Protein AF-0000000080784764 (afdb_homodimer)

Secondary structure (DSSP, 8-state):
---------EEEEEEEEEEEEE-TTT--EEEEEEEEEEEEEES-HHHHHS--GGG---HHHHHHHHHHHHHHS---SHHHHHHHHHHHHHHH-TTEEEEEEEEEEEP-EEEEETTEEEEEEEE---S-EEEEEEEEETTTEEEEEEEEEEEEEEESSSB-B-SPPP-TT--PPPBSS--EEEEEEEEEEEPPBSSHHHHHTTHHHHHHHHHHHHHHHHHHHHH--BS-HHHHHHHHHHHHHHH-TTEEEEEEEEEEEEEEE---TTTTT---SGGG--EEEEE-SS--EEEEEEESSS-----------/---------EEEEEEEEEEEEE-TTT--EEEEEEEEEEEEEES-HHHHHS--GGG---HHHHHHHHHHHHHHS---SHHHHHHHHHHHHHHH-TTEEEEEEEEEEEP-EEEEETTEEEEEEEE---S-EEEEEEEEETTTEEEEEEEEEEEEEEESSSB-B-SPPP-TT--PPPBSS--EEEEEEEEEEEPPBSSHHHHHTTHHHHHHHHHHHHHHHHHHHHH--BS-HHHHHHHHHHHHHHH-TTEEEEEEEEEEEEEEE---TTTTT---SGGG--EEEEE-SS--EEEEEEESSS-----------

Nearest PDB structures (foldseek):
  4cw0-assembly1_A  TM=9.740E-01  e=1.187E-44  Aspergillus flavus
  6rgt-assembly1_A  TM=9.737E-01  e=1.395E-43  Aspergillus flavus
  1ws2-assembly1_D  TM=9.957E-01  e=3.775E-41  Aspergillus flavus
  4mb8-assembly1_C  TM=9.425E-01  e=8.512E-28  unclassified Mammalia
  4mb8-assembly1_A  TM=9.402E-01  e=4.568E-27  unclassified Mammalia

Foldseek 3Di:
DDDDDDFDKDAAWQLWDKDKDADPVPRAIDIKIKTKIKIWDFDPRCCVVVVDCPQPDDNVNLSVLLVVLVVVDPCPPVQLSQQVSFVCVVVVHVRTFKMKMKMKIADWAFDDDPNRGDRDDTDRDFDKIKMKIWMQGHPAAIKIKIKIWFAKDKDAWLEWEDDDDDDPVDPDDGGQIGMWIWTKIKMFIFDGAHGSVSCVVCSVLVVVLVVLLVVLLVVLVHPHSHNDVQVSQVSSFVVSCVVRVRTFKMKIKIWIKDWAWDDDCVPVHDDADDPNNDHTDIDRPPTDIDMDMDGPDPDPDDDPDPPPD/DDDDDDFDKDEAWQLWDKDKDADPVPRAIDIKIKTKIKIWDFDPRCCVPVVDCPQPDDNVNLSVLLVVLVVVDPCPPVQLSQQVSFVCVVVVHVRTFKMKMKMKIADWAFDDDPNHGDRDDTDRDFDKIKMKIWIQGHPAAIKIKIKIWFAKDKDAWLEWEDDDDDDPVDPDDGGQIGMWIWTKIKMWIFDGAHGSVSCVVCSVLVVVLVVLLVVLLVVLVHPHSHNDPQVSQVSSFVVSCVVRVRTFKMKIKIWIKDWAWDDDCVPVHDDADDPNNDHTDIDRPPTDIDMDMDGPDPPPDDDDDPPPD

Radius of gyration: 28.29 Å; Cα contacts (8 Å, |Δi|>4): 1279; chains: 2; bounding box: 73×79×73 Å

pLDDT: mean 92.19, std 11.13, range [27.52, 98.91]

InterPro domains:
  IPR002042 Uricase [PF01014] (9-132)
  IPR002042 Uricase [PF01014] (145-291)
  IPR002042 Uricase [PIRSF000241] (3-297)
  IPR002042 Uricase [PR00093] (11-22)
  IPR002042 Uricase [PR00093] (52-66)
  IPR002042 Uricase [PR00093] (88-101)
  IPR002042 Uricase [PR00093] (151-167)
  IPR002042 Uricase [PR00093] (167-179)
  IPR002042 Uricase [PTHR42874] (2-297)
  IPR002042 Uricase [TIGR03383] (5-296)
  IPR019842 Uricase, conserved site [PS00366] (151-178)

Structure (mmCIF, N/CA/C/O backbone):
data_AF-0000000080784764-model_v1
#
loop_
_entity.id
_entity.type
_entity.pdbx_description
1 polymer Uricase
#
loop_
_atom_site.group_PDB
_atom_site.id
_atom_site.type_symbol
_atom_site.label_atom_id
_atom_site.label_alt_id
_atom_site.label_comp_id
_atom_site.label_asym_id
_atom_site.label_entity_id
_atom_site.label_seq_id
_atom_site.pdbx_PDB_ins_code
_atom_site.Cartn_x
_atom_site.Cartn_y
_atom_site.Cartn_z
_atom_site.occupancy
_atom_site.B_iso_or_equiv
_atom_site.auth_seq_id
_atom_site.auth_comp_id
_atom_site.auth_asym_id
_atom_site.auth_atom_id
_atom_site.pdbx_PDB_model_num
ATOM 1 N N . MET A 1 1 ? -11.551 -44.046 24.58 1 51.84 1 MET A N 1
ATOM 2 C CA . MET A 1 1 ? -12.247 -43.509 23.414 1 51.84 1 MET A CA 1
ATOM 3 C C . MET A 1 1 ? -11.312 -43.428 22.212 1 51.84 1 MET A C 1
ATOM 5 O O . MET A 1 1 ? -10.191 -42.93 22.325 1 51.84 1 MET A O 1
ATOM 9 N N . GLU A 1 2 ? -11.493 -44.216 21.158 1 73.88 2 GLU A N 1
ATOM 10 C CA . GLU A 1 2 ? -10.62 -44.283 19.99 1 73.88 2 GLU A CA 1
ATOM 11 C C . GLU A 1 2 ? -10.732 -43.017 19.145 1 73.88 2 GLU A C 1
ATOM 13 O O . GLU A 1 2 ? -11.836 -42.542 18.872 1 73.88 2 GLU A O 1
ATOM 18 N N . THR A 1 3 ? -9.86 -42.172 19.17 1 78.82 3 THR A N 1
ATOM 19 C CA . THR A 1 3 ? -9.847 -40.954 18.368 1 78.82 3 THR A CA 1
ATOM 20 C C . THR A 1 3 ? -9.535 -41.272 16.908 1 78.82 3 THR A C 1
ATOM 22 O O . THR A 1 3 ? -8.858 -42.259 16.613 1 78.82 3 THR A O 1
ATOM 25 N N . THR A 1 4 ? -10.312 -40.661 15.938 1 84.9 4 THR A N 1
ATOM 26 C CA . THR A 1 4 ? -10.068 -40.817 14.508 1 84.9 4 THR A CA 1
ATOM 27 C C . THR A 1 4 ? -9.695 -39.481 13.874 1 84.9 4 THR A C 1
ATOM 29 O O . THR A 1 4 ? -10.15 -38.426 14.321 1 84.9 4 THR A O 1
ATOM 32 N N . LEU A 1 5 ? -8.765 -39.584 12.997 1 78.43 5 LEU A N 1
ATOM 33 C CA . LEU A 1 5 ? -8.424 -38.422 12.185 1 78.43 5 LEU A CA 1
ATOM 34 C C . LEU A 1 5 ? -9.555 -38.081 11.22 1 78.43 5 LEU A C 1
ATOM 36 O O . LEU A 1 5 ? -9.855 -38.858 10.31 1 78.43 5 LEU A O 1
ATOM 40 N N . ALA A 1 6 ? -10.192 -36.889 11.385 1 79.19 6 ALA A N 1
ATOM 41 C CA . ALA A 1 6 ? -11.372 -36.52 10.607 1 79.19 6 ALA A CA 1
ATOM 42 C C . ALA A 1 6 ? -10.975 -35.893 9.273 1 79.19 6 ALA A C 1
ATOM 44 O O . ALA A 1 6 ? -11.623 -36.131 8.251 1 79.19 6 ALA A O 1
ATOM 45 N N . ALA A 1 7 ? -10.07 -35.097 9.253 1 82.02 7 ALA A N 1
ATOM 46 C CA . ALA A 1 7 ? -9.575 -34.403 8.067 1 82.02 7 ALA A CA 1
ATOM 47 C C . ALA A 1 7 ? -8.123 -33.972 8.25 1 82.02 7 ALA A C 1
ATOM 49 O O . ALA A 1 7 ? -7.711 -33.61 9.354 1 82.02 7 ALA A O 1
ATOM 50 N N . ALA A 1 8 ? -7.353 -34.229 7.186 1 82.69 8 ALA A N 1
ATOM 51 C CA . ALA A 1 8 ? -5.954 -33.814 7.253 1 82.69 8 ALA A CA 1
ATOM 52 C C . ALA A 1 8 ? -5.498 -33.205 5.93 1 82.69 8 ALA A C 1
ATOM 54 O O . ALA A 1 8 ? -5.842 -33.708 4.857 1 82.69 8 ALA A O 1
ATOM 55 N N . ARG A 1 9 ? -4.938 -32.068 5.996 1 89.48 9 ARG A N 1
ATOM 56 C CA . ARG A 1 9 ? -4.216 -31.455 4.886 1 89.48 9 ARG A CA 1
ATOM 57 C C . ARG A 1 9 ? -2.933 -30.787 5.37 1 89.48 9 ARG A C 1
ATOM 59 O O . ARG A 1 9 ? -2.856 -30.333 6.513 1 89.48 9 ARG A O 1
ATOM 66 N N . TYR A 1 10 ? -1.953 -30.834 4.632 1 91.16 10 TYR A N 1
ATOM 67 C CA . TYR A 1 10 ? -0.688 -30.188 4.966 1 91.16 10 TYR A CA 1
ATOM 68 C C . TYR A 1 10 ? 0.001 -29.658 3.714 1 91.16 10 TYR A C 1
ATOM 70 O O . TYR A 1 10 ? -0.358 -30.033 2.595 1 91.16 10 TYR A O 1
ATOM 78 N N . GLY A 1 11 ? 0.882 -28.746 3.831 1 94.55 11 GLY A N 1
ATOM 79 C CA . GLY A 1 11 ? 1.604 -28.245 2.672 1 94.55 11 GLY A CA 1
ATOM 80 C C . GLY A 1 11 ? 2.569 -27.124 3.009 1 94.55 11 GLY A C 1
ATOM 81 O O . GLY A 1 11 ? 3.124 -27.085 4.108 1 94.55 11 GLY A O 1
ATOM 82 N N . LYS A 1 12 ? 3.027 -26.465 1.992 1 92.63 12 LYS A N 1
ATOM 83 C CA . LYS A 1 12 ? 3.982 -25.362 2.054 1 92.63 12 LYS A CA 1
ATOM 84 C C . LYS A 1 12 ? 3.309 -24.033 1.726 1 92.63 12 LYS A C 1
ATOM 86 O O . LYS A 1 12 ? 2.563 -23.933 0.749 1 92.63 12 LYS A O 1
ATOM 91 N N . GLU A 1 13 ? 3.528 -23.059 2.666 1 93.76 13 GLU A N 1
ATOM 92 C CA . GLU A 1 13 ? 2.961 -21.728 2.469 1 93.76 13 GLU A CA 1
ATOM 93 C C . GLU A 1 13 ? 4.058 -20.673 2.353 1 93.76 13 GLU A C 1
ATOM 95 O O . GLU A 1 13 ? 5.22 -20.942 2.664 1 93.76 13 GLU A O 1
ATOM 100 N N . ASN A 1 14 ? 3.732 -19.528 1.82 1 95.15 14 ASN A N 1
ATOM 101 C CA . ASN A 1 14 ? 4.572 -18.336 1.78 1 95.15 14 ASN A CA 1
ATOM 102 C C . ASN A 1 14 ? 5.802 -18.547 0.902 1 95.15 14 ASN A C 1
ATOM 104 O O . ASN A 1 14 ? 6.899 -18.102 1.245 1 95.15 14 ASN A O 1
ATOM 108 N N . VAL A 1 15 ? 5.583 -19.332 -0.184 1 97.23 15 VAL A N 1
ATOM 109 C CA . VAL A 1 15 ? 6.664 -19.452 -1.156 1 97.23 15 VAL A CA 1
ATOM 110 C C . VAL A 1 15 ? 6.698 -18.213 -2.048 1 97.23 15 VAL A C 1
ATOM 112 O O . VAL A 1 15 ? 5.826 -18.029 -2.899 1 97.23 15 VAL A O 1
ATOM 115 N N . LYS A 1 16 ? 7.758 -17.402 -1.889 1 97.64 16 LYS A N 1
ATOM 116 C CA . LYS A 1 16 ? 7.906 -16.181 -2.675 1 97.64 16 LYS A CA 1
ATOM 117 C C . LYS A 1 16 ? 8.582 -16.467 -4.013 1 97.64 16 LYS A C 1
ATOM 119 O O . LYS A 1 16 ? 9.642 -17.096 -4.057 1 97.64 16 LYS A O 1
ATOM 124 N N . VAL A 1 17 ? 7.943 -16.004 -5.096 1 97.56 17 VAL A N 1
ATOM 125 C CA . VAL A 1 17 ? 8.42 -16.254 -6.452 1 97.56 17 VAL A CA 1
ATOM 126 C C . VAL A 1 17 ? 8.399 -14.955 -7.255 1 97.56 17 VAL A C 1
ATOM 128 O O . VAL A 1 17 ? 7.391 -14.244 -7.271 1 97.56 17 VAL A O 1
ATOM 131 N N . CYS A 1 18 ? 9.498 -14.642 -7.87 1 98 18 CYS A N 1
ATOM 132 C CA . CYS A 1 18 ? 9.528 -13.6 -8.89 1 98 18 CYS A CA 1
ATOM 133 C C . CYS A 1 18 ? 9.996 -14.16 -10.228 1 98 18 CYS A C 1
ATOM 135 O O . CYS A 1 18 ? 11.089 -14.722 -10.322 1 98 18 CYS A O 1
ATOM 137 N N . LYS A 1 19 ? 9.213 -14.026 -11.23 1 97.96 19 LYS A N 1
ATOM 138 C CA . LYS A 1 19 ? 9.582 -14.463 -12.573 1 97.96 19 LYS A CA 1
ATOM 139 C C . LYS A 1 19 ? 9.801 -13.27 -13.499 1 97.96 19 LYS A C 1
ATOM 141 O O . LYS A 1 19 ? 8.985 -12.346 -13.534 1 97.96 19 LYS A O 1
ATOM 146 N N . VAL A 1 20 ? 10.903 -13.236 -14.175 1 97 20 VAL A N 1
ATOM 147 C CA . VAL A 1 20 ? 11.213 -12.216 -15.172 1 97 20 VAL A CA 1
ATOM 148 C C . VAL A 1 20 ? 11.248 -12.846 -16.563 1 97 20 VAL A C 1
ATOM 150 O O . VAL A 1 20 ? 11.984 -13.807 -16.797 1 97 20 VAL A O 1
ATOM 153 N N . HIS A 1 21 ? 10.432 -12.396 -17.409 1 95.06 21 HIS A N 1
ATOM 154 C CA . HIS A 1 21 ? 10.479 -12.766 -18.819 1 95.06 21 HIS A CA 1
ATOM 155 C C . HIS A 1 21 ? 11.161 -11.684 -19.65 1 95.06 21 HIS A C 1
ATOM 157 O O . HIS A 1 21 ? 10.752 -10.521 -19.618 1 95.06 21 HIS A O 1
ATOM 163 N N . ARG A 1 22 ? 12.164 -12.075 -20.367 1 95.15 22 ARG A N 1
ATOM 164 C CA . ARG A 1 22 ? 12.942 -11.14 -21.174 1 95.15 22 ARG A CA 1
ATOM 165 C C . ARG A 1 22 ? 12.751 -11.412 -22.662 1 95.15 22 ARG A C 1
ATOM 167 O O . ARG A 1 22 ? 13.145 -12.468 -23.161 1 95.15 22 ARG A O 1
ATOM 174 N N . ASP A 1 23 ? 12.112 -10.492 -23.307 1 93.87 23 ASP A N 1
ATOM 175 C CA . ASP A 1 23 ? 12.055 -10.558 -24.764 1 93.87 23 ASP A CA 1
ATOM 176 C C . ASP A 1 23 ? 13.358 -10.063 -25.388 1 93.87 23 ASP A C 1
ATOM 178 O O . ASP A 1 23 ? 13.579 -8.855 -25.498 1 93.87 23 ASP A O 1
ATOM 182 N N . THR A 1 24 ? 14.173 -10.826 -25.835 1 90.18 24 THR A N 1
ATOM 183 C CA . THR A 1 24 ? 15.518 -10.493 -26.291 1 90.18 24 THR A CA 1
ATOM 184 C C . THR A 1 24 ? 15.468 -9.738 -27.617 1 90.18 24 THR A C 1
ATOM 186 O O . THR A 1 24 ? 16.436 -9.078 -27.998 1 90.18 24 THR A O 1
ATOM 189 N N . THR A 1 25 ? 14.426 -9.77 -28.223 1 93.39 25 THR A N 1
ATOM 190 C CA . THR A 1 25 ? 14.292 -9.102 -29.513 1 93.39 25 THR A CA 1
ATOM 191 C C . THR A 1 25 ? 13.959 -7.625 -29.324 1 93.39 25 THR A C 1
ATOM 193 O O . THR A 1 25 ? 14.518 -6.764 -30.008 1 93.39 25 THR A O 1
ATOM 196 N N . THR A 1 26 ? 13.189 -7.302 -28.349 1 93.09 26 THR A N 1
ATOM 197 C CA . THR A 1 26 ? 12.684 -5.942 -28.196 1 93.09 26 THR A CA 1
ATOM 198 C C . THR A 1 26 ? 13.322 -5.26 -26.989 1 93.09 26 THR A C 1
ATOM 200 O O . THR A 1 26 ? 13.242 -4.038 -26.845 1 93.09 26 THR A O 1
ATOM 203 N N . GLY A 1 27 ? 13.878 -6.094 -26.161 1 92.96 27 GLY A N 1
ATOM 204 C CA . GLY A 1 27 ? 14.365 -5.545 -24.905 1 92.96 27 GLY A CA 1
ATOM 205 C C . GLY A 1 27 ? 13.272 -5.357 -23.871 1 92.96 27 GLY A C 1
ATOM 206 O O . GLY A 1 27 ? 13.542 -4.944 -22.742 1 92.96 27 GLY A O 1
ATOM 207 N N . TRP A 1 28 ? 12.097 -5.722 -24.232 1 95.88 28 TRP A N 1
ATOM 208 C CA . TRP A 1 28 ? 10.939 -5.611 -23.352 1 95.88 28 TRP A CA 1
ATOM 209 C C . TRP A 1 28 ? 10.937 -6.726 -22.311 1 95.88 28 TRP A C 1
ATOM 211 O O . TRP A 1 28 ? 11.162 -7.893 -22.642 1 95.88 28 TRP A O 1
ATOM 221 N N . GLN A 1 29 ? 10.77 -6.282 -21.007 1 96.61 29 GLN A N 1
ATOM 222 C CA . GLN A 1 29 ? 10.748 -7.279 -19.942 1 96.61 29 GLN A CA 1
ATOM 223 C C . GLN A 1 29 ? 9.467 -7.177 -19.12 1 96.61 29 GLN A C 1
ATOM 225 O O . GLN A 1 29 ? 8.903 -6.091 -18.971 1 96.61 29 GLN A O 1
ATOM 230 N N . THR A 1 30 ? 9.004 -8.348 -18.662 1 96.47 30 THR A N 1
ATOM 231 C CA . THR A 1 30 ? 7.847 -8.406 -17.775 1 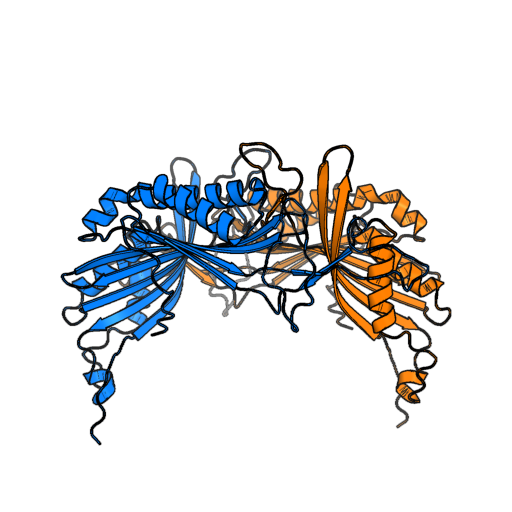96.47 30 THR A CA 1
ATOM 232 C C . THR A 1 30 ? 8.211 -9.081 -16.456 1 96.47 30 THR A C 1
ATOM 234 O O . THR A 1 30 ? 8.985 -10.041 -16.436 1 96.47 30 THR A O 1
ATOM 237 N N . VAL A 1 31 ? 7.674 -8.532 -15.383 1 97.1 31 VAL A N 1
ATOM 238 C CA . VAL A 1 31 ? 7.939 -9.044 -14.043 1 97.1 31 VAL A CA 1
ATOM 239 C C . VAL A 1 31 ? 6.633 -9.503 -13.398 1 97.1 31 VAL A C 1
ATOM 241 O O . VAL A 1 31 ? 5.621 -8.802 -13.464 1 97.1 31 VAL A O 1
ATOM 244 N N . THR A 1 32 ? 6.636 -10.723 -12.868 1 97.54 32 THR A N 1
ATOM 245 C CA . THR A 1 32 ? 5.543 -11.25 -12.059 1 97.54 32 THR A CA 1
ATOM 246 C C . THR A 1 32 ? 6.05 -11.699 -10.691 1 97.54 32 THR A C 1
ATOM 248 O O . THR A 1 32 ? 6.967 -12.518 -10.601 1 97.54 32 THR A O 1
ATOM 251 N N . GLU A 1 33 ? 5.525 -11.145 -9.674 1 97.22 33 GLU A N 1
ATOM 252 C CA . GLU A 1 33 ? 5.861 -11.55 -8.312 1 97.22 33 GLU A CA 1
ATOM 253 C C . GLU A 1 33 ? 4.658 -12.171 -7.608 1 97.22 33 GLU A C 1
ATOM 255 O O . GLU A 1 33 ? 3.551 -11.631 -7.666 1 97.22 33 GLU A O 1
ATOM 260 N N . MET A 1 34 ? 4.913 -13.322 -6.948 1 98.28 34 MET A N 1
ATOM 261 C CA . MET A 1 34 ? 3.817 -14.071 -6.341 1 98.28 34 MET A CA 1
ATOM 262 C C . MET A 1 34 ? 4.237 -14.66 -4.999 1 98.28 34 MET A C 1
ATOM 264 O O . MET A 1 34 ? 5.428 -14.845 -4.744 1 98.28 34 MET A O 1
ATOM 268 N N . THR A 1 35 ? 3.273 -14.876 -4.141 1 98.46 35 THR A N 1
ATOM 269 C CA . THR A 1 35 ? 3.36 -15.747 -2.974 1 98.46 35 THR A CA 1
ATOM 270 C C . THR A 1 35 ? 2.446 -16.958 -3.134 1 98.46 35 THR A C 1
ATOM 272 O O . THR A 1 35 ? 1.244 -16.81 -3.36 1 98.46 35 THR A O 1
ATOM 275 N N . VAL A 1 36 ? 3.029 -18.11 -3.029 1 98.57 36 VAL A N 1
ATOM 276 C CA . VAL A 1 36 ? 2.307 -19.325 -3.391 1 98.57 36 VAL A CA 1
ATOM 277 C C . VAL A 1 36 ? 2.197 -20.243 -2.176 1 98.57 36 VAL A C 1
ATOM 279 O O . VAL A 1 36 ? 3.153 -20.387 -1.41 1 98.57 36 VAL A O 1
ATOM 282 N N . SER A 1 37 ? 1.019 -20.835 -2.017 1 98.43 37 SER A N 1
ATOM 283 C CA . SER A 1 37 ? 0.767 -21.878 -1.028 1 98.43 37 SER A CA 1
ATOM 284 C C . SER A 1 37 ? 0.157 -23.117 -1.674 1 98.43 37 SER A C 1
ATOM 286 O O . SER A 1 37 ? -0.677 -23.007 -2.575 1 98.43 37 SER A O 1
ATOM 288 N N . VAL A 1 38 ? 0.505 -24.281 -1.206 1 97.82 38 VAL A N 1
ATOM 289 C CA . VAL A 1 38 ? -0.057 -25.553 -1.648 1 97.82 38 VAL A CA 1
ATOM 290 C C . VAL A 1 38 ? -0.369 -26.429 -0.436 1 97.82 38 VAL A C 1
ATOM 292 O O . VAL A 1 38 ? 0.459 -26.567 0.467 1 97.82 38 VAL A O 1
ATOM 295 N N . LEU A 1 39 ? -1.542 -26.95 -0.374 1 96.93 39 LEU A N 1
ATOM 296 C CA . LEU A 1 39 ? -1.966 -27.935 0.616 1 96.93 39 LEU A CA 1
ATOM 297 C C . LEU A 1 39 ? -2.457 -29.21 -0.062 1 96.93 39 LEU A C 1
ATOM 299 O O . LEU A 1 39 ? -3.189 -29.149 -1.053 1 96.93 39 LEU A O 1
ATOM 303 N N . LEU A 1 40 ? -2.068 -30.374 0.441 1 96.34 40 LEU A N 1
ATOM 304 C CA . LEU A 1 40 ? -2.396 -31.665 -0.156 1 96.34 40 LEU A CA 1
ATOM 305 C C . LEU A 1 40 ? -3.296 -32.478 0.768 1 96.34 40 LEU A C 1
ATOM 307 O O . LEU A 1 40 ? -3.166 -32.404 1.992 1 96.34 40 LEU A O 1
ATOM 311 N N . GLU A 1 41 ? -4.168 -33.182 0.124 1 96.12 41 GLU A N 1
ATOM 312 C CA . GLU A 1 41 ? -5.012 -34.18 0.774 1 96.12 41 GLU A CA 1
ATOM 313 C C . GLU A 1 41 ? -4.9 -35.534 0.08 1 96.12 41 GLU A C 1
ATOM 315 O O . GLU A 1 41 ? -4.764 -35.601 -1.144 1 96.12 41 GLU A O 1
ATOM 320 N N . GLY A 1 42 ? -4.999 -36.613 0.902 1 95.56 42 GLY A N 1
ATOM 321 C CA . GLY A 1 42 ? -4.967 -37.97 0.381 1 95.56 42 GLY A CA 1
ATOM 322 C C . GLY A 1 42 ? -4.822 -39.022 1.465 1 95.56 42 GLY A C 1
ATOM 323 O O . GLY A 1 42 ? -5.35 -38.862 2.567 1 95.56 42 GLY A O 1
ATOM 324 N N . ASP A 1 43 ? -4.207 -40.115 1.063 1 95.29 43 ASP A N 1
ATOM 325 C CA . ASP A 1 43 ? -3.97 -41.217 1.991 1 95.29 43 ASP A CA 1
ATOM 326 C C . ASP A 1 43 ? -2.742 -40.949 2.859 1 95.29 43 ASP A C 1
ATOM 328 O O . ASP A 1 43 ? -1.719 -41.621 2.721 1 95.29 43 ASP A O 1
ATOM 332 N N . ILE A 1 44 ? -2.967 -39.976 3.808 1 91.81 44 ILE A N 1
ATOM 333 C CA . ILE A 1 44 ? -1.788 -39.539 4.546 1 91.81 44 ILE A CA 1
ATOM 334 C C . ILE A 1 44 ? -1.999 -39.771 6.041 1 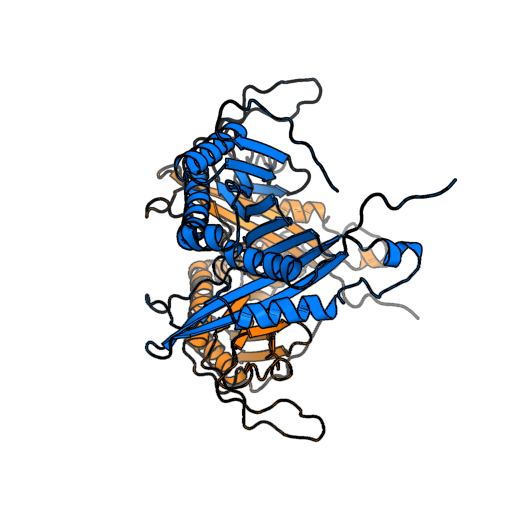91.81 44 ILE A C 1
ATOM 336 O O . ILE A 1 44 ? -1.219 -39.291 6.866 1 91.81 44 ILE A O 1
ATOM 340 N N . GLU A 1 45 ? -2.943 -40.5 6.464 1 90.89 45 GLU A N 1
ATOM 341 C CA . GLU A 1 45 ? -3.34 -40.695 7.855 1 90.89 45 GLU A CA 1
ATOM 342 C C . GLU A 1 45 ? -2.211 -41.318 8.67 1 90.89 45 GLU A C 1
ATOM 344 O O . GLU A 1 45 ? -2.036 -40.995 9.847 1 90.89 45 GLU A O 1
ATOM 349 N N . SER A 1 46 ? -1.481 -42.218 8.066 1 91.2 46 SER A N 1
ATOM 350 C CA . SER A 1 46 ? -0.456 -42.954 8.799 1 91.2 46 SER A CA 1
ATOM 351 C C . SER A 1 46 ? 0.626 -42.018 9.325 1 91.2 46 SER A C 1
ATOM 353 O O . SER A 1 46 ? 1.261 -42.304 10.342 1 91.2 46 SER A O 1
ATOM 355 N N . SER A 1 47 ? 0.802 -40.904 8.631 1 88.3 47 SER A N 1
ATOM 356 C CA . SER A 1 47 ? 1.788 -39.95 9.13 1 88.3 47 SER A CA 1
ATOM 357 C C . SER A 1 47 ? 1.33 -39.314 10.438 1 88.3 47 SER A C 1
ATOM 359 O O . SER A 1 47 ? 2.147 -39.028 11.315 1 88.3 47 SER A O 1
ATOM 361 N N . TYR A 1 48 ? 0.047 -39.155 10.653 1 86.12 48 TYR A N 1
ATOM 362 C CA . TYR A 1 48 ? -0.526 -38.529 11.839 1 86.12 48 TYR A CA 1
ATOM 363 C C . TYR A 1 48 ? -0.684 -39.541 12.968 1 86.12 48 TYR A C 1
ATOM 365 O O . TYR A 1 48 ? -0.482 -39.21 14.139 1 86.12 48 TYR A O 1
ATOM 373 N N . THR A 1 49 ? -0.968 -40.827 12.562 1 90.22 49 THR A N 1
ATOM 374 C CA . THR A 1 49 ? -1.403 -41.763 13.593 1 90.22 49 THR A CA 1
ATOM 375 C C . THR A 1 49 ? -0.274 -42.719 13.966 1 90.22 49 THR A C 1
ATOM 377 O O . THR A 1 49 ? -0.253 -43.261 15.073 1 90.22 49 THR A O 1
ATOM 380 N N . LYS A 1 50 ? 0.701 -42.855 13.036 1 92.05 50 LYS A N 1
ATOM 381 C CA . LYS A 1 50 ? 1.731 -43.868 13.252 1 92.05 50 LYS A CA 1
ATOM 382 C C . LYS A 1 50 ? 3.126 -43.289 13.034 1 92.05 50 LYS A C 1
ATOM 384 O O . LYS A 1 50 ? 4.116 -44.023 13.043 1 92.05 50 LYS A O 1
ATOM 389 N N . ALA A 1 51 ? 3.212 -41.959 12.707 1 90.51 51 ALA A N 1
ATOM 390 C CA . ALA A 1 51 ? 4.486 -41.296 12.443 1 90.51 51 ALA A CA 1
ATOM 391 C C . ALA A 1 51 ? 5.214 -41.953 11.273 1 90.51 51 ALA A C 1
ATOM 393 O O . ALA A 1 51 ? 6.445 -42.019 11.258 1 90.51 51 ALA A O 1
ATOM 394 N N . ASP A 1 52 ? 4.405 -42.57 10.387 1 89.19 52 ASP A N 1
ATOM 395 C CA . ASP A 1 52 ? 4.946 -43.128 9.152 1 89.19 52 ASP A CA 1
ATOM 396 C C . ASP A 1 52 ? 5.026 -42.065 8.058 1 89.19 52 ASP A C 1
ATOM 398 O O . ASP A 1 52 ? 4.005 -41.678 7.485 1 89.19 52 ASP A O 1
ATOM 402 N N . ASN A 1 53 ? 6.184 -41.637 7.722 1 91.02 53 ASN A N 1
ATOM 403 C CA . ASN A 1 53 ? 6.384 -40.538 6.783 1 91.02 53 ASN A CA 1
ATOM 404 C C . ASN A 1 53 ? 6.502 -41.042 5.348 1 91.02 53 ASN A C 1
ATOM 406 O O . ASN A 1 53 ? 6.74 -40.257 4.428 1 91.02 53 ASN A O 1
ATOM 410 N N . SER A 1 54 ? 6.311 -42.282 5.058 1 92.61 54 SER A N 1
ATOM 411 C CA . SER A 1 54 ? 6.456 -42.842 3.718 1 92.61 54 SER A CA 1
ATOM 412 C C . SER A 1 54 ? 5.404 -42.28 2.768 1 92.61 54 SER A C 1
ATOM 414 O O . SER A 1 54 ? 5.544 -42.385 1.547 1 92.61 54 SER A O 1
ATOM 416 N N . VAL A 1 55 ? 4.401 -41.628 3.33 1 92.84 55 VAL A N 1
ATOM 417 C CA . VAL A 1 55 ? 3.305 -41.126 2.507 1 92.84 55 VAL A CA 1
ATOM 418 C C . VAL A 1 55 ? 3.391 -39.605 2.405 1 92.84 55 VAL A C 1
ATOM 420 O O . VAL A 1 55 ? 2.526 -38.968 1.799 1 92.84 55 VAL A O 1
ATOM 423 N N . VAL A 1 56 ? 4.351 -39.004 3.052 1 91.45 56 VAL A N 1
ATOM 424 C CA . VAL A 1 56 ? 4.459 -37.551 3.143 1 91.45 56 VAL A CA 1
ATOM 425 C C . VAL A 1 56 ? 5.301 -37.021 1.985 1 91.45 56 VAL A C 1
ATOM 427 O O . VAL A 1 56 ? 6.441 -37.45 1.791 1 91.45 56 VAL A O 1
ATOM 430 N N . VAL A 1 57 ? 4.758 -36.154 1.172 1 93.61 57 VAL A N 1
ATOM 431 C CA . VAL A 1 57 ? 5.544 -35.322 0.267 1 93.61 57 VAL A CA 1
ATOM 432 C C . VAL A 1 57 ? 6.216 -34.197 1.051 1 93.61 57 VAL A C 1
ATOM 434 O O . VAL A 1 57 ? 5.539 -33.341 1.625 1 93.61 57 VAL A O 1
ATOM 437 N N . ALA A 1 58 ? 7.492 -34.155 1.145 1 92.94 58 ALA A N 1
ATOM 438 C CA . ALA A 1 58 ? 8.199 -33.165 1.953 1 92.94 58 ALA A CA 1
ATOM 439 C C . ALA A 1 58 ? 7.836 -31.746 1.523 1 92.94 58 ALA A C 1
ATOM 441 O O . ALA A 1 58 ? 7.742 -31.458 0.328 1 92.94 58 ALA A O 1
ATOM 442 N N . THR A 1 59 ? 7.621 -30.935 2.522 1 92.84 59 THR A N 1
ATOM 443 C CA . THR A 1 59 ? 7.27 -29.552 2.222 1 92.84 59 THR A CA 1
ATOM 444 C C . THR A 1 59 ? 8.382 -28.872 1.427 1 92.84 59 THR A C 1
ATOM 446 O O . THR A 1 59 ? 8.117 -27.981 0.617 1 92.84 59 THR A O 1
ATOM 449 N N . ASP A 1 60 ? 9.615 -29.35 1.582 1 93.02 60 ASP A N 1
ATOM 450 C CA . ASP A 1 60 ? 10.724 -28.858 0.77 1 93.02 60 ASP A CA 1
ATOM 451 C C . ASP A 1 60 ? 10.536 -29.231 -0.699 1 93.02 60 ASP A C 1
ATOM 453 O O . ASP A 1 60 ? 10.834 -28.434 -1.591 1 93.02 60 ASP A O 1
ATOM 457 N N . SER A 1 61 ? 10.073 -30.434 -0.983 1 94.74 61 SER A N 1
ATOM 458 C CA . SER A 1 61 ? 9.779 -30.865 -2.345 1 94.74 61 SER A CA 1
ATOM 459 C C . SER A 1 61 ? 8.658 -30.033 -2.958 1 94.74 61 SER A C 1
ATOM 461 O O . SER A 1 61 ? 8.679 -29.739 -4.155 1 94.74 61 SER A O 1
ATOM 463 N N . MET A 1 62 ? 7.705 -29.64 -2.161 1 95.3 62 MET A N 1
ATOM 464 C CA . MET A 1 62 ? 6.61 -28.799 -2.636 1 95.3 62 MET A CA 1
ATOM 465 C C . MET A 1 62 ? 7.121 -27.427 -3.061 1 95.3 62 MET A C 1
ATOM 467 O O . MET A 1 62 ? 6.758 -26.927 -4.127 1 95.3 62 MET A O 1
ATOM 471 N N . LYS A 1 63 ? 7.939 -26.839 -2.173 1 96.9 63 LYS A N 1
ATOM 472 C CA . LYS A 1 63 ? 8.582 -25.569 -2.498 1 96.9 63 LYS A CA 1
ATOM 473 C C . LYS A 1 63 ? 9.351 -25.664 -3.813 1 96.9 63 LYS A C 1
ATOM 475 O O . LYS A 1 63 ? 9.187 -24.82 -4.697 1 96.9 63 LYS A O 1
ATOM 480 N N . ASN A 1 64 ? 10.161 -26.724 -3.996 1 97.19 64 ASN A N 1
ATOM 481 C CA . ASN A 1 64 ? 10.954 -26.91 -5.207 1 97.19 64 ASN A CA 1
ATOM 482 C C . ASN A 1 64 ? 10.067 -27.119 -6.431 1 97.19 64 ASN A C 1
ATOM 484 O O . ASN A 1 64 ? 10.385 -26.644 -7.523 1 97.19 64 ASN A O 1
ATOM 488 N N . THR A 1 65 ? 9 -27.814 -6.247 1 97.93 65 THR A N 1
ATOM 489 C CA . THR A 1 65 ? 8.05 -28.02 -7.335 1 97.93 65 THR A CA 1
ATOM 490 C C . THR A 1 65 ? 7.531 -26.684 -7.859 1 97.93 65 THR A C 1
ATOM 492 O O . THR A 1 65 ? 7.49 -26.461 -9.071 1 97.93 65 THR A O 1
ATOM 495 N N . ILE A 1 66 ? 7.19 -25.801 -6.956 1 98.42 66 ILE A N 1
ATOM 496 C CA . ILE A 1 66 ? 6.682 -24.487 -7.336 1 98.42 66 ILE A CA 1
ATOM 497 C C . ILE A 1 66 ? 7.723 -23.756 -8.181 1 98.42 66 ILE A C 1
ATOM 499 O O . ILE A 1 66 ? 7.408 -23.237 -9.254 1 98.42 66 ILE A O 1
ATOM 503 N N . TYR A 1 67 ? 8.961 -23.746 -7.768 1 98.43 67 TYR A N 1
ATOM 504 C CA . TYR A 1 67 ? 10.027 -23.046 -8.476 1 98.43 67 TYR A CA 1
ATOM 505 C C . TYR A 1 67 ? 10.283 -23.677 -9.839 1 98.43 67 TYR A C 1
ATOM 507 O O . TYR A 1 67 ? 10.433 -22.971 -10.839 1 98.43 67 TYR A O 1
ATOM 515 N N . ILE A 1 68 ? 10.392 -24.995 -9.909 1 98.42 68 ILE A N 1
ATOM 516 C CA . ILE A 1 68 ? 10.676 -25.709 -11.149 1 98.42 68 ILE A CA 1
ATOM 517 C C . ILE A 1 68 ? 9.556 -25.46 -12.156 1 98.42 68 ILE A C 1
ATOM 519 O O . ILE A 1 68 ? 9.817 -25.148 -13.32 1 98.42 68 ILE A O 1
ATOM 523 N N . LEU A 1 69 ? 8.331 -25.53 -11.722 1 98.54 69 LEU A N 1
ATOM 524 C CA . LEU A 1 69 ? 7.203 -25.317 -12.624 1 98.54 69 LEU A CA 1
ATOM 525 C C . LEU A 1 69 ? 7.136 -23.862 -13.075 1 98.54 69 LEU A C 1
ATOM 527 O O . LEU A 1 69 ? 6.739 -23.576 -14.207 1 98.54 69 LEU A O 1
ATOM 531 N N . ALA A 1 70 ? 7.479 -22.931 -12.157 1 98.5 70 ALA A N 1
ATOM 532 C CA . ALA A 1 70 ? 7.526 -21.526 -12.553 1 98.5 70 ALA A CA 1
ATOM 533 C C . ALA A 1 70 ? 8.529 -21.307 -13.682 1 98.5 70 ALA A C 1
ATOM 535 O O . ALA A 1 70 ? 8.312 -20.469 -14.559 1 98.5 70 ALA A O 1
ATOM 536 N N . LYS A 1 71 ? 9.667 -21.99 -13.646 1 98.25 71 LYS A N 1
ATOM 537 C CA . LYS A 1 71 ? 10.682 -21.886 -14.69 1 98.25 71 LYS A CA 1
ATOM 538 C C . LYS A 1 71 ? 10.19 -22.499 -15.998 1 98.25 71 LYS A C 1
ATOM 540 O O . LYS A 1 71 ? 10.436 -21.955 -17.076 1 98.25 71 LYS A O 1
ATOM 545 N N . GLN A 1 72 ? 9.368 -23.546 -15.914 1 97.9 72 GLN A N 1
ATOM 546 C CA . GLN A 1 72 ? 9.048 -24.372 -17.074 1 97.9 72 GLN A CA 1
ATOM 547 C C . GLN A 1 72 ? 7.735 -23.934 -17.717 1 97.9 72 GLN A C 1
ATOM 549 O O . GLN A 1 72 ? 7.431 -24.324 -18.846 1 97.9 72 GLN A O 1
ATOM 554 N N . HIS A 1 73 ? 6.96 -23.143 -17.024 1 97.49 73 HIS A N 1
ATOM 555 C CA . HIS A 1 73 ? 5.623 -22.811 -17.502 1 97.49 73 HIS A CA 1
ATOM 556 C C . HIS A 1 73 ? 5.338 -21.32 -17.35 1 97.49 73 HIS A C 1
ATOM 558 O O . HIS A 1 73 ? 6.03 -20.625 -16.603 1 97.49 73 HIS A O 1
ATOM 564 N N . PRO A 1 74 ? 4.316 -20.813 -18.109 1 96.5 74 PRO A N 1
ATOM 565 C CA . PRO A 1 74 ? 3.844 -19.457 -17.817 1 96.5 74 PRO A CA 1
ATOM 566 C C . PRO A 1 74 ? 3.244 -19.33 -16.418 1 96.5 74 PRO A C 1
ATOM 568 O O . PRO A 1 74 ? 2.583 -20.255 -15.939 1 96.5 74 PRO A O 1
ATOM 571 N N . VAL A 1 75 ? 3.55 -18.239 -15.807 1 97.3 75 VAL A N 1
ATOM 572 C CA . VAL A 1 75 ? 2.991 -18.023 -14.477 1 97.3 75 VAL A CA 1
ATOM 573 C C . VAL A 1 75 ? 1.821 -17.046 -14.56 1 97.3 75 VAL A C 1
ATOM 575 O O . VAL A 1 75 ? 1.159 -16.773 -13.556 1 97.3 75 VAL A O 1
ATOM 578 N N . THR A 1 76 ? 1.638 -16.464 -15.754 1 94.8 76 THR A N 1
ATOM 579 C CA . THR A 1 76 ? 0.476 -15.63 -16.039 1 94.8 76 THR A CA 1
ATOM 580 C C . THR A 1 76 ? -0.47 -16.334 -17.009 1 94.8 76 THR A C 1
ATOM 582 O O . THR A 1 76 ? -0.035 -16.865 -18.032 1 94.8 76 THR A O 1
ATOM 585 N N . SER A 1 77 ? -1.757 -16.449 -16.56 1 97.5 77 SER A N 1
ATOM 586 C CA . SER A 1 77 ? -2.457 -15.892 -15.406 1 97.5 77 SER A CA 1
ATOM 587 C C . SER A 1 77 ? -2.234 -16.744 -14.161 1 97.5 77 SER A C 1
ATOM 589 O O . SER A 1 77 ? -1.91 -17.929 -14.263 1 97.5 77 SER A O 1
ATOM 591 N N . PRO A 1 78 ? -2.376 -16.152 -12.979 1 98.59 78 PRO A N 1
ATOM 592 C CA . PRO A 1 78 ? -2.191 -16.953 -11.767 1 98.59 78 PRO A CA 1
ATOM 593 C C . PRO A 1 78 ? -3.148 -18.141 -11.693 1 98.59 78 PRO A C 1
ATOM 595 O O . PRO A 1 78 ? -2.81 -19.175 -11.112 1 98.59 78 PRO A O 1
ATOM 598 N N . GLU A 1 79 ? -4.285 -18.079 -12.317 1 98.81 79 GLU A N 1
ATOM 599 C CA . GLU A 1 79 ? -5.23 -19.19 -12.373 1 98.81 79 GLU A CA 1
ATOM 600 C C . GLU A 1 79 ? -4.625 -20.394 -13.089 1 98.81 79 GLU A C 1
ATOM 602 O O . GLU A 1 79 ? -4.735 -21.526 -12.613 1 98.81 79 GLU A O 1
ATOM 607 N N . LEU A 1 80 ? -4.011 -20.1 -14.237 1 98.68 80 LEU A N 1
ATOM 608 C CA . LEU A 1 80 ? -3.349 -21.166 -14.981 1 98.68 80 LEU A CA 1
ATOM 609 C C . LEU A 1 80 ? -2.224 -21.785 -14.158 1 98.68 80 LEU A C 1
ATOM 611 O O . LEU A 1 80 ? -2.138 -23.01 -14.039 1 98.68 80 LEU A O 1
ATOM 615 N N . PHE A 1 81 ? -1.396 -20.988 -13.587 1 98.85 81 PHE A N 1
ATOM 616 C CA . PHE A 1 81 ? -0.242 -21.5 -12.857 1 98.85 81 PHE A CA 1
ATOM 617 C C . PHE A 1 81 ? -0.684 -22.315 -11.648 1 98.85 81 PHE A C 1
ATOM 619 O O . PHE A 1 81 ? -0.123 -23.376 -11.369 1 98.85 81 PHE A O 1
ATOM 626 N N . ALA A 1 82 ? -1.699 -21.81 -10.922 1 98.91 82 ALA A N 1
ATOM 627 C CA . ALA A 1 82 ? -2.246 -22.57 -9.802 1 98.91 82 ALA A CA 1
ATOM 628 C C . ALA A 1 82 ? -2.725 -23.946 -10.255 1 98.91 82 ALA A C 1
ATOM 630 O O . ALA A 1 82 ? -2.495 -24.947 -9.573 1 98.91 82 ALA A O 1
ATOM 631 N N . SER A 1 83 ? -3.336 -23.972 -11.375 1 98.89 83 SER A N 1
ATOM 632 C CA . SER A 1 83 ? -3.857 -25.223 -11.918 1 98.89 83 SER A CA 1
ATOM 633 C C . SER A 1 83 ? -2.727 -26.169 -12.308 1 98.89 83 SER A C 1
ATOM 635 O O . SER A 1 83 ? -2.832 -27.383 -12.116 1 98.89 83 SER A O 1
ATOM 637 N N . ILE A 1 84 ? -1.689 -25.597 -12.86 1 98.88 84 ILE A N 1
ATOM 638 C CA . ILE A 1 84 ? -0.528 -26.397 -13.235 1 98.88 84 ILE A CA 1
ATOM 639 C C . ILE A 1 84 ? 0.083 -27.036 -11.99 1 98.88 84 ILE A C 1
ATOM 641 O O . ILE A 1 84 ? 0.351 -28.239 -11.97 1 98.88 84 ILE A O 1
ATOM 645 N N . ILE A 1 85 ? 0.263 -26.26 -10.947 1 98.83 85 ILE A N 1
ATOM 646 C CA . ILE A 1 85 ? 0.85 -26.753 -9.706 1 98.83 85 ILE A CA 1
ATOM 647 C C . ILE A 1 85 ? -0.026 -27.86 -9.124 1 98.83 85 ILE A C 1
ATOM 649 O O . ILE A 1 85 ? 0.465 -28.946 -8.804 1 98.83 85 ILE A O 1
ATOM 653 N N . GLY A 1 86 ? -1.329 -27.599 -9.007 1 98.76 86 GLY A N 1
ATOM 654 C CA . GLY A 1 86 ? -2.231 -28.586 -8.434 1 98.76 86 GLY A CA 1
ATOM 655 C C . GLY A 1 86 ? -2.271 -29.884 -9.219 1 98.76 86 GLY A C 1
ATOM 656 O O . GLY A 1 86 ? -2.227 -30.969 -8.637 1 98.76 86 GLY A O 1
ATOM 657 N N . SER A 1 87 ? -2.337 -29.766 -10.513 1 98.68 87 SER A N 1
ATOM 658 C CA . SER A 1 87 ? -2.383 -30.948 -11.367 1 98.68 87 SER A CA 1
ATOM 659 C C . SER A 1 87 ? -1.114 -31.782 -11.226 1 98.68 87 SER A C 1
ATOM 661 O O . SER A 1 87 ? -1.169 -33.013 -11.237 1 98.68 87 SER A O 1
ATOM 663 N N . HIS A 1 88 ? 0.019 -31.164 -11.097 1 98.58 88 HIS A N 1
ATOM 664 C CA . HIS A 1 88 ? 1.282 -31.874 -10.93 1 98.58 88 HIS A CA 1
ATOM 665 C C . HIS A 1 88 ? 1.222 -32.832 -9.744 1 98.58 88 HIS A C 1
ATOM 667 O O . HIS A 1 88 ? 1.592 -34.002 -9.867 1 98.58 88 HIS A O 1
ATOM 673 N N . PHE A 1 89 ? 0.73 -32.372 -8.621 1 97.76 89 PHE A N 1
ATOM 674 C CA . PHE A 1 89 ? 0.79 -33.167 -7.4 1 97.76 89 PHE A CA 1
ATOM 675 C C . PHE A 1 89 ? -0.159 -34.356 -7.482 1 97.76 89 PHE A C 1
ATOM 677 O O . PHE A 1 89 ? 0.163 -35.448 -7.008 1 97.76 89 PHE A O 1
ATOM 684 N N . ILE A 1 90 ? -1.288 -34.146 -8.145 1 97.35 90 ILE A N 1
ATOM 685 C CA . ILE A 1 90 ? -2.273 -35.212 -8.285 1 97.35 90 ILE A CA 1
ATOM 686 C C . ILE A 1 90 ? -1.743 -36.283 -9.237 1 97.35 90 ILE A C 1
ATOM 688 O O . ILE A 1 90 ? -1.975 -37.476 -9.03 1 97.35 90 ILE A O 1
ATOM 692 N N . GLU A 1 91 ? -0.999 -35.851 -10.18 1 97.33 91 GLU A N 1
ATOM 693 C CA . GLU A 1 91 ? -0.493 -36.77 -11.195 1 97.33 91 GLU A CA 1
ATOM 694 C C . GLU A 1 91 ? 0.781 -37.465 -10.725 1 97.33 91 GLU A C 1
ATOM 696 O O . GLU A 1 91 ? 0.994 -38.645 -11.015 1 97.33 91 GLU A O 1
ATOM 701 N N . ALA A 1 92 ? 1.566 -36.795 -9.98 1 97.19 92 ALA A N 1
ATOM 702 C CA . ALA A 1 92 ? 2.887 -37.29 -9.6 1 97.19 92 ALA A CA 1
ATOM 703 C C . ALA A 1 92 ? 2.79 -38.278 -8.441 1 97.19 92 ALA A C 1
ATOM 705 O O . ALA A 1 92 ? 3.615 -39.187 -8.322 1 97.19 92 ALA A O 1
ATOM 706 N N . TYR A 1 93 ? 1.784 -38.092 -7.568 1 96.79 93 TYR A N 1
ATOM 707 C CA . TYR A 1 93 ? 1.66 -38.906 -6.365 1 96.79 93 TYR A CA 1
ATOM 708 C C . TYR A 1 93 ? 0.302 -39.597 -6.311 1 96.79 93 TYR A C 1
ATOM 710 O O . TYR A 1 93 ? -0.72 -38.952 -6.068 1 96.79 93 TYR A O 1
ATOM 718 N N . LYS A 1 94 ? 0.286 -40.868 -6.386 1 96.63 94 LYS A N 1
ATOM 719 C CA . LYS A 1 94 ? -0.943 -41.64 -6.548 1 96.63 94 LYS A CA 1
ATOM 720 C C . LYS A 1 94 ? -1.816 -41.552 -5.3 1 96.63 94 LYS A C 1
ATOM 722 O O . LYS A 1 94 ? -3.042 -41.645 -5.386 1 96.63 94 LYS A O 1
ATOM 727 N N . HIS A 1 95 ? -1.173 -41.373 -4.154 1 96.41 95 HIS A N 1
ATOM 728 C CA . HIS A 1 95 ? -1.924 -41.383 -2.905 1 96.41 95 HIS A CA 1
ATOM 729 C C . HIS A 1 95 ? -2.452 -39.992 -2.568 1 96.41 95 HIS A C 1
ATOM 731 O O . HIS A 1 95 ? -3.144 -39.812 -1.564 1 96.41 95 HIS A O 1
ATOM 737 N N . ILE A 1 96 ? -2.139 -38.949 -3.385 1 96.54 96 ILE A N 1
ATOM 738 C CA . ILE A 1 96 ? -2.674 -37.6 -3.234 1 96.54 96 ILE A CA 1
ATOM 739 C C . ILE A 1 96 ? -3.915 -37.436 -4.109 1 96.54 96 ILE A C 1
ATOM 741 O O . ILE A 1 96 ? -3.854 -37.63 -5.326 1 96.54 96 ILE A O 1
ATOM 745 N N . HIS A 1 97 ? -5.018 -37.041 -3.478 1 97.88 97 HIS A N 1
ATOM 746 C CA . HIS A 1 97 ? -6.287 -37.025 -4.196 1 97.88 97 HIS A CA 1
ATOM 747 C C . HIS A 1 97 ? -6.789 -35.6 -4.398 1 97.88 97 HIS A C 1
ATOM 749 O O . HIS A 1 97 ? -7.694 -35.364 -5.202 1 97.88 97 HIS A O 1
ATOM 755 N N . ALA A 1 98 ? -6.219 -34.645 -3.673 1 97.94 98 ALA A N 1
ATOM 756 C CA . ALA A 1 98 ? -6.589 -33.242 -3.84 1 97.94 98 ALA A CA 1
ATOM 757 C C . ALA A 1 98 ? -5.4 -32.325 -3.566 1 97.94 98 ALA A C 1
ATOM 759 O O . ALA A 1 98 ? -4.6 -32.588 -2.665 1 97.94 98 ALA A O 1
ATOM 760 N N . ALA A 1 99 ? -5.275 -31.304 -4.334 1 98.48 99 ALA A N 1
ATOM 761 C CA . ALA A 1 99 ? -4.305 -30.23 -4.139 1 98.48 99 ALA A CA 1
ATOM 762 C C . ALA A 1 99 ? -4.989 -28.866 -4.141 1 98.48 99 ALA A C 1
ATOM 764 O O . ALA A 1 99 ? -5.776 -28.56 -5.04 1 98.48 99 ALA A O 1
ATOM 765 N N . HIS A 1 100 ? -4.735 -28.08 -3.114 1 98.48 100 HIS A N 1
ATOM 766 C CA . HIS A 1 100 ? -5.245 -26.721 -2.972 1 98.48 100 HIS A CA 1
ATOM 767 C C . HIS A 1 100 ? -4.129 -25.694 -3.136 1 98.48 100 HIS A C 1
ATOM 769 O O . HIS A 1 100 ? -3.185 -25.666 -2.343 1 98.48 100 HIS A O 1
ATOM 775 N N . VAL A 1 101 ? -4.239 -24.908 -4.166 1 98.8 101 VAL A N 1
ATOM 776 C CA . VAL A 1 101 ? -3.186 -23.947 -4.473 1 98.8 101 VAL A CA 1
ATOM 777 C C . VAL A 1 101 ? -3.723 -22.525 -4.322 1 98.8 101 VAL A C 1
ATOM 779 O O . VAL A 1 101 ? -4.802 -22.206 -4.825 1 98.8 101 VAL A O 1
ATOM 782 N N . HIS A 1 102 ? -3.009 -21.71 -3.552 1 98.78 102 HIS A N 1
ATOM 783 C CA . HIS A 1 102 ? -3.309 -20.303 -3.314 1 98.78 102 HIS A CA 1
ATOM 784 C C . HIS A 1 102 ? -2.179 -19.407 -3.812 1 98.78 102 HIS A C 1
ATOM 786 O O . HIS A 1 102 ? -1.029 -19.563 -3.397 1 98.78 102 HIS A O 1
ATOM 792 N N . ILE A 1 103 ? -2.52 -18.5 -4.735 1 98.83 103 ILE A N 1
ATOM 793 C CA . ILE A 1 103 ? -1.507 -17.603 -5.281 1 98.83 103 ILE A CA 1
ATOM 794 C C . ILE A 1 103 ? -1.925 -16.152 -5.052 1 98.83 103 ILE A C 1
ATOM 796 O O . ILE A 1 103 ? -3.042 -15.76 -5.395 1 98.83 103 ILE A O 1
ATOM 800 N N . VAL A 1 104 ? -1.098 -15.378 -4.407 1 98.59 104 VAL A N 1
ATOM 801 C CA . VAL A 1 104 ? -1.219 -13.926 -4.334 1 98.59 104 VAL A CA 1
ATOM 802 C C . VAL A 1 104 ? -0.237 -13.276 -5.306 1 98.59 104 VAL A C 1
ATOM 804 O O . VAL A 1 104 ? 0.979 -13.377 -5.13 1 98.59 104 VAL A O 1
ATOM 807 N N . ALA A 1 105 ? -0.752 -12.665 -6.354 1 97.89 105 ALA A N 1
ATOM 808 C CA . ALA A 1 105 ? 0.078 -11.916 -7.293 1 97.89 105 ALA A CA 1
ATOM 809 C C . ALA A 1 105 ? 0.189 -10.451 -6.88 1 97.89 105 ALA A C 1
ATOM 811 O O . ALA A 1 105 ? -0.822 -9.755 -6.761 1 97.89 105 ALA A O 1
ATOM 812 N N . HIS A 1 106 ? 1.403 -10.062 -6.72 1 94.87 106 HIS A N 1
ATOM 813 C CA . HIS A 1 106 ? 1.667 -8.691 -6.299 1 94.87 106 HIS A CA 1
ATOM 814 C C . HIS A 1 106 ? 1.767 -7.755 -7.498 1 94.87 106 HIS A C 1
ATOM 816 O O . HIS A 1 106 ? 2.35 -8.114 -8.524 1 94.87 106 HIS A O 1
ATOM 822 N N . ARG A 1 107 ? 1.329 -6.576 -7.338 1 91.48 107 ARG A N 1
ATOM 823 C CA . ARG A 1 107 ? 1.195 -5.645 -8.454 1 91.48 107 ARG A CA 1
ATOM 824 C C . ARG A 1 107 ? 2.495 -4.884 -8.692 1 91.48 107 ARG A C 1
ATOM 826 O O . ARG A 1 107 ? 3.044 -4.279 -7.769 1 91.48 107 ARG A O 1
ATOM 833 N N . TRP A 1 108 ? 3.061 -4.954 -9.887 1 94.08 108 TRP A N 1
ATOM 834 C CA . TRP A 1 108 ? 4.08 -4.07 -10.444 1 94.08 108 TRP A CA 1
ATOM 835 C C . TRP A 1 108 ? 3.54 -3.306 -11.648 1 94.08 108 TRP A C 1
ATOM 837 O O . TRP A 1 108 ? 2.999 -3.906 -12.58 1 94.08 108 TRP A O 1
ATOM 847 N N . THR A 1 109 ? 3.605 -2.027 -11.537 1 93.73 109 THR A N 1
ATOM 848 C CA . THR A 1 109 ? 3.188 -1.185 -12.653 1 93.73 109 THR A CA 1
ATOM 849 C C . THR A 1 109 ? 4.399 -0.692 -13.441 1 93.73 109 THR A C 1
ATOM 851 O O . THR A 1 109 ? 5.352 -0.169 -12.861 1 93.73 109 THR A O 1
ATOM 854 N N . ARG A 1 110 ? 4.372 -0.916 -14.717 1 96.21 110 ARG A N 1
ATOM 855 C CA . ARG A 1 110 ? 5.439 -0.404 -15.57 1 96.21 110 ARG A CA 1
ATOM 856 C C . ARG A 1 110 ? 5.497 1.119 -15.521 1 96.21 110 ARG A C 1
ATOM 858 O O . ARG A 1 110 ? 4.471 1.789 -15.656 1 96.21 110 ARG A O 1
ATOM 865 N N . MET A 1 111 ? 6.678 1.645 -15.33 1 95.26 111 MET A N 1
ATOM 866 C CA . MET A 1 111 ? 6.844 3.093 -15.247 1 95.26 111 MET A CA 1
ATOM 867 C C . MET A 1 111 ? 6.724 3.734 -16.626 1 95.26 111 MET A C 1
ATOM 869 O O . MET A 1 111 ? 7.148 3.15 -17.625 1 95.26 111 MET A O 1
ATOM 873 N N . ALA A 1 112 ? 6.098 4.877 -16.641 1 94.37 112 ALA A N 1
ATOM 874 C CA . ALA A 1 112 ? 6.158 5.766 -17.798 1 94.37 112 ALA A CA 1
ATOM 875 C C . ALA A 1 112 ? 7.115 6.928 -17.549 1 94.37 112 ALA A C 1
ATOM 877 O O . ALA A 1 112 ? 6.924 7.708 -16.613 1 94.37 112 ALA A O 1
ATOM 878 N N . ILE A 1 113 ? 8.165 6.942 -18.306 1 93.87 113 ILE A N 1
ATOM 879 C CA . ILE A 1 113 ? 9.157 8.008 -18.208 1 93.87 113 ILE A CA 1
ATOM 880 C C . ILE A 1 113 ? 9.083 8.897 -19.447 1 93.87 113 ILE A C 1
ATOM 882 O O . ILE A 1 113 ? 9.244 8.42 -20.573 1 93.87 113 ILE A O 1
ATOM 886 N N . ASP A 1 114 ? 8.797 10.224 -19.199 1 91.15 114 ASP A N 1
ATOM 887 C CA . ASP A 1 114 ? 8.654 11.194 -20.281 1 91.15 114 ASP A CA 1
ATOM 888 C C . ASP A 1 114 ? 7.617 10.729 -21.301 1 91.15 114 ASP A C 1
ATOM 890 O O . ASP A 1 114 ? 7.867 10.764 -22.508 1 91.15 114 ASP A O 1
ATOM 894 N N . GLY A 1 115 ? 6.585 10.09 -20.81 1 90.31 115 GLY A N 1
ATOM 895 C CA . GLY A 1 115 ? 5.434 9.729 -21.621 1 90.31 115 GLY A CA 1
ATOM 896 C C . GLY A 1 115 ? 5.588 8.386 -22.311 1 90.31 115 GLY A C 1
ATOM 897 O O . GLY A 1 115 ? 4.72 7.976 -23.084 1 90.31 115 GLY A O 1
ATOM 898 N N . LYS A 1 116 ? 6.712 7.71 -22.031 1 94.73 116 LYS A N 1
ATOM 899 C CA . LYS A 1 116 ? 6.953 6.424 -22.679 1 94.73 116 LYS A CA 1
ATOM 900 C C . LYS A 1 116 ? 7.108 5.309 -21.648 1 94.73 116 LYS A C 1
ATOM 902 O O . LYS A 1 116 ? 7.802 5.478 -20.644 1 94.73 116 LYS A O 1
ATOM 907 N N . LEU A 1 117 ? 6.437 4.261 -22.005 1 95.44 117 LEU A N 1
ATOM 908 C CA . LEU A 1 117 ? 6.57 3.094 -21.14 1 95.44 117 LEU A CA 1
ATOM 909 C C . LEU A 1 117 ? 8.005 2.579 -21.138 1 95.44 117 LEU A C 1
ATOM 911 O O . LEU A 1 117 ? 8.6 2.383 -22.2 1 95.44 117 LEU A O 1
ATOM 915 N N . HIS A 1 118 ? 8.518 2.387 -20.019 1 95.94 118 HIS A N 1
ATOM 916 C CA . HIS A 1 118 ? 9.897 1.926 -19.901 1 95.94 118 HIS A CA 1
ATOM 917 C C . HIS A 1 118 ? 9.99 0.414 -20.084 1 95.94 118 HIS A C 1
ATOM 919 O O . HIS A 1 118 ? 9.158 -0.331 -19.561 1 95.94 118 HIS A O 1
ATOM 925 N N . PRO A 1 119 ? 10.909 -0.05 -20.709 1 96 119 PRO A N 1
ATOM 926 C CA . PRO A 1 119 ? 10.925 -1.461 -21.102 1 96 119 PRO A CA 1
ATOM 927 C C . PRO A 1 119 ? 11.183 -2.398 -19.925 1 96 119 PRO A C 1
ATOM 929 O O . PRO A 1 119 ? 10.862 -3.587 -19.996 1 96 119 PRO A O 1
ATOM 932 N N . HIS A 1 120 ? 11.768 -1.895 -18.764 1 96.7 120 HIS A N 1
ATOM 933 C CA . HIS A 1 120 ? 12.183 -2.862 -17.754 1 96.7 120 HIS A CA 1
ATOM 934 C C . HIS A 1 120 ? 12.173 -2.242 -16.36 1 96.7 120 HIS A C 1
ATOM 936 O O . HIS A 1 120 ? 12.941 -2.655 -15.487 1 96.7 120 HIS A O 1
ATOM 942 N N . SER A 1 121 ? 11.422 -1.136 -16.154 1 97.2 121 SER A N 1
ATOM 943 C CA . SER A 1 121 ? 11.323 -0.499 -14.845 1 97.2 121 SER A CA 1
ATOM 944 C C . SER A 1 121 ? 9.874 -0.424 -14.375 1 97.2 121 SER A C 1
ATOM 946 O O . SER A 1 121 ? 8.969 -0.179 -15.175 1 97.2 121 SER A O 1
ATOM 948 N N . PHE A 1 122 ? 9.735 -0.678 -13.083 1 96.86 122 PHE A N 1
ATOM 949 C CA . PHE A 1 122 ? 8.405 -0.844 -12.507 1 96.86 122 PHE A CA 1
ATOM 950 C C . PHE A 1 122 ? 8.316 -0.164 -11.147 1 96.86 122 PHE A C 1
ATOM 952 O O . PHE A 1 122 ? 9.337 0.084 -10.502 1 96.86 122 PHE A O 1
ATOM 959 N N . MET A 1 123 ? 7.14 0.093 -10.76 1 94.87 123 MET A N 1
ATOM 960 C CA . MET A 1 123 ? 6.865 0.599 -9.418 1 94.87 123 MET A CA 1
ATOM 961 C C . MET A 1 123 ? 5.639 -0.082 -8.82 1 94.87 123 MET A C 1
ATOM 963 O O . MET A 1 123 ? 4.774 -0.567 -9.552 1 94.87 123 MET A O 1
ATOM 967 N N . ARG A 1 124 ? 5.583 -0.188 -7.483 1 90.73 124 ARG A N 1
ATOM 968 C CA . ARG A 1 124 ? 4.383 -0.646 -6.79 1 90.73 124 ARG A CA 1
ATOM 969 C C . ARG A 1 124 ? 3.385 0.493 -6.611 1 90.73 124 ARG A C 1
ATOM 971 O O . ARG A 1 124 ? 3.627 1.421 -5.836 1 90.73 124 ARG A O 1
ATOM 978 N N . ASP A 1 125 ? 2.344 0.476 -7.398 1 86.54 125 ASP A N 1
ATOM 979 C CA . ASP A 1 125 ? 1.423 1.608 -7.414 1 86.54 125 ASP A CA 1
ATOM 980 C C . ASP A 1 125 ? 0.063 1.218 -6.841 1 86.54 125 ASP A C 1
ATOM 982 O O . ASP A 1 125 ? -0.975 1.509 -7.439 1 86.54 125 ASP A O 1
ATOM 986 N N . GLY A 1 126 ? 0.025 0.495 -5.732 1 85.21 126 GLY A N 1
ATOM 987 C CA . GLY A 1 126 ? -1.186 0.132 -5.013 1 85.21 126 GLY A CA 1
ATOM 988 C C . GLY A 1 126 ? -0.973 -0.987 -4.012 1 85.21 126 GLY A C 1
ATOM 989 O O . GLY A 1 126 ? 0.061 -1.657 -4.033 1 85.21 126 GLY A O 1
ATOM 990 N N . THR A 1 127 ? -1.942 -1.137 -3.229 1 84.55 127 THR A N 1
ATOM 991 C CA . THR A 1 127 ? -1.856 -2.174 -2.206 1 84.55 127 THR A CA 1
ATOM 992 C C . THR A 1 127 ? -2.714 -3.378 -2.583 1 84.55 127 THR A C 1
ATOM 994 O O . THR A 1 127 ? -2.624 -4.433 -1.951 1 84.55 127 THR A O 1
ATOM 997 N N . ASP A 1 128 ? -3.517 -3.155 -3.599 1 92.73 128 ASP A N 1
ATOM 998 C CA . ASP A 1 128 ? -4.381 -4.269 -3.979 1 92.73 128 ASP A CA 1
ATOM 999 C C . ASP A 1 128 ? -3.575 -5.391 -4.629 1 92.73 128 ASP A C 1
ATOM 1001 O O . ASP A 1 128 ? -2.536 -5.141 -5.244 1 92.73 128 ASP A O 1
ATOM 1005 N N . VAL A 1 129 ? -4.126 -6.604 -4.469 1 96.51 129 VAL A N 1
ATOM 1006 C CA . VAL A 1 129 ? -3.482 -7.794 -5.017 1 96.51 129 VAL A CA 1
ATOM 1007 C C . VAL A 1 129 ? -4.495 -8.605 -5.822 1 96.51 129 VAL A C 1
ATOM 1009 O O . VAL A 1 129 ? -5.705 -8.463 -5.631 1 96.51 129 VAL A O 1
ATOM 1012 N N . ARG A 1 130 ? -3.943 -9.353 -6.789 1 97.95 130 ARG A N 1
ATOM 1013 C CA . ARG A 1 130 ? -4.705 -10.361 -7.52 1 97.95 130 ARG A CA 1
ATOM 1014 C C . ARG A 1 130 ? -4.506 -11.745 -6.911 1 97.95 130 ARG A C 1
ATOM 1016 O O . ARG A 1 130 ? -3.371 -12.172 -6.685 1 97.95 130 ARG A O 1
ATOM 1023 N N . ILE A 1 131 ? -5.631 -12.472 -6.588 1 98.65 131 ILE A N 1
ATOM 1024 C CA . ILE A 1 131 ? -5.542 -13.766 -5.92 1 98.65 131 ILE A CA 1
ATOM 1025 C C . ILE A 1 131 ? -6.197 -14.84 -6.786 1 98.65 131 ILE A C 1
ATOM 1027 O O . ILE A 1 131 ? -7.239 -14.601 -7.4 1 98.65 131 ILE A O 1
ATOM 1031 N N . ALA A 1 132 ? -5.642 -15.998 -6.82 1 98.81 132 ALA A N 1
ATOM 1032 C CA . ALA A 1 132 ? -6.226 -17.178 -7.452 1 98.81 132 ALA A CA 1
ATOM 1033 C C . ALA A 1 132 ? -6.157 -18.388 -6.525 1 98.81 132 ALA A C 1
ATOM 1035 O O . ALA A 1 132 ? -5.098 -18.694 -5.971 1 98.81 132 ALA A O 1
ATOM 1036 N N . ASP A 1 133 ? -7.285 -19.058 -6.355 1 98.75 133 ASP A N 1
ATOM 1037 C CA . ASP A 1 133 ? -7.386 -20.341 -5.667 1 98.75 133 ASP A CA 1
ATOM 1038 C C . ASP A 1 133 ? -7.791 -21.452 -6.632 1 98.75 133 ASP A C 1
ATOM 1040 O O . ASP A 1 133 ? -8.78 -21.323 -7.357 1 98.75 133 ASP A O 1
ATOM 1044 N N . ALA A 1 134 ? -7.05 -22.473 -6.664 1 98.82 134 ALA A N 1
ATOM 1045 C CA . ALA A 1 134 ? -7.408 -23.649 -7.454 1 98.82 134 ALA A CA 1
ATOM 1046 C C . ALA A 1 134 ? -7.489 -24.895 -6.576 1 98.82 134 ALA A C 1
ATOM 1048 O O . ALA A 1 134 ? -6.539 -25.22 -5.859 1 98.82 134 ALA A O 1
ATOM 1049 N N . ASP A 1 135 ? -8.616 -25.531 -6.606 1 98.64 135 ASP A N 1
ATOM 1050 C CA . ASP A 1 135 ? -8.792 -26.864 -6.037 1 98.64 135 ASP A CA 1
ATOM 1051 C C . ASP A 1 135 ? -8.801 -27.931 -7.129 1 98.64 135 ASP A C 1
ATOM 1053 O O . ASP A 1 135 ? -9.749 -28.018 -7.912 1 98.64 135 ASP A O 1
ATOM 1057 N N . VAL A 1 136 ? -7.735 -28.684 -7.176 1 98.58 136 VAL A N 1
ATOM 1058 C CA . VAL A 1 136 ? -7.619 -29.785 -8.127 1 98.58 136 VAL A CA 1
ATOM 1059 C C . VAL A 1 136 ? -7.916 -31.108 -7.424 1 98.58 136 VAL A C 1
ATOM 1061 O O . VAL A 1 136 ? -7.162 -31.534 -6.546 1 98.58 136 VAL A O 1
ATOM 1064 N N . ILE A 1 137 ? -8.998 -31.745 -7.835 1 97.8 137 ILE A N 1
ATOM 1065 C CA . ILE A 1 137 ? -9.453 -32.956 -7.16 1 97.8 137 ILE A CA 1
ATOM 1066 C C . ILE A 1 137 ? -9.489 -34.117 -8.152 1 97.8 137 ILE A C 1
ATOM 1068 O O . ILE A 1 137 ? -10.093 -34.009 -9.222 1 97.8 137 ILE A O 1
ATOM 1072 N N . GLU A 1 138 ? -8.831 -35.17 -7.782 1 96.96 138 GLU A N 1
ATOM 1073 C CA . GLU A 1 138 ? -8.773 -36.361 -8.624 1 96.96 138 GLU A CA 1
ATOM 1074 C C . GLU A 1 138 ? -10.171 -36.814 -9.036 1 96.96 138 GLU A C 1
ATOM 1076 O O . GLU A 1 138 ? -11.05 -36.981 -8.188 1 96.96 138 GLU A O 1
ATOM 1081 N N . GLY A 1 139 ? -10.368 -36.931 -10.32 1 95.52 139 GLY A N 1
ATOM 1082 C CA . GLY A 1 139 ? -11.62 -37.435 -10.861 1 95.52 139 GLY A CA 1
ATOM 1083 C C . GLY A 1 139 ? -12.721 -36.392 -10.889 1 95.52 139 GLY A C 1
ATOM 1084 O O . GLY A 1 139 ? -13.801 -36.635 -11.432 1 95.52 139 GLY A O 1
ATOM 1085 N N . LYS A 1 140 ? -12.595 -35.244 -10.326 1 96.34 140 LYS A N 1
ATOM 1086 C CA . LYS A 1 140 ? -13.661 -34.25 -10.241 1 96.34 140 LYS A CA 1
ATOM 1087 C C . LYS A 1 140 ? -13.318 -33.006 -11.056 1 96.34 140 LYS A C 1
ATOM 1089 O O . LYS A 1 140 ? -14.193 -32.187 -11.346 1 96.34 140 LYS A O 1
ATOM 1094 N N . GLY A 1 141 ? -11.991 -32.833 -11.319 1 97.93 141 GLY A N 1
ATOM 1095 C CA . GLY A 1 141 ? -11.606 -31.686 -12.125 1 97.93 141 GLY A CA 1
ATOM 1096 C C . GLY A 1 141 ? -10.971 -30.572 -11.313 1 97.93 141 GLY A C 1
ATOM 1097 O O . GLY A 1 141 ? -10.249 -30.834 -10.349 1 97.93 141 GLY A O 1
ATOM 1098 N N . ILE A 1 142 ? -11.132 -29.253 -11.881 1 98.67 142 ILE A N 1
ATOM 1099 C CA . ILE A 1 142 ? -10.454 -28.102 -11.295 1 98.67 142 ILE A CA 1
ATOM 1100 C C . ILE A 1 142 ? -11.469 -26.999 -11.001 1 98.67 142 ILE A C 1
ATOM 1102 O O . ILE A 1 142 ? -12.188 -26.554 -11.899 1 98.67 142 ILE A O 1
ATOM 1106 N N . GLU A 1 143 ? -11.588 -26.588 -9.714 1 98.49 143 GLU A N 1
ATOM 1107 C CA . GLU A 1 143 ? -12.377 -25.432 -9.299 1 98.49 143 GLU A CA 1
ATOM 1108 C C . GLU A 1 143 ? -11.49 -24.211 -9.071 1 98.49 143 GLU A C 1
ATOM 1110 O O . GLU A 1 143 ? -10.496 -24.286 -8.345 1 98.49 143 GLU A O 1
ATOM 1115 N N . ILE A 1 144 ? -11.855 -23.102 -9.704 1 98.79 144 ILE A N 1
ATOM 1116 C CA . ILE A 1 144 ? -11.029 -21.903 -9.613 1 98.79 144 ILE A CA 1
ATOM 1117 C C . ILE A 1 144 ? -11.854 -20.749 -9.048 1 98.79 144 ILE A C 1
ATOM 1119 O O . ILE A 1 144 ? -13.012 -20.561 -9.429 1 98.79 144 ILE A O 1
ATOM 1123 N N . LYS A 1 145 ? -11.31 -20.014 -8.102 1 98.63 145 LYS A N 1
ATOM 1124 C CA . LYS A 1 145 ? -11.791 -18.729 -7.603 1 98.63 145 LYS A CA 1
ATOM 1125 C C . LYS A 1 145 ? -10.736 -17.641 -7.782 1 98.63 145 LYS A C 1
ATOM 1127 O O . LYS A 1 145 ? -9.552 -17.868 -7.525 1 98.63 145 LYS A O 1
ATOM 1132 N N . SER A 1 146 ? -11.124 -16.527 -8.296 1 98.69 146 SER A N 1
ATOM 1133 C CA . SER A 1 146 ? -10.253 -15.366 -8.452 1 98.69 146 SER A CA 1
ATOM 1134 C C . SER A 1 146 ? -10.747 -14.189 -7.619 1 98.69 146 SER A C 1
ATOM 1136 O O . SER A 1 146 ? -11.922 -14.131 -7.251 1 98.69 146 SER A O 1
ATOM 1138 N N . SER A 1 147 ? -9.81 -13.286 -7.274 1 97.98 147 SER A N 1
ATOM 1139 C CA . SER A 1 147 ? -10.218 -12.167 -6.431 1 97.98 147 SER A CA 1
ATOM 1140 C C . SER A 1 147 ? -9.316 -10.956 -6.646 1 97.98 147 SER A C 1
ATOM 1142 O O . SER A 1 147 ? -8.186 -11.094 -7.118 1 97.98 147 SER A O 1
ATOM 1144 N N . ILE A 1 148 ? -9.829 -9.81 -6.366 1 97.08 148 ILE A N 1
ATOM 1145 C CA . ILE A 1 148 ? -9.079 -8.597 -6.059 1 97.08 148 ILE A CA 1
ATOM 1146 C C . ILE A 1 148 ? -9.256 -8.241 -4.585 1 97.08 148 ILE A C 1
ATOM 1148 O O . ILE A 1 148 ? -10.378 -8.221 -4.074 1 97.08 148 ILE A O 1
ATOM 1152 N N . SER A 1 149 ? -8.144 -8.026 -3.927 1 96.17 149 SER A N 1
ATOM 1153 C CA . SER A 1 149 ? -8.202 -7.665 -2.514 1 96.17 149 SER A CA 1
ATOM 1154 C C . SER A 1 149 ? -7.361 -6.426 -2.225 1 96.17 149 SER A C 1
ATOM 1156 O O . SER A 1 149 ? -6.307 -6.229 -2.833 1 96.17 149 SER A O 1
ATOM 1158 N N . GLY A 1 150 ? -7.87 -5.579 -1.31 1 94.01 150 GLY A N 1
ATOM 1159 C CA . GLY A 1 150 ? -7.072 -4.465 -0.824 1 94.01 150 GLY A CA 1
ATOM 1160 C C . GLY A 1 150 ? -7.253 -3.2 -1.643 1 94.01 150 GLY A C 1
ATOM 1161 O O . GLY A 1 150 ? -6.437 -2.279 -1.56 1 94.01 150 GLY A O 1
ATOM 1162 N N . LEU A 1 151 ? -8.244 -3.134 -2.472 1 94.42 151 LEU A N 1
ATOM 1163 C CA . LEU A 1 151 ? -8.536 -1.94 -3.258 1 94.42 151 LEU A CA 1
ATOM 1164 C C . LEU A 1 151 ? -9.295 -0.913 -2.425 1 94.42 151 LEU A C 1
ATOM 1166 O O . LEU A 1 151 ? -10.502 -1.049 -2.213 1 94.42 151 LEU A O 1
ATOM 1170 N N . LEU A 1 152 ? -8.57 0.103 -1.925 1 94.35 152 LEU A N 1
ATOM 1171 C CA . LEU A 1 152 ? -9.139 1.12 -1.047 1 94.35 152 LEU A CA 1
ATOM 1172 C C . LEU A 1 152 ? -9.712 2.278 -1.857 1 94.35 152 LEU A C 1
ATOM 1174 O O . LEU A 1 152 ? -8.994 2.913 -2.633 1 94.35 152 LEU A O 1
ATOM 1178 N N . LEU A 1 153 ? -10.965 2.574 -1.665 1 95.36 153 LEU A N 1
ATOM 1179 C CA . LEU A 1 153 ? -11.688 3.59 -2.422 1 95.36 153 LEU A CA 1
ATOM 1180 C C . LEU A 1 153 ? -12.362 4.588 -1.486 1 95.36 153 LEU A C 1
ATOM 1182 O O . LEU A 1 153 ? -12.704 4.248 -0.351 1 95.36 153 LEU A O 1
ATOM 1186 N N . LEU A 1 154 ? -12.508 5.793 -2.007 1 96.78 154 LEU A N 1
ATOM 1187 C CA . LEU A 1 154 ? -13.199 6.848 -1.273 1 96.78 154 LEU A CA 1
ATOM 1188 C C . LEU A 1 154 ? -13.967 7.759 -2.225 1 96.78 154 LEU A C 1
ATOM 1190 O O . LEU A 1 154 ? -13.455 8.131 -3.283 1 96.78 154 LEU A O 1
ATOM 1194 N N . LYS A 1 155 ? -15.133 8.028 -1.983 1 95.91 155 LYS A N 1
ATOM 1195 C CA . LYS A 1 155 ? -15.816 9.162 -2.598 1 95.91 155 LYS A CA 1
ATOM 1196 C C . LYS A 1 155 ? -16.29 10.156 -1.542 1 95.91 155 LYS A C 1
ATOM 1198 O O . LYS A 1 155 ? -16.848 9.762 -0.516 1 95.91 155 LYS A O 1
ATOM 1203 N N . SER A 1 156 ? -16.065 11.365 -1.765 1 96.25 156 SER A N 1
ATOM 1204 C CA . SER A 1 156 ? -16.281 12.404 -0.763 1 96.25 156 SER A CA 1
ATOM 1205 C C . SER A 1 156 ? -17.733 12.87 -0.754 1 96.25 156 SER A C 1
ATOM 1207 O O . SER A 1 156 ? -18.136 13.647 0.114 1 96.25 156 SER A O 1
ATOM 1209 N N . THR A 1 157 ? -18.526 12.458 -1.717 1 93.93 157 THR A N 1
ATOM 1210 C CA . THR A 1 157 ? -19.958 12.72 -1.815 1 93.93 157 THR A CA 1
ATOM 1211 C C . THR A 1 157 ? -20.642 11.667 -2.682 1 93.93 157 THR A C 1
ATOM 1213 O O . THR A 1 157 ? -19.983 10.778 -3.224 1 93.93 157 THR A O 1
ATOM 1216 N N . GLY A 1 158 ? -22.008 11.735 -2.81 1 91.83 158 GLY A N 1
ATOM 1217 C CA . GLY A 1 158 ? -22.737 10.815 -3.669 1 91.83 158 GLY A CA 1
ATOM 1218 C C . GLY A 1 158 ? -23.063 9.497 -2.993 1 91.83 158 GLY A C 1
ATOM 1219 O O . GLY A 1 158 ? -23.137 8.457 -3.651 1 91.83 158 GLY A O 1
ATOM 1220 N N . SER A 1 159 ? -23.144 9.528 -1.736 1 92.76 159 SER A N 1
ATOM 1221 C CA . SER A 1 159 ? -23.542 8.376 -0.934 1 92.76 159 SER A CA 1
ATOM 1222 C C . SER A 1 159 ? -24.542 8.773 0.146 1 92.76 159 SER A C 1
ATOM 1224 O O . SER A 1 159 ? -24.423 9.843 0.747 1 92.76 159 SER A O 1
ATOM 1226 N N . GLN A 1 160 ? -25.518 7.971 0.319 1 92.32 160 GLN A N 1
ATOM 1227 C CA . GLN A 1 160 ? -26.621 8.235 1.238 1 92.32 160 GLN A CA 1
ATOM 1228 C C . GLN A 1 160 ? -26.859 7.049 2.168 1 92.32 160 GLN A C 1
ATOM 1230 O O . GLN A 1 160 ? -26.343 5.955 1.931 1 92.32 160 GLN A O 1
ATOM 1235 N N . PHE A 1 161 ? -27.579 7.225 3.212 1 90.02 161 PHE A N 1
ATOM 1236 C CA . PHE A 1 161 ? -28.062 6.17 4.095 1 90.02 161 PHE A CA 1
ATOM 1237 C C . PHE A 1 161 ? -29.252 6.654 4.916 1 90.02 161 PHE A C 1
ATOM 1239 O O . PHE A 1 161 ? -29.08 7.379 5.899 1 90.02 161 PHE A O 1
ATOM 1246 N N . HIS A 1 162 ? -30.328 6.346 4.433 1 92.25 162 HIS A N 1
ATOM 1247 C CA . HIS A 1 162 ? -31.575 6.748 5.074 1 92.25 162 HIS A CA 1
ATOM 1248 C C . HIS A 1 162 ? -32.647 5.676 4.914 1 92.25 162 HIS A C 1
ATOM 1250 O O . HIS A 1 162 ? -32.457 4.707 4.176 1 92.25 162 HIS A O 1
ATOM 1256 N N . GLY A 1 163 ? -33.706 5.841 5.691 1 91.27 163 GLY A N 1
ATOM 1257 C CA . GLY A 1 163 ? -34.805 4.898 5.566 1 91.27 163 GLY A CA 1
ATOM 1258 C C . GLY A 1 163 ? -34.536 3.572 6.253 1 91.27 163 GLY A C 1
ATOM 1259 O O . GLY A 1 163 ? -35.076 2.539 5.852 1 91.27 163 GLY A O 1
ATOM 1260 N N . PHE A 1 164 ? -33.607 3.528 7.235 1 90.08 164 PHE A N 1
ATOM 1261 C CA . PHE A 1 164 ? -33.277 2.301 7.951 1 90.08 164 PHE A CA 1
ATOM 1262 C C . PHE A 1 164 ? -34.076 2.197 9.244 1 90.08 164 PHE A C 1
ATOM 1264 O O . PHE A 1 164 ? -34.738 3.155 9.65 1 90.08 164 PHE A O 1
ATOM 1271 N N . ILE A 1 165 ? -34.049 1.113 9.871 1 87.7 165 ILE A N 1
ATOM 1272 C CA . ILE A 1 165 ? -34.771 0.871 11.115 1 87.7 165 ILE A CA 1
ATOM 1273 C C . ILE A 1 165 ? -34.201 1.754 12.223 1 87.7 165 ILE A C 1
ATOM 1275 O O . ILE A 1 165 ? -32.99 1.763 12.456 1 87.7 165 ILE A O 1
ATOM 1279 N N . GLN A 1 166 ? -35.057 2.558 12.847 1 90.71 166 GLN A N 1
ATOM 1280 C CA . GLN A 1 166 ? -34.703 3.342 14.025 1 90.71 166 GLN A CA 1
ATOM 1281 C C . GLN A 1 166 ? -35.209 2.677 15.302 1 90.71 166 GLN A C 1
ATOM 1283 O O . GLN A 1 166 ? -36.386 2.325 15.399 1 90.71 166 GLN A O 1
ATOM 1288 N N . ASP A 1 167 ? -34.293 2.344 16.179 1 90.6 167 ASP A N 1
ATOM 1289 C CA . ASP A 1 167 ? -34.68 1.78 17.468 1 90.6 167 ASP A CA 1
ATOM 1290 C C . ASP A 1 167 ? -33.986 2.508 18.617 1 90.6 167 ASP A C 1
ATOM 1292 O O . ASP A 1 167 ? -33.388 3.568 18.417 1 90.6 167 ASP A O 1
ATOM 1296 N N . GLU A 1 168 ? -34.105 2.018 19.856 1 91.48 168 GLU A N 1
ATOM 1297 C CA . GLU A 1 168 ? -33.613 2.714 21.041 1 91.48 168 GLU A CA 1
ATOM 1298 C C . GLU A 1 168 ? -32.087 2.743 21.07 1 91.48 168 GLU A C 1
ATOM 1300 O O . GLU A 1 168 ? -31.49 3.471 21.867 1 91.48 168 GLU A O 1
ATOM 1305 N N . PHE A 1 169 ? -31.56 1.992 20.114 1 90.81 169 PHE A N 1
ATOM 1306 C CA . PHE A 1 169 ? -30.104 1.903 20.11 1 90.81 169 PHE A CA 1
ATOM 1307 C C . PHE A 1 169 ? -29.515 2.717 18.965 1 90.81 169 PHE A C 1
ATOM 1309 O O . PHE A 1 169 ? -28.294 2.853 18.857 1 90.81 169 PHE A O 1
ATOM 1316 N N . THR A 1 170 ? -30.325 3.278 18.062 1 87.07 170 THR A N 1
ATOM 1317 C CA . THR A 1 170 ? -29.866 4.007 16.884 1 87.07 170 THR A CA 1
ATOM 1318 C C . THR A 1 170 ? -29.483 5.438 17.249 1 87.07 170 THR A C 1
ATOM 1320 O O . THR A 1 170 ? -30.315 6.203 17.739 1 87.07 170 THR A O 1
ATOM 1323 N N . THR A 1 171 ? -28.202 5.792 17.051 1 88.05 171 THR A N 1
ATOM 1324 C CA . THR A 1 171 ? -27.752 7.169 17.215 1 88.05 171 THR A CA 1
ATOM 1325 C C . THR A 1 171 ? -27.314 7.758 15.877 1 88.05 171 THR A C 1
ATOM 1327 O O . THR A 1 171 ? -27.086 8.965 15.769 1 88.05 171 THR A O 1
ATOM 1330 N N . LEU A 1 172 ? -27.253 6.905 14.916 1 84.8 172 LEU A N 1
ATOM 1331 C CA . LEU A 1 172 ? -26.808 7.304 13.585 1 84.8 172 LEU A CA 1
ATOM 1332 C C . LEU A 1 172 ? -27.884 8.118 12.874 1 84.8 172 LEU A C 1
ATOM 1334 O O . LEU A 1 172 ? -29.006 7.642 12.686 1 84.8 172 LEU A O 1
ATOM 1338 N N . PRO A 1 173 ? -27.507 9.375 12.601 1 88.52 173 PRO A N 1
ATOM 1339 C CA . PRO A 1 173 ? -28.493 10.153 11.848 1 88.52 173 PRO A CA 1
ATOM 1340 C C . PRO A 1 173 ? -28.622 9.696 10.397 1 88.52 173 PRO A C 1
ATOM 1342 O O . PRO A 1 173 ? -27.687 9.11 9.845 1 88.52 173 PRO A O 1
ATOM 1345 N N . GLU A 1 174 ? -29.776 9.977 9.792 1 90.74 174 GLU A N 1
ATOM 1346 C CA . GLU A 1 174 ? -29.925 9.793 8.352 1 90.74 174 GLU A CA 1
ATOM 1347 C C . GLU A 1 174 ? -29.101 10.817 7.576 1 90.74 174 GLU A C 1
ATOM 1349 O O . GLU A 1 174 ? -28.894 11.938 8.045 1 90.74 174 GLU A O 1
ATOM 1354 N N . THR A 1 175 ? -28.635 10.403 6.504 1 91.35 175 THR A N 1
ATOM 1355 C CA . THR A 1 175 ? -27.853 11.311 5.673 1 91.35 175 THR A CA 1
ATOM 1356 C C . THR A 1 175 ? -28.179 11.108 4.196 1 91.35 175 THR A C 1
ATOM 1358 O O . THR A 1 175 ? -28.436 9.983 3.76 1 91.35 175 THR A O 1
ATOM 1361 N N . TRP A 1 176 ? -28.162 12.185 3.518 1 91.47 176 TRP A N 1
ATOM 1362 C CA . TRP A 1 176 ? -28.412 12.182 2.08 1 91.47 176 TRP A CA 1
ATOM 1363 C C . TRP A 1 176 ? -27.133 12.476 1.304 1 91.47 176 TRP A C 1
ATOM 1365 O O . TRP A 1 176 ? -27.138 12.494 0.071 1 91.47 176 TRP A O 1
ATOM 1375 N N . ASP A 1 177 ? -26.081 12.737 2.018 1 91.46 177 ASP A N 1
ATOM 1376 C CA . ASP A 1 177 ? -24.768 12.953 1.417 1 91.46 177 ASP A CA 1
ATOM 1377 C C . ASP A 1 177 ? -23.655 12.748 2.442 1 91.46 177 ASP A C 1
ATOM 1379 O O . ASP A 1 177 ? -23.639 13.399 3.489 1 91.46 177 ASP A O 1
ATOM 1383 N N . ARG A 1 178 ? -22.839 11.825 2.137 1 91.61 178 ARG A N 1
ATOM 1384 C CA . ARG A 1 178 ? -21.76 11.497 3.062 1 91.61 178 ARG A CA 1
ATOM 1385 C C . ARG A 1 178 ? -20.527 11.003 2.313 1 91.61 178 ARG A C 1
ATOM 1387 O O . ARG A 1 178 ? -20.591 10.73 1.113 1 91.61 178 ARG A O 1
ATOM 1394 N N . ILE A 1 179 ? -19.414 10.961 3.079 1 93.36 179 ILE A N 1
ATOM 1395 C CA . ILE A 1 179 ? -18.213 10.29 2.593 1 93.36 179 ILE A CA 1
ATOM 1396 C C . ILE A 1 179 ? -18.41 8.777 2.648 1 93.36 179 ILE A C 1
ATOM 1398 O O . ILE A 1 179 ? -18.932 8.248 3.632 1 93.36 179 ILE A O 1
ATOM 1402 N N . LEU A 1 180 ? -18.154 8.106 1.598 1 93.02 180 LEU A N 1
ATOM 1403 C CA . LEU A 1 180 ? -18.124 6.648 1.561 1 93.02 180 LEU A CA 1
ATOM 1404 C C . LEU A 1 180 ? -16.725 6.142 1.226 1 93.02 180 LEU A C 1
ATOM 1406 O O . LEU A 1 180 ? -16.134 6.554 0.225 1 93.02 180 LEU A O 1
ATOM 1410 N N . SER A 1 181 ? -16.197 5.349 2.106 1 94.43 181 SER A N 1
ATOM 1411 C CA . SER A 1 181 ? -14.896 4.728 1.877 1 94.43 181 SER A CA 1
ATOM 1412 C C . SER A 1 181 ? -14.923 3.244 2.226 1 94.43 181 SER A C 1
ATOM 1414 O O . SER A 1 181 ? -15.537 2.845 3.217 1 94.43 181 SER A O 1
ATOM 1416 N N . THR A 1 182 ? -14.314 2.46 1.36 1 93.43 182 THR A N 1
ATOM 1417 C CA . THR A 1 182 ? -14.303 1.016 1.567 1 93.43 182 THR A CA 1
ATOM 1418 C C . THR A 1 182 ? -13.046 0.393 0.966 1 93.43 182 THR A C 1
ATOM 1420 O O . THR A 1 182 ? -12.4 0.994 0.105 1 93.43 182 THR A O 1
ATOM 1423 N N . GLU A 1 183 ? -12.717 -0.728 1.492 1 93.57 183 GLU A N 1
ATOM 1424 C CA . GLU A 1 183 ? -11.7 -1.591 0.899 1 93.57 183 GLU A CA 1
ATOM 1425 C C . GLU A 1 183 ? -12.334 -2.784 0.189 1 93.57 183 GLU A C 1
ATOM 1427 O O . GLU A 1 183 ? -12.839 -3.703 0.838 1 93.57 183 GLU A O 1
ATOM 1432 N N . ILE A 1 184 ? -12.215 -2.778 -1.103 1 93.47 184 ILE A N 1
ATOM 1433 C CA . ILE A 1 184 ? -12.925 -3.767 -1.906 1 93.47 184 ILE A CA 1
ATOM 1434 C C . ILE A 1 184 ? -12.227 -5.121 -1.792 1 93.47 184 ILE A C 1
ATOM 1436 O O . ILE A 1 184 ? -11.008 -5.214 -1.956 1 93.47 184 ILE A O 1
ATOM 1440 N N . ASP A 1 185 ? -12.999 -6.132 -1.505 1 94.42 185 ASP A N 1
ATOM 1441 C CA . ASP A 1 185 ? -12.69 -7.545 -1.707 1 94.42 185 ASP A CA 1
ATOM 1442 C C . ASP A 1 185 ? -13.702 -8.2 -2.644 1 94.42 185 ASP A C 1
ATOM 1444 O O . ASP A 1 185 ? -14.823 -8.511 -2.236 1 94.42 185 ASP A O 1
ATOM 1448 N N . ALA A 1 186 ? -13.336 -8.298 -3.85 1 97.13 186 ALA A N 1
ATOM 1449 C CA . ALA A 1 186 ? -14.193 -8.897 -4.87 1 97.13 186 ALA A CA 1
ATOM 1450 C C . ALA A 1 186 ? -13.696 -10.286 -5.258 1 97.13 186 ALA A C 1
ATOM 1452 O O . ALA A 1 186 ? -12.521 -10.462 -5.589 1 97.13 186 ALA A O 1
ATOM 1453 N N . ASN A 1 187 ? -14.588 -11.232 -5.223 1 97.33 187 ASN A N 1
ATOM 1454 C CA . ASN A 1 187 ? -14.283 -12.615 -5.572 1 97.33 187 ASN A CA 1
ATOM 1455 C C . ASN A 1 187 ? -15.23 -13.145 -6.645 1 97.33 187 ASN A C 1
ATOM 1457 O O . ASN A 1 187 ? -16.417 -12.813 -6.65 1 97.33 187 ASN A O 1
ATOM 1461 N N . TRP A 1 188 ? -14.668 -13.942 -7.52 1 98.06 188 TRP A N 1
ATOM 1462 C CA . TRP A 1 188 ? -15.568 -14.614 -8.452 1 98.06 188 TRP A CA 1
ATOM 1463 C C . TRP A 1 188 ? -15.169 -16.074 -8.637 1 98.06 188 TRP A C 1
ATOM 1465 O O . TRP A 1 188 ? -13.981 -16.406 -8.622 1 98.06 188 TRP A O 1
ATOM 1475 N N . THR A 1 189 ? -16.206 -16.873 -8.759 1 97.6 189 THR A N 1
ATOM 1476 C CA . THR A 1 189 ? -16.054 -18.306 -8.984 1 97.6 189 THR A CA 1
ATOM 1477 C C . THR A 1 189 ? -16.283 -18.651 -10.453 1 97.6 189 THR A C 1
ATOM 1479 O O . THR A 1 189 ? -17.25 -18.187 -11.061 1 97.6 189 THR A O 1
ATOM 1482 N N . TRP A 1 190 ? -15.41 -19.433 -10.969 1 98.1 190 TRP A N 1
ATOM 1483 C CA . TRP A 1 190 ? -15.527 -19.874 -12.355 1 98.1 190 TRP A CA 1
ATOM 1484 C C . TRP A 1 190 ? -16.388 -21.129 -12.456 1 98.1 190 TRP A C 1
ATOM 1486 O O . TRP A 1 190 ? -16.503 -21.89 -11.493 1 98.1 190 TRP A O 1
ATOM 1496 N N . MET A 1 191 ? -17.003 -21.331 -13.662 1 96.36 191 MET A N 1
ATOM 1497 C CA . MET A 1 191 ? -17.539 -22.658 -13.95 1 96.36 191 MET A CA 1
ATOM 1498 C C . MET A 1 191 ? -16.453 -23.722 -13.829 1 96.36 191 MET A C 1
ATOM 1500 O O . MET A 1 191 ? -15.291 -23.469 -14.152 1 96.36 191 MET A O 1
ATOM 1504 N N . PRO A 1 192 ? -16.84 -24.848 -13.358 1 96.06 192 PRO A N 1
ATOM 1505 C CA . PRO A 1 192 ? -15.824 -25.883 -13.157 1 96.06 192 PRO A CA 1
ATOM 1506 C C . PRO A 1 192 ? -15.109 -26.267 -14.45 1 96.06 192 PRO A C 1
ATOM 1508 O O . PRO A 1 192 ? -15.728 -26.296 -15.517 1 96.06 192 PRO A O 1
ATOM 1511 N N . PHE A 1 193 ? -13.87 -26.561 -14.316 1 98.44 193 PHE A N 1
ATOM 1512 C CA . PHE A 1 193 ? -13.063 -27.042 -15.431 1 98.44 193 PHE A CA 1
ATOM 1513 C C . PHE A 1 193 ? -12.829 -28.544 -15.321 1 98.44 193 PHE A C 1
ATOM 1515 O O . PHE A 1 193 ? -12.59 -29.062 -14.228 1 98.44 193 PHE A O 1
ATOM 1522 N N . GLU A 1 194 ? -12.847 -29.198 -16.406 1 97.98 194 GLU A N 1
ATOM 1523 C CA . GLU A 1 194 ? -12.719 -30.652 -16.413 1 97.98 194 GLU A CA 1
ATOM 1524 C C . GLU A 1 194 ? -11.29 -31.081 -16.095 1 97.98 194 GLU A C 1
ATOM 1526 O O . GLU A 1 194 ? -11.073 -32.116 -15.46 1 97.98 194 GLU A O 1
ATOM 1531 N N . ASN A 1 195 ? -10.361 -30.385 -16.634 1 97.8 195 ASN A N 1
ATOM 1532 C CA . ASN A 1 195 ? -8.942 -30.695 -16.501 1 97.8 195 ASN A CA 1
ATOM 1533 C C . ASN A 1 195 ? -8.068 -29.507 -16.892 1 97.8 195 ASN A C 1
ATOM 1535 O O . ASN A 1 195 ? -8.581 -28.43 -17.204 1 97.8 195 ASN A O 1
ATOM 1539 N N . LEU A 1 196 ? -6.788 -29.697 -16.859 1 98.25 196 LEU A N 1
ATOM 1540 C CA . LEU A 1 196 ? -5.822 -28.637 -17.124 1 98.25 196 LEU A CA 1
ATOM 1541 C C . LEU A 1 196 ? -5.948 -28.132 -18.557 1 98.25 196 LEU A C 1
ATOM 1543 O O . LEU A 1 196 ? -5.792 -26.936 -18.815 1 98.25 196 LEU A O 1
ATOM 1547 N N . ASP A 1 197 ? -6.224 -29.001 -19.467 1 97.97 197 ASP A N 1
ATOM 1548 C CA . ASP A 1 197 ? -6.384 -28.599 -20.861 1 97.97 197 ASP A CA 1
ATOM 1549 C C . ASP A 1 197 ? -7.564 -27.646 -21.026 1 97.97 197 ASP A C 1
ATOM 1551 O O . ASP A 1 197 ? -7.506 -26.71 -21.827 1 97.97 197 ASP A O 1
ATOM 1555 N N . HIS A 1 198 ? -8.623 -27.956 -20.321 1 98.1 198 HIS A N 1
ATOM 1556 C CA . HIS A 1 198 ? -9.769 -27.055 -20.319 1 98.1 198 HIS A CA 1
ATOM 1557 C C . HIS A 1 198 ? -9.387 -25.679 -19.783 1 98.1 198 HIS A C 1
ATOM 1559 O O . HIS A 1 198 ? -9.765 -24.657 -20.359 1 98.1 198 HIS A O 1
ATOM 1565 N N . VAL A 1 199 ? -8.63 -25.584 -18.767 1 98.53 199 VAL A N 1
ATOM 1566 C CA . VAL A 1 199 ? -8.153 -24.322 -18.213 1 98.53 199 VAL A CA 1
ATOM 1567 C C . VAL A 1 199 ? -7.327 -23.577 -19.26 1 98.53 199 VAL A C 1
ATOM 1569 O O . VAL A 1 199 ? -7.547 -22.388 -19.502 1 98.53 199 VAL A O 1
ATOM 1572 N N . LYS A 1 200 ? -6.396 -24.287 -19.88 1 98.16 200 LYS A N 1
ATOM 1573 C CA . LYS A 1 200 ? -5.526 -23.707 -20.899 1 98.16 200 LYS A CA 1
ATOM 1574 C C . LYS A 1 200 ? -6.342 -23.107 -22.041 1 98.16 200 LYS A C 1
ATOM 1576 O O . LYS A 1 200 ? -5.96 -22.084 -22.613 1 98.16 200 LYS A O 1
ATOM 1581 N N . SER A 1 201 ? -7.475 -23.675 -22.276 1 97.71 201 SER A N 1
ATOM 1582 C CA . SER A 1 201 ? -8.279 -23.281 -23.429 1 97.71 201 SER A CA 1
ATOM 1583 C C . SER A 1 201 ? -8.948 -21.93 -23.201 1 97.71 201 SER A C 1
ATOM 1585 O O . SER A 1 201 ? -9.414 -21.294 -24.149 1 97.71 201 SER A O 1
ATOM 1587 N N . VAL A 1 202 ? -8.955 -21.385 -21.93 1 97.47 202 VAL A N 1
ATOM 1588 C CA . VAL A 1 202 ? -9.701 -20.158 -21.671 1 97.47 202 VAL A CA 1
ATOM 1589 C C . VAL A 1 202 ? -8.779 -19.114 -21.046 1 97.47 202 VAL A C 1
ATOM 1591 O O . VAL A 1 202 ? -9.246 -18.113 -20.498 1 97.47 202 VAL A O 1
ATOM 1594 N N . VAL A 1 203 ? -7.499 -19.204 -21.141 1 96.14 203 VAL A N 1
ATOM 1595 C CA . VAL A 1 203 ? -6.489 -18.433 -20.423 1 96.14 203 VAL A CA 1
ATOM 1596 C C . VAL A 1 203 ? -6.738 -16.94 -20.626 1 96.14 203 VAL A C 1
ATOM 1598 O O . VAL A 1 203 ? -6.723 -16.166 -19.666 1 96.14 203 VAL A O 1
ATOM 1601 N N . PRO A 1 204 ? -7.068 -16.497 -21.841 1 95.87 204 PRO A N 1
ATOM 1602 C CA . PRO A 1 204 ? -7.266 -15.056 -22.02 1 95.87 204 PRO A CA 1
ATOM 1603 C C . PRO A 1 204 ? -8.445 -14.518 -21.211 1 95.87 204 PRO A C 1
ATOM 1605 O O . PRO A 1 204 ? -8.5 -13.322 -20.915 1 95.87 204 PRO A O 1
ATOM 1608 N N . LYS A 1 205 ? -9.367 -15.437 -20.832 1 97.44 205 LYS A N 1
ATOM 1609 C CA . LYS A 1 205 ? -10.581 -15.014 -20.142 1 97.44 205 LYS A CA 1
ATOM 1610 C C . LYS A 1 205 ? -10.287 -14.637 -18.692 1 97.44 205 LYS A C 1
ATOM 1612 O O . LYS A 1 205 ? -11.003 -13.829 -18.098 1 97.44 205 LYS A O 1
ATOM 1617 N N . PHE A 1 206 ? -9.248 -15.166 -18.138 1 98.5 206 PHE A N 1
ATOM 1618 C CA . PHE A 1 206 ? -8.896 -14.854 -16.758 1 98.5 206 PHE A CA 1
ATOM 1619 C C . PHE A 1 206 ? -8.486 -13.393 -16.62 1 98.5 206 PHE A C 1
ATOM 1621 O O . PHE A 1 206 ? -8.982 -12.683 -15.742 1 98.5 206 PHE A O 1
ATOM 1628 N N . ASP A 1 207 ? -7.594 -12.934 -17.506 1 97.25 207 ASP A N 1
ATOM 1629 C CA . ASP A 1 207 ? -7.141 -11.546 -17.473 1 97.25 207 ASP A CA 1
ATOM 1630 C C . ASP A 1 207 ? -8.285 -10.587 -17.792 1 97.25 207 ASP A C 1
ATOM 1632 O O . ASP A 1 207 ? -8.387 -9.514 -17.194 1 97.25 207 ASP A O 1
ATOM 1636 N N . ARG A 1 208 ? -9.097 -10.976 -18.683 1 97.63 208 ARG A N 1
ATOM 1637 C CA . ARG A 1 208 ? -10.243 -10.147 -19.041 1 97.63 208 ARG A CA 1
ATOM 1638 C C . ARG A 1 208 ? -11.185 -9.973 -17.855 1 97.63 208 ARG A C 1
ATOM 1640 O O . ARG A 1 208 ? -11.636 -8.861 -17.572 1 97.63 208 ARG A O 1
ATOM 1647 N N . ALA A 1 209 ? -11.476 -11.074 -17.214 1 98.21 209 ALA A N 1
ATOM 1648 C CA . ALA A 1 209 ? -12.376 -11.013 -16.066 1 98.21 209 ALA A CA 1
ATOM 1649 C C . ALA A 1 209 ? -11.796 -10.134 -14.961 1 98.21 209 ALA A C 1
ATOM 1651 O O . ALA A 1 209 ? -12.524 -9.377 -14.315 1 98.21 209 ALA A O 1
ATOM 1652 N N . PHE A 1 210 ? -10.522 -10.299 -14.765 1 97.91 210 PHE A N 1
ATOM 1653 C CA . PHE A 1 210 ? -9.853 -9.465 -13.774 1 97.91 210 PHE A CA 1
ATOM 1654 C C . PHE A 1 210 ? -10.014 -7.988 -14.112 1 97.91 210 PHE A C 1
ATOM 1656 O O . PHE A 1 210 ? -10.422 -7.192 -13.263 1 97.91 210 PHE A O 1
ATOM 1663 N N . SER A 1 211 ? -9.694 -7.609 -15.308 1 97.19 211 SER A N 1
ATOM 1664 C CA . SER A 1 211 ? -9.806 -6.225 -15.757 1 97.19 211 SER A CA 1
ATOM 1665 C C . SER A 1 211 ? -11.248 -5.735 -15.68 1 97.19 211 SER A C 1
ATOM 1667 O O . SER A 1 211 ? -11.506 -4.616 -15.232 1 97.19 211 SER A O 1
ATOM 1669 N N . SER A 1 212 ? -12.169 -6.582 -16.077 1 97.29 212 SER A N 1
ATOM 1670 C CA . SER A 1 212 ? -13.583 -6.224 -16.034 1 97.29 212 SER A CA 1
ATOM 1671 C C . SER A 1 212 ? -14.046 -5.969 -14.604 1 97.29 212 SER A C 1
ATOM 1673 O O . SER A 1 212 ? -14.721 -4.973 -14.333 1 97.29 212 SER A O 1
ATOM 1675 N N . ALA A 1 213 ? -13.693 -6.881 -13.77 1 97.81 213 ALA A N 1
ATOM 1676 C CA . ALA A 1 213 ? -14.1 -6.755 -12.373 1 97.81 213 ALA A CA 1
ATOM 1677 C C . ALA A 1 213 ? -13.565 -5.463 -11.761 1 97.81 213 ALA A C 1
ATOM 1679 O O . ALA A 1 213 ? -14.298 -4.742 -11.079 1 97.81 213 ALA A O 1
ATOM 1680 N N . ARG A 1 214 ? -12.331 -5.191 -11.979 1 96.63 214 ARG A N 1
ATOM 1681 C CA . ARG A 1 214 ? -11.725 -3.976 -11.444 1 96.63 214 ARG A CA 1
ATOM 1682 C C . ARG A 1 214 ? -12.387 -2.731 -12.025 1 96.63 214 ARG A C 1
ATOM 1684 O O . ARG A 1 214 ? -12.791 -1.833 -11.284 1 96.63 214 ARG A O 1
ATOM 1691 N N . ASP A 1 215 ? -12.507 -2.7 -13.335 1 96.91 215 ASP A N 1
ATOM 1692 C CA . ASP A 1 215 ? -13.052 -1.533 -14.021 1 96.91 215 ASP A CA 1
ATOM 1693 C C . ASP A 1 215 ? -14.498 -1.276 -13.603 1 96.91 215 ASP A C 1
ATOM 1695 O O . ASP A 1 215 ? -14.881 -0.134 -13.343 1 96.91 215 ASP A O 1
ATOM 1699 N N . ILE A 1 216 ? -15.286 -2.298 -13.582 1 97.56 216 ILE A N 1
ATOM 1700 C CA . ILE A 1 216 ? -16.69 -2.178 -13.205 1 97.56 216 ILE A CA 1
ATOM 1701 C C . ILE A 1 216 ? -16.797 -1.69 -11.762 1 97.56 216 ILE A C 1
ATOM 1703 O O . ILE A 1 216 ? -17.603 -0.809 -11.456 1 97.56 216 ILE A O 1
ATOM 1707 N N . SER A 1 217 ? -15.999 -2.256 -10.883 1 96.96 217 SER A N 1
ATOM 1708 C CA . SER A 1 217 ? -16.008 -1.846 -9.483 1 96.96 217 SER A CA 1
ATOM 1709 C C . SER A 1 217 ? -15.683 -0.363 -9.339 1 96.96 217 SER A C 1
ATOM 1711 O O . SER A 1 217 ? -16.395 0.37 -8.65 1 96.96 217 SER A O 1
ATOM 1713 N N . LEU A 1 218 ? -14.616 0.075 -10.036 1 96.64 218 LEU A N 1
ATOM 1714 C CA . LEU A 1 218 ? -14.207 1.474 -9.966 1 96.64 218 LEU A CA 1
ATOM 1715 C C . LEU A 1 218 ? -15.291 2.385 -10.531 1 96.64 218 LEU A C 1
ATOM 1717 O O . LEU A 1 218 ? -15.656 3.384 -9.906 1 96.64 218 LEU A O 1
ATOM 1721 N N . ARG A 1 219 ? -15.803 2.03 -11.648 1 96.95 219 ARG A N 1
ATOM 1722 C CA . ARG A 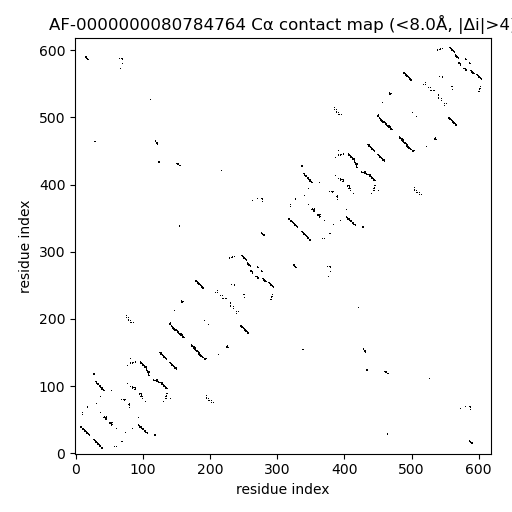1 219 ? -16.779 2.851 -12.356 1 96.95 219 ARG A CA 1
ATOM 1723 C C . ARG A 1 219 ? -18.068 2.986 -11.551 1 96.95 219 ARG A C 1
ATOM 1725 O O . ARG A 1 219 ? -18.551 4.097 -11.324 1 96.95 219 ARG A O 1
ATOM 1732 N N . LEU A 1 220 ? -18.583 1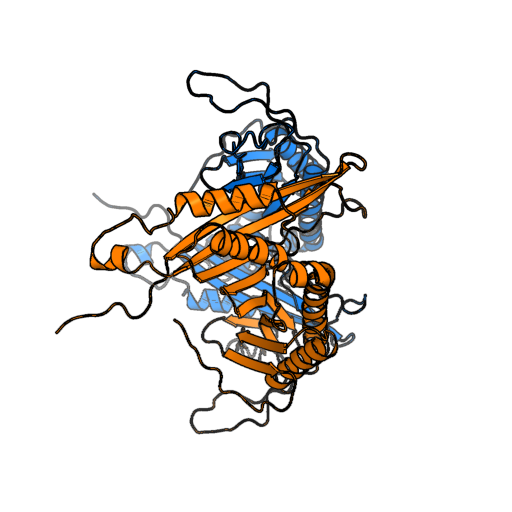.878 -11.084 1 96.28 220 LEU A N 1
ATOM 1733 C CA . LEU A 1 220 ? -19.873 1.922 -10.405 1 96.28 220 LEU A CA 1
ATOM 1734 C C . LEU A 1 220 ? -19.733 2.529 -9.013 1 96.28 220 LEU A C 1
ATOM 1736 O O . LEU A 1 220 ? -20.638 3.221 -8.539 1 96.28 220 LEU A O 1
ATOM 1740 N N . PHE A 1 221 ? -18.614 2.298 -8.362 1 96.37 221 PHE A N 1
ATOM 1741 C CA . PHE A 1 221 ? -18.373 2.973 -7.091 1 96.37 221 PHE A CA 1
ATOM 1742 C C . PHE A 1 221 ? -18.408 4.486 -7.267 1 96.37 221 PHE A C 1
ATOM 1744 O O . PHE A 1 221 ? -19.025 5.195 -6.469 1 96.37 221 PHE A O 1
ATOM 1751 N N . ALA A 1 222 ? -17.774 4.951 -8.286 1 95.42 222 ALA A N 1
ATOM 1752 C CA . ALA A 1 222 ? -17.614 6.385 -8.512 1 95.42 222 ALA A CA 1
ATOM 1753 C C . ALA A 1 222 ? -18.923 7.017 -8.978 1 95.42 222 ALA A C 1
ATOM 1755 O O . ALA A 1 222 ? -19.275 8.119 -8.551 1 95.42 222 ALA A O 1
ATOM 1756 N N . GLN A 1 223 ? -19.668 6.309 -9.792 1 94.63 223 GLN A N 1
ATOM 1757 C CA . GLN A 1 223 ? -20.752 6.953 -10.525 1 94.63 223 GLN A CA 1
ATOM 1758 C C . GLN A 1 223 ? -22.097 6.708 -9.846 1 94.63 223 GLN A C 1
ATOM 1760 O O . GLN A 1 223 ? -23.046 7.47 -10.043 1 94.63 223 GLN A O 1
ATOM 1765 N N . ASP A 1 224 ? -22.135 5.66 -9.148 1 92.37 224 ASP A N 1
ATOM 1766 C CA . ASP A 1 224 ? -23.402 5.348 -8.494 1 92.37 224 ASP A CA 1
ATOM 1767 C C . ASP A 1 224 ? -23.69 6.326 -7.358 1 92.37 224 ASP A C 1
ATOM 1769 O O . ASP A 1 224 ? -22.849 6.531 -6.48 1 92.37 224 ASP A O 1
ATOM 1773 N N . ASP A 1 225 ? -24.774 7.07 -7.523 1 90.65 225 ASP A N 1
ATOM 1774 C CA . ASP A 1 225 ? -25.265 7.79 -6.352 1 90.65 225 ASP A CA 1
ATOM 1775 C C . ASP A 1 225 ? -25.889 6.832 -5.34 1 90.65 225 ASP A C 1
ATOM 1777 O O . ASP A 1 225 ? -27.092 6.569 -5.385 1 90.65 225 ASP A O 1
ATOM 1781 N N . SER A 1 226 ? -25.171 6.389 -4.444 1 85.35 226 SER A N 1
ATOM 1782 C CA . SER A 1 226 ? -25.447 5.193 -3.654 1 85.35 226 SER A CA 1
ATOM 1783 C C . SER A 1 226 ? -26.426 5.491 -2.523 1 85.35 226 SER A C 1
ATOM 1785 O O . SER A 1 226 ? -26.049 6.082 -1.509 1 85.35 226 SER A O 1
ATOM 1787 N N . ALA A 1 227 ? -27.667 5.117 -2.73 1 86.62 227 ALA A N 1
ATOM 1788 C CA . ALA A 1 227 ? -28.643 5.186 -1.645 1 86.62 227 ALA A CA 1
ATOM 1789 C C . ALA A 1 227 ? -28.411 4.072 -0.628 1 86.62 227 ALA A C 1
ATOM 1791 O O . ALA A 1 227 ? -28.845 4.173 0.522 1 86.62 227 ALA A O 1
ATOM 1792 N N . SER A 1 228 ? -27.744 3.078 -1.137 1 86.8 228 SER A N 1
ATOM 1793 C CA . SER A 1 228 ? -27.391 1.894 -0.361 1 86.8 228 SER A CA 1
ATOM 1794 C C . SER A 1 228 ? -26.137 1.225 -0.914 1 86.8 228 SER A C 1
ATOM 1796 O O . SER A 1 228 ? -26.089 0.86 -2.09 1 86.8 228 SER A O 1
ATOM 1798 N N . VAL A 1 229 ? -25.167 1.073 -0.016 1 87.85 229 VAL A N 1
ATOM 1799 C CA . VAL A 1 229 ? -23.946 0.406 -0.456 1 87.85 229 VAL A CA 1
ATOM 1800 C C . VAL A 1 229 ? -24.26 -1.033 -0.86 1 87.85 229 VAL A C 1
ATOM 1802 O O . VAL A 1 229 ? -23.634 -1.58 -1.771 1 87.85 229 VAL A O 1
ATOM 1805 N N . GLN A 1 230 ? -25.267 -1.64 -0.293 1 89.67 230 GLN A N 1
ATOM 1806 C CA . GLN A 1 230 ? -25.714 -2.983 -0.647 1 89.67 230 GLN A CA 1
ATOM 1807 C C . GLN A 1 230 ? -26.149 -3.052 -2.108 1 89.67 230 GLN A C 1
ATOM 1809 O O . GLN A 1 230 ? -25.784 -3.985 -2.827 1 89.67 230 GLN A O 1
ATOM 1814 N N . ASN A 1 231 ? -26.853 -2.012 -2.455 1 92.66 231 ASN A N 1
ATOM 1815 C CA . ASN A 1 231 ? -27.323 -1.981 -3.835 1 92.66 231 ASN A CA 1
ATOM 1816 C C . ASN A 1 231 ? -26.174 -1.759 -4.815 1 92.66 231 ASN A C 1
ATOM 1818 O O . ASN A 1 231 ? -26.152 -2.348 -5.896 1 92.66 231 ASN A O 1
ATOM 1822 N N . THR A 1 232 ? -25.292 -0.893 -4.463 1 92.91 232 THR A N 1
ATOM 1823 C CA . THR A 1 232 ? -24.125 -0.66 -5.306 1 92.91 232 THR A CA 1
ATOM 1824 C C . THR A 1 232 ? -23.34 -1.953 -5.511 1 92.91 232 THR A C 1
ATOM 1826 O O . THR A 1 232 ? -22.931 -2.266 -6.631 1 92.91 232 THR A O 1
ATOM 1829 N N . MET A 1 233 ? -23.225 -2.769 -4.453 1 93.14 233 MET A N 1
ATOM 1830 C CA . MET A 1 233 ? -22.525 -4.048 -4.528 1 93.14 233 MET A CA 1
ATOM 1831 C C . MET A 1 233 ? -23.248 -5.01 -5.465 1 93.14 233 MET A C 1
ATOM 1833 O O . MET A 1 233 ? -22.611 -5.722 -6.243 1 93.14 233 MET A O 1
ATOM 1837 N N . TYR A 1 234 ? -24.508 -5.01 -5.332 1 93.7 234 TYR A N 1
ATOM 1838 C CA . TYR A 1 234 ? -25.305 -5.878 -6.191 1 93.7 234 TYR A CA 1
ATOM 1839 C C . TYR A 1 234 ? -25.131 -5.504 -7.658 1 93.7 234 TYR A C 1
ATOM 1841 O O . TYR A 1 234 ? -24.971 -6.377 -8.514 1 93.7 234 TYR A O 1
ATOM 1849 N N . LYS A 1 235 ? -25.153 -4.216 -7.912 1 95.81 235 LYS A N 1
ATOM 1850 C CA . LYS A 1 235 ? -24.982 -3.741 -9.282 1 95.81 235 LYS A CA 1
ATOM 1851 C C . LYS A 1 235 ? -23.617 -4.139 -9.835 1 95.81 235 LYS A C 1
ATOM 1853 O O . LYS A 1 235 ? -23.513 -4.599 -10.974 1 95.81 235 LYS A O 1
ATOM 1858 N N . MET A 1 236 ? -22.573 -3.988 -9.022 1 96.8 236 MET A N 1
ATOM 1859 C CA . MET A 1 236 ? -21.224 -4.347 -9.452 1 96.8 236 MET A CA 1
ATOM 1860 C C . MET A 1 236 ? -21.128 -5.838 -9.757 1 96.8 236 MET A C 1
ATOM 1862 O O . MET A 1 236 ? -20.689 -6.227 -10.84 1 96.8 236 MET A O 1
ATOM 1866 N N . ALA A 1 237 ? -21.629 -6.643 -8.838 1 96.38 237 ALA A N 1
ATOM 1867 C CA . ALA A 1 237 ? -21.567 -8.092 -9.005 1 96.38 237 ALA A CA 1
ATOM 1868 C C . ALA A 1 237 ? -22.361 -8.538 -10.229 1 96.38 237 ALA A C 1
ATOM 1870 O O . ALA A 1 237 ? -21.889 -9.36 -11.018 1 96.38 237 ALA A O 1
ATOM 1871 N N . SER A 1 238 ? -23.503 -7.93 -10.384 1 96.43 238 SER A N 1
ATOM 1872 C CA . SER A 1 238 ? -24.381 -8.299 -11.489 1 96.43 238 SER A CA 1
ATOM 1873 C C . SER A 1 238 ? -23.756 -7.945 -12.835 1 96.43 238 SER A C 1
ATOM 1875 O O . SER A 1 238 ? -23.828 -8.729 -13.784 1 96.43 238 SER A O 1
ATOM 1877 N N . GLU A 1 239 ? -23.205 -6.799 -12.867 1 97.48 239 GLU A N 1
ATOM 1878 C CA . GLU A 1 239 ? -22.606 -6.374 -14.129 1 97.48 239 GLU A CA 1
ATOM 1879 C C . GLU A 1 239 ? -21.403 -7.241 -14.488 1 97.48 239 GLU A C 1
ATOM 1881 O O . GLU A 1 239 ? -21.208 -7.59 -15.655 1 97.48 239 GLU A O 1
ATOM 1886 N N . ILE A 1 240 ? -20.583 -7.636 -13.544 1 97.55 240 ILE A N 1
ATOM 1887 C CA . ILE A 1 240 ? -19.447 -8.514 -13.797 1 97.55 240 ILE A CA 1
ATOM 1888 C C . ILE A 1 240 ? -19.942 -9.863 -14.314 1 97.55 240 ILE A C 1
ATOM 1890 O O . ILE A 1 240 ? -19.436 -10.375 -15.316 1 97.55 240 ILE A O 1
ATOM 1894 N N . LEU A 1 241 ? -20.932 -10.395 -13.639 1 95.95 241 LEU A N 1
ATOM 1895 C CA . LEU A 1 241 ? -21.49 -11.685 -14.03 1 95.95 241 LEU A CA 1
ATOM 1896 C C . LEU A 1 241 ? -22.079 -11.618 -15.435 1 95.95 241 LEU A C 1
ATOM 1898 O O . LEU A 1 241 ? -21.971 -12.577 -16.204 1 95.95 241 LEU A O 1
ATOM 1902 N N . GLY A 1 242 ? -22.709 -10.53 -15.739 1 95.89 242 GLY A N 1
ATOM 1903 C CA . GLY A 1 242 ? -23.287 -10.343 -17.06 1 95.89 242 GLY A CA 1
ATOM 1904 C C . GLY A 1 242 ? -22.244 -10.208 -18.154 1 95.89 242 GLY A C 1
ATOM 1905 O O . GLY A 1 242 ? -22.473 -10.624 -19.291 1 95.89 242 GLY A O 1
ATOM 1906 N N . THR A 1 243 ? -21.108 -9.645 -17.822 1 96.78 243 THR A N 1
ATOM 1907 C CA . THR A 1 243 ? -20.046 -9.352 -18.779 1 96.78 243 THR A CA 1
ATOM 1908 C C . THR A 1 243 ? -19.192 -10.591 -19.035 1 96.78 243 THR A C 1
ATOM 1910 O O . THR A 1 243 ? -18.68 -10.781 -20.14 1 96.78 243 THR A O 1
ATOM 1913 N N . GLU A 1 244 ? -19.105 -11.486 -18.06 1 96.96 244 GLU A N 1
ATOM 1914 C CA . GLU A 1 244 ? -18.191 -12.622 -18.129 1 96.96 244 GLU A CA 1
ATOM 1915 C C . GLU A 1 244 ? -18.95 -13.945 -18.065 1 96.96 244 GLU A C 1
ATOM 1917 O O . GLU A 1 244 ? -19.211 -14.464 -16.978 1 96.96 244 GLU A O 1
ATOM 1922 N N . PRO A 1 245 ? -19.166 -14.586 -19.135 1 95.42 245 PRO A N 1
ATOM 1923 C CA . PRO A 1 245 ? -20.072 -15.734 -19.21 1 95.42 245 PRO A CA 1
ATOM 1924 C C . PRO A 1 245 ? -19.517 -16.971 -18.507 1 95.42 245 PRO A C 1
ATOM 1926 O O . PRO A 1 245 ? -20.274 -17.881 -18.161 1 95.42 245 PRO A O 1
ATOM 1929 N N . LEU A 1 246 ? -18.255 -16.993 -18.248 1 96.4 246 LEU A N 1
ATOM 1930 C CA . LEU A 1 246 ? -17.669 -18.201 -17.678 1 96.4 246 LEU A CA 1
ATOM 1931 C C . LEU A 1 246 ? -17.697 -18.152 -16.154 1 96.4 246 LEU A C 1
ATOM 1933 O O . LEU A 1 246 ? -17.237 -19.084 -15.49 1 96.4 246 LEU A O 1
ATOM 1937 N N . LEU A 1 247 ? -18.237 -17.105 -15.602 1 97.07 247 LEU A N 1
ATOM 1938 C CA . LEU A 1 247 ? -18.318 -16.997 -14.15 1 97.07 247 LEU A CA 1
ATOM 1939 C C . LEU A 1 247 ? -19.633 -17.574 -13.635 1 97.07 247 LEU A C 1
ATOM 1941 O O . LEU A 1 247 ? -20.688 -17.359 -14.236 1 97.07 247 LEU A O 1
ATOM 1945 N N . LYS A 1 248 ? -19.538 -18.269 -12.537 1 96.04 248 LYS A N 1
ATOM 1946 C CA . LYS A 1 248 ? -20.697 -18.859 -11.873 1 96.04 248 LYS A CA 1
ATOM 1947 C C . LYS A 1 248 ? -21.301 -17.892 -10.859 1 96.04 248 LYS A C 1
ATOM 1949 O O . LYS A 1 248 ? -22.521 -17.841 -10.692 1 96.04 248 LYS A O 1
ATOM 1954 N N . ALA A 1 249 ? -20.427 -17.178 -10.176 1 96.42 249 ALA A N 1
ATOM 1955 C CA . ALA A 1 249 ? -20.863 -16.284 -9.106 1 96.42 249 ALA A CA 1
ATOM 1956 C C . ALA A 1 249 ? -19.826 -15.196 -8.843 1 96.42 249 ALA A C 1
ATOM 1958 O O . ALA A 1 249 ? -18.643 -15.371 -9.145 1 96.42 249 ALA A O 1
ATOM 1959 N N . VAL A 1 250 ? -20.302 -14.073 -8.345 1 97.05 250 VAL A N 1
ATOM 1960 C CA . VAL A 1 250 ? -19.468 -12.959 -7.908 1 97.05 250 VAL A CA 1
ATOM 1961 C C . VAL A 1 250 ? -19.855 -12.548 -6.489 1 97.05 250 VAL A C 1
ATOM 1963 O O . VAL A 1 250 ? -21.041 -12.434 -6.171 1 97.05 250 VAL A O 1
ATOM 1966 N N . SER A 1 251 ? -18.885 -12.408 -5.633 1 95.63 251 SER A N 1
ATOM 1967 C CA . SER A 1 251 ? -19.101 -12.01 -4.246 1 95.63 251 SER A CA 1
ATOM 1968 C C . SER A 1 251 ? -18.296 -10.763 -3.897 1 95.63 251 SER A C 1
ATOM 1970 O O . SER A 1 251 ? -17.154 -10.611 -4.337 1 95.63 251 SER A O 1
ATOM 1972 N N . TYR A 1 252 ? -18.894 -9.899 -3.092 1 94.91 252 TYR A N 1
ATOM 1973 C CA . TYR A 1 252 ? -18.224 -8.718 -2.561 1 94.91 252 TYR A CA 1
ATOM 1974 C C . TYR A 1 252 ? -18.23 -8.726 -1.037 1 94.91 252 TYR A C 1
ATOM 1976 O O . TYR A 1 252 ? -19.215 -9.133 -0.416 1 94.91 252 TYR A O 1
ATOM 1984 N N . SER A 1 253 ? -17.161 -8.346 -0.451 1 92.59 253 SER A N 1
ATOM 1985 C CA . SER A 1 253 ? -17.024 -7.937 0.943 1 92.59 253 SER A CA 1
ATOM 1986 C C . SER A 1 253 ? -16.462 -6.523 1.051 1 92.59 253 SER A C 1
ATOM 1988 O O . SER A 1 253 ? -15.379 -6.239 0.536 1 92.59 253 SER A O 1
ATOM 1990 N N . LEU A 1 254 ? -17.195 -5.651 1.651 1 91.68 254 LEU A N 1
ATOM 1991 C CA . LEU A 1 254 ? -16.813 -4.245 1.717 1 91.68 254 LEU A CA 1
ATOM 1992 C C . LEU A 1 254 ? -16.764 -3.762 3.163 1 91.68 254 LEU A C 1
ATOM 1994 O O . LEU A 1 254 ? -17.781 -3.335 3.714 1 91.68 254 LEU A O 1
ATOM 1998 N N . PRO A 1 255 ? -15.619 -3.81 3.784 1 87.6 255 PRO A N 1
ATOM 1999 C CA . PRO A 1 255 ? -15.505 -3.122 5.072 1 87.6 255 PRO A CA 1
ATOM 2000 C C . PRO A 1 255 ? -15.464 -1.602 4.928 1 87.6 255 PRO A C 1
ATOM 2002 O O . PRO A 1 255 ? -14.679 -1.074 4.135 1 87.6 255 PRO A O 1
ATOM 2005 N N . ASN A 1 256 ? -16.284 -0.958 5.677 1 85.83 256 ASN A N 1
ATOM 2006 C CA . ASN A 1 256 ? -16.349 0.496 5.573 1 85.83 256 ASN A CA 1
ATOM 2007 C C . ASN A 1 256 ? -15.262 1.167 6.409 1 85.83 256 ASN A C 1
ATOM 2009 O O . ASN A 1 256 ? -14.952 0.713 7.511 1 85.83 256 ASN A O 1
ATOM 2013 N N . LYS A 1 257 ? -14.713 2.118 5.821 1 89.83 257 LYS A N 1
ATOM 2014 C CA . LYS A 1 257 ? -13.903 3.078 6.566 1 89.83 257 LYS A CA 1
ATOM 2015 C C . LYS A 1 257 ? -14.707 4.331 6.903 1 89.83 257 LYS A C 1
ATOM 2017 O O . LYS A 1 257 ? -15.341 4.923 6.026 1 89.83 257 LYS A O 1
ATOM 2022 N N . HIS A 1 258 ? -14.641 4.658 8.197 1 90.33 258 HIS A N 1
ATOM 2023 C CA . HIS A 1 258 ? -15.503 5.759 8.612 1 90.33 258 HIS A CA 1
ATOM 2024 C C . HIS A 1 258 ? -14.729 7.071 8.676 1 90.33 258 HIS A C 1
ATOM 2026 O O . HIS A 1 258 ? -13.551 7.085 9.041 1 90.33 258 HIS A O 1
ATOM 2032 N N . TYR A 1 259 ? -15.417 8.069 8.295 1 94.29 259 TYR A N 1
ATOM 2033 C CA . TYR A 1 259 ? -14.988 9.454 8.459 1 94.29 259 TYR A CA 1
ATOM 2034 C C . TYR A 1 259 ? -15.978 10.234 9.316 1 94.29 259 TYR A C 1
ATOM 2036 O O . TYR A 1 259 ? -16.972 10.757 8.806 1 94.29 259 TYR A O 1
ATOM 2044 N N . LEU A 1 260 ? -15.656 10.352 10.554 1 93.13 260 LEU A N 1
ATOM 2045 C CA . LEU A 1 260 ? -16.592 10.9 11.53 1 93.13 260 LEU A CA 1
ATOM 2046 C C . LEU A 1 260 ? -16.536 12.423 11.542 1 93.13 260 LEU A C 1
ATOM 2048 O O . LEU A 1 260 ? -15.451 13.008 11.583 1 93.13 260 LEU A O 1
ATOM 2052 N N . GLU A 1 261 ? -17.678 12.986 11.463 1 93.73 261 GLU A N 1
ATOM 2053 C CA . GLU A 1 261 ? -17.728 14.431 11.669 1 93.73 261 GLU A CA 1
ATOM 2054 C C . GLU A 1 261 ? -17.305 14.801 13.088 1 93.73 261 GLU A C 1
ATOM 2056 O O . GLU A 1 261 ? -17.535 14.038 14.029 1 93.73 261 GLU A O 1
ATOM 2061 N N . LEU A 1 262 ? -16.761 15.931 13.146 1 94.59 262 LEU A N 1
ATOM 2062 C CA . LEU A 1 262 ? -16.284 16.419 14.436 1 94.59 262 LEU A CA 1
ATOM 2063 C C . LEU A 1 262 ? -16.985 17.718 14.818 1 94.59 262 LEU A C 1
ATOM 2065 O O . LEU A 1 262 ? -16.86 18.725 14.117 1 94.59 262 LEU A O 1
ATOM 2069 N N . GLY A 1 263 ? -17.789 17.694 15.905 1 95.41 263 GLY A N 1
ATOM 2070 C CA . GLY A 1 263 ? -18.368 18.926 16.418 1 95.41 263 GLY A CA 1
ATOM 2071 C C . GLY A 1 263 ? -17.34 19.859 17.029 1 95.41 263 GLY A C 1
ATOM 2072 O O . GLY A 1 263 ? -16.61 19.472 17.944 1 95.41 263 GLY A O 1
ATOM 2073 N N . LEU A 1 264 ? -17.286 21.076 16.487 1 95.77 264 LEU A N 1
ATOM 2074 C CA . LEU A 1 264 ? -16.294 22.037 16.955 1 95.77 264 LEU A CA 1
ATOM 2075 C C . LEU A 1 264 ? -16.966 23.297 17.488 1 95.77 264 LEU A C 1
ATOM 2077 O O . LEU A 1 264 ? -16.3 24.304 17.737 1 95.77 264 LEU A O 1
ATOM 2081 N N . SER A 1 265 ? -18.214 23.254 17.681 1 95.13 265 SER A N 1
ATOM 2082 C CA . SER A 1 265 ? -18.975 24.452 18.02 1 95.13 265 SER A CA 1
ATOM 2083 C C . SER A 1 265 ? -18.576 24.991 19.389 1 95.13 265 SER A C 1
ATOM 2085 O O . SER A 1 265 ? -18.77 26.174 19.677 1 95.13 265 SER A O 1
ATOM 2087 N N . TRP A 1 266 ? -18.074 24.159 20.239 1 95.23 266 TRP A N 1
ATOM 2088 C CA . TRP A 1 266 ? -17.635 24.575 21.567 1 95.23 266 TRP A CA 1
ATOM 2089 C C . TRP A 1 266 ? -16.508 25.597 21.472 1 95.23 266 TRP A C 1
ATOM 2091 O O . TRP A 1 266 ? -16.224 26.309 22.438 1 95.23 266 TRP A O 1
ATOM 2101 N N . HIS A 1 267 ? -15.887 25.594 20.387 1 97.17 267 HIS A N 1
ATOM 2102 C CA . HIS A 1 267 ? -14.819 26.562 20.163 1 97.17 267 HIS A CA 1
ATOM 2103 C C . HIS A 1 267 ? -15.32 27.758 19.359 1 97.17 267 HIS A C 1
ATOM 2105 O O . HIS A 1 267 ? -15.17 27.795 18.135 1 97.17 267 HIS A O 1
ATOM 2111 N N . LYS A 1 268 ? -15.852 28.759 19.951 1 97.01 268 LYS A N 1
ATOM 2112 C CA . LYS A 1 268 ? -16.246 30.056 19.407 1 97.01 268 LYS A CA 1
ATOM 2113 C C . LYS A 1 268 ? -17.27 29.894 18.288 1 97.01 268 LYS A C 1
ATOM 2115 O O . LYS A 1 268 ? -17.205 30.592 17.274 1 97.01 268 LYS A O 1
ATOM 2120 N N . GLY A 1 269 ? -18.014 28.843 18.246 1 95.48 269 GLY A N 1
ATOM 2121 C CA . GLY A 1 269 ? -19.095 28.673 17.289 1 95.48 269 GLY A CA 1
ATOM 2122 C C . GLY A 1 269 ? -18.63 28.122 15.955 1 95.48 269 GLY A C 1
ATOM 2123 O O . GLY A 1 269 ? -19.356 28.191 14.961 1 95.48 269 GLY A O 1
ATOM 2124 N N . LEU A 1 270 ? -17.476 27.559 16.002 1 96.54 270 LEU A N 1
ATOM 2125 C CA . LEU A 1 270 ? -16.931 27.019 14.761 1 96.54 270 LEU A CA 1
ATOM 2126 C C . LEU A 1 270 ? -17.807 25.889 14.23 1 96.54 270 LEU A C 1
ATOM 2128 O O . LEU A 1 270 ? -18.065 24.913 14.938 1 96.54 270 LEU A O 1
ATOM 2132 N N . LYS A 1 271 ? -18.304 26.01 12.935 1 96.53 271 LYS A N 1
ATOM 2133 C CA . LYS A 1 271 ? -19.203 25.026 12.338 1 96.53 271 LYS A CA 1
ATOM 2134 C C . LYS A 1 271 ? -18.423 23.966 11.567 1 96.53 271 LYS A C 1
ATOM 2136 O O . LYS A 1 271 ? -17.638 24.292 10.674 1 96.53 271 LYS A O 1
ATOM 2141 N N . ASN A 1 272 ? -18.714 22.629 11.974 1 97.44 272 ASN A N 1
ATOM 2142 C CA . ASN A 1 272 ? -18.038 21.555 11.255 1 97.44 272 ASN A CA 1
ATOM 2143 C C . ASN A 1 272 ? -18.871 20.276 11.244 1 97.44 272 ASN A C 1
ATOM 2145 O O . ASN A 1 272 ? -18.329 19.176 11.361 1 97.44 272 ASN A O 1
ATOM 2149 N N . VAL A 1 273 ? -20.151 20.374 11.236 1 94.44 273 VAL A N 1
ATOM 2150 C CA . VAL A 1 273 ? -21.034 19.22 11.101 1 94.44 273 VAL A CA 1
ATOM 2151 C C . VAL A 1 273 ? -22.052 19.476 9.992 1 94.44 273 VAL A C 1
ATOM 2153 O O . VAL A 1 273 ? -22.253 20.62 9.577 1 94.44 273 VAL A O 1
ATOM 2156 N N . GLY A 1 274 ? -22.678 18.41 9.434 1 90.99 274 GLY A N 1
ATOM 2157 C CA . GLY A 1 274 ? -23.672 18.541 8.38 1 90.99 274 GLY A CA 1
ATOM 2158 C C . GLY A 1 274 ? -23.129 19.203 7.127 1 90.99 274 GLY A C 1
ATOM 2159 O O . GLY A 1 274 ? -22.097 18.787 6.597 1 90.99 274 GLY A O 1
ATOM 2160 N N . LYS A 1 275 ? -23.728 20.248 6.723 1 89.5 275 LYS A N 1
ATOM 2161 C CA . LYS A 1 275 ? -23.368 20.921 5.479 1 89.5 275 LYS A CA 1
ATOM 2162 C C . LYS A 1 275 ? -22.046 21.67 5.622 1 89.5 275 LYS A C 1
ATOM 2164 O O . LYS A 1 275 ? -21.416 22.025 4.624 1 89.5 275 LYS A O 1
ATOM 2169 N N . ASP A 1 276 ? -21.704 21.945 6.905 1 94.04 276 ASP A N 1
ATOM 2170 C CA . ASP A 1 276 ? -20.495 22.724 7.157 1 94.04 276 ASP A CA 1
ATOM 2171 C C . ASP A 1 276 ? -19.292 21.812 7.386 1 94.04 276 ASP A C 1
ATOM 2173 O O . ASP A 1 276 ? -18.172 22.289 7.579 1 94.04 276 ASP A O 1
ATOM 2177 N N . ALA A 1 277 ? -19.48 20.534 7.373 1 94.53 277 ALA A N 1
ATOM 2178 C CA . ALA A 1 277 ? -18.413 19.591 7.697 1 94.53 277 ALA A CA 1
ATOM 2179 C C . ALA A 1 277 ? -17.303 19.638 6.651 1 94.53 277 ALA A C 1
ATOM 2181 O O . ALA A 1 277 ? -17.559 19.471 5.457 1 94.53 277 ALA A O 1
ATOM 2182 N N . GLU A 1 278 ? -16.03 19.868 7.145 1 96.51 278 GLU A N 1
ATOM 2183 C CA . GLU A 1 278 ? -14.851 19.852 6.283 1 96.51 278 GLU A CA 1
ATOM 2184 C C . GLU A 1 278 ? -13.747 18.98 6.874 1 96.51 278 GLU A C 1
ATOM 2186 O O . GLU A 1 278 ? -12.867 18.508 6.151 1 96.51 278 GLU A O 1
ATOM 2191 N N . VAL A 1 279 ? -13.736 18.881 8.166 1 97.94 279 VAL A N 1
ATOM 2192 C CA . VAL A 1 279 ? -12.727 18.11 8.884 1 97.94 279 VAL A CA 1
ATOM 2193 C C . VAL A 1 279 ? -13.365 16.863 9.492 1 97.94 279 VAL A C 1
ATOM 2195 O O . VAL A 1 279 ? -14.371 16.955 10.2 1 97.94 279 VAL A O 1
ATOM 2198 N N . TYR A 1 280 ? -12.826 15.723 9.164 1 97.23 280 TYR A N 1
ATOM 2199 C CA . TYR A 1 280 ? -13.333 14.431 9.613 1 97.23 280 TYR A CA 1
ATOM 2200 C C . TYR A 1 280 ? -12.251 13.643 10.341 1 97.23 280 TYR A C 1
ATOM 2202 O O . TYR A 1 280 ? -11.059 13.904 10.163 1 97.23 280 TYR A O 1
ATOM 2210 N N . VAL A 1 281 ? -12.658 12.712 11.176 1 95.8 281 VAL A N 1
ATOM 2211 C CA . VAL A 1 281 ? -11.763 11.776 11.849 1 95.8 281 VAL A CA 1
ATOM 2212 C C . VAL A 1 281 ? -11.887 10.394 11.211 1 95.8 281 VAL A C 1
ATOM 2214 O O . VAL A 1 281 ? -12.885 9.697 11.414 1 95.8 281 VAL A O 1
ATOM 2217 N N . PRO A 1 282 ? -10.854 10.052 10.495 1 94.57 282 PRO A N 1
ATOM 2218 C CA . PRO A 1 282 ? -10.888 8.699 9.934 1 94.57 282 PRO A CA 1
ATOM 2219 C C . PRO A 1 282 ? -10.766 7.615 11.002 1 94.57 282 PRO A C 1
ATOM 2221 O O . PRO A 1 282 ? -9.971 7.749 11.936 1 94.57 282 PRO A O 1
ATOM 2224 N N . THR A 1 283 ? -11.553 6.618 10.874 1 90.19 283 THR A N 1
ATOM 2225 C CA . THR A 1 283 ? -11.416 5.454 11.742 1 90.19 283 THR A CA 1
ATOM 2226 C C . THR A 1 283 ? -11.786 4.176 10.996 1 90.19 283 THR A C 1
ATOM 2228 O O . THR A 1 283 ? -12.729 4.164 10.203 1 90.19 283 THR A O 1
ATOM 2231 N N . SER A 1 284 ? -10.958 3.195 11.296 1 83.58 284 SER A N 1
ATOM 2232 C CA . SER A 1 284 ? -11.221 1.928 10.621 1 83.58 284 SER A CA 1
ATOM 2233 C C . SER A 1 284 ? -11.932 0.946 11.546 1 83.58 284 SER A C 1
ATOM 2235 O O . SER A 1 284 ? -12.409 -0.1 11.101 1 83.58 284 SER A O 1
ATOM 2237 N N . ALA A 1 285 ? -11.983 1.262 12.841 1 81.64 285 ALA A N 1
ATOM 2238 C CA . ALA A 1 285 ? -12.62 0.376 13.812 1 81.64 285 ALA A CA 1
ATOM 2239 C C . ALA A 1 285 ? -13.484 1.166 14.791 1 81.64 285 ALA A C 1
ATOM 2241 O O . ALA A 1 285 ? -13.122 2.275 15.194 1 81.64 285 ALA A O 1
ATOM 2242 N N . PRO A 1 286 ? -14.593 0.625 15.011 1 81.42 286 PRO A N 1
ATOM 2243 C CA . PRO A 1 286 ? -15.253 -0.536 14.409 1 81.42 286 PRO A CA 1
ATOM 2244 C C . PRO A 1 286 ? -15.776 -0.254 13.002 1 81.42 286 PRO A C 1
ATOM 2246 O O . PRO A 1 286 ? -15.922 0.908 12.615 1 81.42 286 PRO A O 1
ATOM 2249 N N . ASN A 1 287 ? -15.873 -1.258 12.215 1 82.14 287 ASN A N 1
ATOM 2250 C CA . ASN A 1 287 ? -16.415 -1.083 10.872 1 82.14 287 ASN A CA 1
ATOM 2251 C C . ASN A 1 287 ? -17.567 -2.047 10.603 1 82.14 287 ASN A C 1
ATOM 2253 O O . ASN A 1 287 ? -17.649 -3.111 11.219 1 82.14 287 ASN A O 1
ATOM 2257 N N . GLY A 1 288 ? -18.5 -1.556 9.877 1 75.04 288 GLY A N 1
ATOM 2258 C CA . GLY A 1 288 ? -19.474 -2.474 9.308 1 75.04 288 GLY A CA 1
ATOM 2259 C C . GLY A 1 288 ? -18.899 -3.351 8.213 1 75.04 288 GLY A C 1
ATOM 2260 O O . GLY A 1 288 ? -17.934 -2.97 7.547 1 75.04 288 GLY A O 1
ATOM 2261 N N . LEU A 1 289 ? -19.404 -4.526 8.162 1 82.53 289 LEU A N 1
ATOM 2262 C CA . LEU A 1 289 ? -19.047 -5.45 7.091 1 82.53 289 LEU A CA 1
ATOM 2263 C C . LEU A 1 289 ? -20.281 -5.859 6.293 1 82.53 289 LEU A C 1
ATOM 2265 O O . LEU A 1 289 ? -21.256 -6.357 6.86 1 82.53 289 LEU A O 1
ATOM 2269 N N . ILE A 1 290 ? -20.268 -5.511 5.009 1 85.44 290 ILE A N 1
ATOM 2270 C CA . ILE A 1 290 ? -21.363 -5.881 4.12 1 85.44 290 ILE A CA 1
ATOM 2271 C C . ILE A 1 290 ? -20.867 -6.882 3.079 1 85.44 290 ILE A C 1
ATOM 2273 O O . ILE A 1 290 ? -19.797 -6.7 2.494 1 85.44 290 ILE A O 1
ATOM 2277 N N . GLN A 1 291 ? -21.635 -7.964 2.912 1 90.24 291 GLN A N 1
ATOM 2278 C CA . GLN A 1 291 ? -21.274 -9.005 1.955 1 90.24 291 GLN A CA 1
ATOM 2279 C C . GLN A 1 291 ? -22.449 -9.346 1.044 1 90.24 291 GLN A C 1
ATOM 2281 O O . GLN A 1 291 ? -23.608 -9.247 1.453 1 90.24 291 GLN A O 1
ATOM 2286 N N . CYS A 1 292 ? -22.162 -9.67 -0.129 1 90.28 292 CYS A N 1
ATOM 2287 C CA . CYS A 1 292 ? -23.169 -10.11 -1.089 1 90.28 292 CYS A CA 1
ATOM 2288 C C . CYS A 1 292 ? -22.575 -11.093 -2.09 1 90.28 292 CYS A C 1
ATOM 2290 O O . CYS A 1 292 ? -21.419 -10.954 -2.493 1 90.28 292 CYS A O 1
ATOM 2292 N N . THR A 1 293 ? -23.279 -12.126 -2.433 1 93.05 293 THR A N 1
ATOM 2293 C CA . THR A 1 293 ? -22.956 -13.043 -3.52 1 93.05 293 THR A CA 1
ATOM 2294 C C . THR A 1 293 ? -24.081 -13.08 -4.55 1 93.05 293 THR A C 1
ATOM 2296 O O . THR A 1 293 ? -25.248 -13.262 -4.196 1 93.05 293 THR A O 1
ATOM 2299 N N . VAL A 1 294 ? -23.736 -12.796 -5.746 1 93.46 294 VAL A N 1
ATOM 2300 C CA . VAL A 1 294 ? -24.666 -12.889 -6.867 1 93.46 294 VAL A CA 1
ATOM 2301 C C . VAL A 1 294 ? -24.284 -14.066 -7.76 1 93.46 294 VAL A C 1
ATOM 2303 O O . VAL A 1 294 ? -23.12 -14.211 -8.142 1 93.46 294 VAL A O 1
ATOM 2306 N N . ALA A 1 295 ? -25.172 -14.968 -8.081 1 93.64 295 ALA A N 1
ATOM 2307 C CA . ALA A 1 295 ? -24.879 -16.171 -8.857 1 93.64 295 ALA A CA 1
ATOM 2308 C C . ALA A 1 295 ? -25.815 -16.291 -10.056 1 93.64 295 ALA A C 1
ATOM 2310 O O . ALA A 1 295 ? -26.866 -15.646 -10.099 1 93.64 295 ALA A O 1
ATOM 2311 N N . ARG A 1 296 ? -25.204 -17.086 -11.095 1 87.81 296 ARG A N 1
ATOM 2312 C CA . ARG A 1 296 ? -26.059 -17.431 -12.225 1 87.81 296 ARG A CA 1
ATOM 2313 C C . ARG A 1 296 ? -27.156 -18.404 -11.806 1 87.81 296 ARG A C 1
ATOM 2315 O O . ARG A 1 296 ? -26.913 -19.317 -11.013 1 87.81 296 ARG A O 1
ATOM 2322 N N . GLY A 1 297 ? -28.307 -18.203 -12.507 1 76.08 297 GLY A N 1
ATOM 2323 C CA . GLY A 1 297 ? -29.397 -19.149 -12.334 1 76.08 297 GLY A CA 1
ATOM 2324 C C . GLY A 1 297 ? -30.296 -18.815 -11.159 1 76.08 297 GLY A C 1
ATOM 2325 O O . GLY A 1 297 ? -30.264 -17.695 -10.644 1 76.08 297 GLY A O 1
ATOM 2326 N N . THR A 1 298 ? -31.3 -19.566 -10.874 1 62.88 298 THR A N 1
ATOM 2327 C CA . THR A 1 298 ? -32.446 -19.366 -9.993 1 62.88 298 THR A CA 1
ATOM 2328 C C . THR A 1 298 ? -32.057 -19.607 -8.537 1 62.88 298 THR A C 1
ATOM 2330 O O . THR A 1 298 ? -32.924 -19.73 -7.669 1 62.88 298 THR A O 1
ATOM 2333 N N . ASP A 1 299 ? -30.689 -19.744 -8.393 1 51.76 299 ASP A N 1
ATOM 2334 C CA . ASP A 1 299 ? -30.431 -20.074 -6.995 1 51.76 299 ASP A CA 1
ATOM 2335 C C . ASP A 1 299 ? -30.57 -18.841 -6.105 1 51.76 299 ASP A C 1
ATOM 2337 O O . ASP A 1 299 ? -30.022 -17.781 -6.413 1 51.76 299 ASP A O 1
ATOM 2341 N N . ARG A 1 300 ? -31.645 -18.897 -5.433 1 49.61 300 ARG A N 1
ATOM 2342 C CA . ARG A 1 300 ? -32.067 -17.844 -4.515 1 49.61 300 ARG A CA 1
ATOM 2343 C C . ARG A 1 300 ? -30.973 -17.534 -3.498 1 49.61 300 ARG A C 1
ATOM 2345 O O . ARG A 1 300 ? -29.99 -18.269 -3.392 1 49.61 300 ARG A O 1
ATOM 2352 N N . TYR A 1 301 ? -31.209 -16.597 -2.7 1 53.26 301 TYR A N 1
ATOM 2353 C CA . TYR A 1 301 ? -30.413 -16.074 -1.596 1 53.26 301 TYR A CA 1
ATOM 2354 C C . TYR A 1 301 ? -29.853 -17.206 -0.742 1 53.26 301 TYR A C 1
ATOM 2356 O O . TYR A 1 301 ? -30.61 -18.013 -0.198 1 53.26 301 TYR A O 1
ATOM 2364 N N . ILE A 1 302 ? -28.556 -17.603 -0.996 1 46.42 302 ILE A N 1
ATOM 2365 C CA . ILE A 1 302 ? -27.918 -18.572 -0.111 1 46.42 302 ILE A CA 1
ATOM 2366 C C . ILE A 1 302 ? -27.233 -17.843 1.043 1 46.42 302 ILE A C 1
ATOM 2368 O O . ILE A 1 302 ? -26.518 -16.861 0.828 1 46.42 302 ILE A O 1
ATOM 2372 N N . ARG A 1 303 ? -27.656 -18.137 2.246 1 47.46 303 ARG A N 1
ATOM 2373 C CA . ARG A 1 303 ? -27.046 -17.653 3.48 1 47.46 303 ARG A CA 1
ATOM 2374 C C . ARG A 1 303 ? -25.531 -17.826 3.447 1 47.46 303 ARG A C 1
ATOM 2376 O O . ARG A 1 303 ? -25.029 -18.87 3.027 1 47.46 303 ARG A O 1
ATOM 2383 N N . ALA A 1 304 ? -24.807 -16.79 3.562 1 47.02 304 ALA A N 1
ATOM 2384 C CA . ALA A 1 304 ? -23.348 -16.807 3.622 1 47.02 304 ALA A CA 1
ATOM 2385 C C . ALA A 1 304 ? -22.854 -17.811 4.659 1 47.02 304 ALA A C 1
ATOM 2387 O O . ALA A 1 304 ? -23.239 -17.745 5.829 1 47.02 304 ALA A O 1
ATOM 2388 N N . THR A 1 305 ? -22.467 -19.058 4.347 1 33.93 305 THR A N 1
ATOM 2389 C CA . THR A 1 305 ? -21.916 -20.017 5.297 1 33.93 305 THR A CA 1
ATOM 2390 C C . THR A 1 305 ? -20.44 -19.731 5.56 1 33.93 305 THR A C 1
ATOM 2392 O O . THR A 1 305 ? -19.694 -19.391 4.639 1 33.93 305 THR A O 1
ATOM 2395 N N . THR A 1 306 ? -20.034 -19.235 6.687 1 40.08 306 THR A N 1
ATOM 2396 C CA . THR A 1 306 ? -18.663 -19.047 7.148 1 40.08 306 THR A CA 1
ATOM 2397 C C . THR A 1 306 ? -17.913 -20.375 7.174 1 40.08 306 THR A C 1
ATOM 2399 O O . THR A 1 306 ? -18.224 -21.255 7.98 1 40.08 306 THR A O 1
ATOM 2402 N N . SER A 1 307 ? -17.773 -21.148 6.225 1 31.36 307 SER A N 1
ATOM 2403 C CA . SER A 1 307 ? -17.128 -22.412 6.565 1 31.36 307 SER A CA 1
ATOM 2404 C C . SER A 1 307 ? -15.64 -22.219 6.834 1 31.36 307 SER A C 1
ATOM 2406 O O . SER A 1 307 ? -14.89 -21.811 5.945 1 31.36 307 SER A O 1
ATOM 2408 N N . LYS A 1 308 ? -15.175 -21.697 7.849 1 37.54 308 LYS A N 1
ATOM 2409 C CA . LYS A 1 308 ? -13.784 -21.874 8.255 1 37.54 308 LYS A CA 1
ATOM 2410 C C . LYS A 1 308 ? -13.455 -23.35 8.462 1 37.54 308 LYS A C 1
ATOM 2412 O O . LYS A 1 308 ? -14.103 -24.03 9.261 1 37.54 308 LYS A O 1
ATOM 2417 N N . LEU A 1 309 ? -13.067 -24.083 7.369 1 27.93 309 LEU A N 1
ATOM 2418 C CA . LEU A 1 309 ? -12.38 -25.28 7.841 1 27.93 309 LEU A CA 1
ATOM 2419 C C . LEU A 1 309 ? -11.095 -24.915 8.577 1 27.93 309 LEU A C 1
ATOM 2421 O O . LEU A 1 309 ? -10.385 -23.99 8.174 1 27.93 309 LEU A O 1
ATOM 2425 N N . MET B 1 1 ? 22.603 11.027 45.089 1 51.76 1 MET B N 1
ATOM 2426 C CA . MET B 1 1 ? 22.931 11.641 43.805 1 51.76 1 MET B CA 1
ATOM 2427 C C . MET B 1 1 ? 21.731 12.392 43.238 1 51.76 1 MET B C 1
ATOM 2429 O O . MET B 1 1 ? 20.62 11.86 43.206 1 51.76 1 MET B O 1
ATOM 2433 N N . GLU B 1 2 ? 21.735 13.724 43.162 1 74.12 2 GLU B N 1
ATOM 2434 C CA . GLU B 1 2 ? 20.618 14.552 42.717 1 74.12 2 GLU B CA 1
ATOM 2435 C C . GLU B 1 2 ? 20.369 14.387 41.221 1 74.12 2 GLU B C 1
ATOM 2437 O O . GLU B 1 2 ? 21.311 14.398 40.425 1 74.12 2 GLU B O 1
ATOM 2442 N N . THR B 1 3 ? 19.432 13.724 40.798 1 79.18 3 THR B N 1
ATOM 2443 C CA . THR B 1 3 ? 19.079 13.545 39.393 1 79.18 3 THR B CA 1
ATOM 2444 C C . THR B 1 3 ? 18.468 14.822 38.823 1 79.18 3 THR B C 1
ATOM 2446 O O . THR B 1 3 ? 17.866 15.61 39.555 1 79.18 3 THR B O 1
ATOM 2449 N N . THR B 1 4 ? 18.902 15.24 37.581 1 85.23 4 THR B N 1
ATOM 2450 C CA . THR B 1 4 ? 18.341 16.394 36.887 1 85.23 4 THR B CA 1
ATOM 2451 C C . THR B 1 4 ? 17.675 15.969 35.581 1 85.23 4 THR B C 1
ATOM 2453 O O . THR B 1 4 ? 18.098 14.999 34.949 1 85.23 4 THR B O 1
ATOM 2456 N N . LEU B 1 5 ? 16.585 16.592 35.349 1 78.76 5 LEU B N 1
ATOM 2457 C CA . LEU B 1 5 ? 15.928 16.416 34.058 1 78.76 5 LEU B CA 1
ATOM 2458 C C . LEU B 1 5 ? 16.748 17.052 32.94 1 78.76 5 LEU B C 1
ATOM 2460 O O . LEU B 1 5 ? 16.905 18.274 32.897 1 78.76 5 LEU B O 1
ATOM 2464 N N . ALA B 1 6 ? 17.271 16.215 31.989 1 79.52 6 ALA B N 1
ATOM 2465 C CA . ALA B 1 6 ? 18.18 16.697 30.952 1 79.52 6 ALA B CA 1
ATOM 2466 C C . ALA B 1 6 ? 17.406 17.249 29.758 1 79.52 6 ALA B C 1
ATOM 2468 O O . ALA B 1 6 ? 17.816 18.24 29.15 1 79.52 6 ALA B O 1
ATOM 2469 N N . ALA B 1 7 ? 16.429 16.65 29.37 1 82.32 7 ALA B N 1
ATOM 2470 C CA . ALA B 1 7 ? 15.587 17.038 28.241 1 82.32 7 ALA B CA 1
ATOM 2471 C C . ALA B 1 7 ? 14.182 16.46 28.38 1 82.32 7 ALA B C 1
ATOM 2473 O O . ALA B 1 7 ? 14.008 15.35 28.889 1 82.32 7 ALA B O 1
ATOM 2474 N N . ALA B 1 8 ? 13.209 17.328 28.106 1 82.78 8 ALA B N 1
ATOM 2475 C CA . ALA B 1 8 ? 11.829 16.854 28.173 1 82.78 8 ALA B CA 1
ATOM 2476 C C . ALA B 1 8 ? 11.004 17.4 27.011 1 82.78 8 ALA B C 1
ATOM 2478 O O . ALA B 1 8 ? 11.137 18.57 26.643 1 82.78 8 ALA B O 1
ATOM 2479 N N . ARG B 1 9 ? 10.353 16.555 26.334 1 89.46 9 ARG B N 1
ATOM 2480 C CA . ARG B 1 9 ? 9.32 16.911 25.367 1 89.46 9 ARG B CA 1
ATOM 2481 C C . ARG B 1 9 ? 8.124 15.97 25.471 1 89.46 9 ARG B C 1
ATOM 2483 O O . ARG B 1 9 ? 8.275 14.806 25.849 1 89.46 9 ARG B O 1
ATOM 2490 N N . TYR B 1 10 ? 7.008 16.446 25.295 1 91.24 10 TYR B N 1
ATOM 2491 C CA . TYR B 1 10 ? 5.795 15.636 25.317 1 91.24 10 TYR B CA 1
ATOM 2492 C C . TYR B 1 10 ? 4.775 16.153 24.309 1 91.24 10 TYR B C 1
ATOM 2494 O O . TYR B 1 10 ? 4.895 17.277 23.816 1 91.24 10 TYR B O 1
ATOM 2502 N N . GLY B 1 11 ? 3.852 15.374 23.903 1 94.52 11 GLY B N 1
ATOM 2503 C CA . GLY B 1 11 ? 2.827 15.836 22.98 1 94.52 11 GLY B CA 1
ATOM 2504 C C . GLY B 1 11 ? 1.848 14.748 22.581 1 94.52 11 GLY B C 1
ATOM 2505 O O . GLY B 1 11 ? 1.571 13.837 23.364 1 94.52 11 GLY B O 1
ATOM 2506 N N . LYS B 1 12 ? 1.084 15.034 21.571 1 92.81 12 LYS B N 1
ATOM 2507 C CA . LYS B 1 12 ? 0.056 14.162 21.01 1 92.81 12 LYS B CA 1
ATOM 2508 C C . LYS B 1 12 ? 0.48 13.618 19.649 1 92.81 12 LYS B C 1
ATOM 2510 O O . LYS B 1 12 ? 0.961 14.368 18.797 1 92.81 12 LYS B O 1
ATOM 2515 N N . GLU B 1 13 ? 0.376 12.25 19.545 1 93.86 13 GLU B N 1
ATOM 2516 C CA . GLU B 1 13 ? 0.726 11.595 18.288 1 93.86 13 GLU B CA 1
ATOM 2517 C C . GLU B 1 13 ? -0.476 10.87 17.69 1 93.86 13 GLU B C 1
ATOM 2519 O O . GLU B 1 13 ? -1.489 10.675 18.365 1 93.86 13 GLU B O 1
ATOM 2524 N N . ASN B 1 14 ? -0.412 10.561 16.412 1 95.24 14 ASN B N 1
ATOM 2525 C CA . ASN B 1 14 ? -1.365 9.721 15.694 1 95.24 14 ASN B CA 1
ATOM 2526 C C . ASN B 1 14 ? -2.739 10.378 15.609 1 95.24 14 ASN B C 1
ATOM 2528 O O . ASN B 1 14 ? -3.763 9.708 15.754 1 95.24 14 ASN B O 1
ATOM 2532 N N . VAL B 1 15 ? -2.702 11.728 15.481 1 97.25 15 VAL B N 1
ATOM 2533 C CA . VAL B 1 15 ? -3.965 12.416 15.232 1 97.25 15 VAL B CA 1
ATOM 2534 C C . VAL B 1 15 ? -4.35 12.274 13.762 1 97.25 15 VAL B C 1
ATOM 2536 O O . VAL B 1 15 ? -3.734 12.891 12.89 1 97.25 15 VAL B O 1
ATOM 2539 N N . LYS B 1 16 ? -5.427 11.503 13.505 1 97.68 16 LYS B N 1
ATOM 2540 C CA . LYS B 1 16 ? -5.895 11.28 12.139 1 97.68 16 LYS B CA 1
ATOM 2541 C C . LYS B 1 16 ? -6.838 12.394 11.693 1 97.68 16 LYS B C 1
ATOM 2543 O O . LYS B 1 16 ? -7.802 12.715 12.391 1 97.68 16 LYS B O 1
ATOM 2548 N N . VAL B 1 17 ? -6.524 12.981 10.528 1 97.59 17 VAL B N 1
ATOM 2549 C CA . VAL B 1 17 ? -7.283 14.109 9.997 1 97.59 17 VAL B CA 1
ATOM 2550 C C . VAL B 1 17 ? -7.599 13.872 8.522 1 97.59 17 VAL B C 1
ATOM 2552 O O . VAL B 1 17 ? -6.709 13.54 7.736 1 97.59 17 VAL B O 1
ATOM 2555 N N . CYS B 1 18 ? -8.85 14.001 8.172 1 98.04 18 CYS B N 1
ATOM 2556 C CA . CYS B 1 18 ? -9.242 14.087 6.769 1 98.04 18 CYS B CA 1
ATOM 2557 C C . CYS B 1 18 ? -9.952 15.405 6.482 1 98.04 18 CYS B C 1
ATOM 2559 O O . CYS B 1 18 ? -10.965 15.719 7.109 1 98.04 18 CYS B O 1
ATOM 2561 N N . LYS B 1 19 ? -9.447 16.171 5.58 1 97.98 19 LYS B N 1
ATOM 2562 C CA . LYS B 1 19 ? -10.08 17.422 5.172 1 97.98 19 LYS B CA 1
ATOM 2563 C C . LYS B 1 19 ? -10.649 17.316 3.76 1 97.98 19 LYS B C 1
ATOM 2565 O O . LYS B 1 19 ? -9.975 16.829 2.849 1 97.98 19 LYS B O 1
ATOM 2570 N N . VAL B 1 20 ? -11.878 17.674 3.571 1 97.04 20 VAL B N 1
ATOM 2571 C CA . VAL B 1 20 ? -12.531 17.724 2.267 1 97.04 20 VAL B CA 1
ATOM 2572 C C . VAL B 1 20 ? -12.828 19.175 1.894 1 97.04 20 VAL B C 1
ATOM 2574 O O . VAL B 1 20 ? -13.488 19.894 2.647 1 97.04 20 VAL B O 1
ATOM 2577 N N . HIS B 1 21 ? -12.29 19.61 0.842 1 95.13 21 HIS B N 1
ATOM 2578 C CA . HIS B 1 21 ? -12.633 20.904 0.262 1 95.13 21 HIS B CA 1
ATOM 2579 C C . HIS B 1 21 ? -13.61 20.746 -0.898 1 95.13 21 HIS B C 1
ATOM 2581 O O . HIS B 1 21 ? -13.341 20.004 -1.845 1 95.13 21 HIS B O 1
ATOM 2587 N N . ARG B 1 22 ? -14.702 21.434 -0.807 1 95.17 22 ARG B N 1
ATOM 2588 C CA . ARG B 1 22 ? -15.75 21.343 -1.818 1 95.17 22 ARG B CA 1
ATOM 2589 C C . ARG B 1 22 ? -15.896 22.658 -2.576 1 95.17 22 ARG B C 1
ATOM 2591 O O . ARG B 1 22 ? -16.278 23.676 -1.996 1 95.17 22 ARG B O 1
ATOM 2598 N N . ASP B 1 23 ? -15.543 22.612 -3.82 1 93.92 23 ASP B N 1
ATOM 2599 C CA . ASP B 1 23 ? -15.836 23.753 -4.681 1 93.92 23 ASP B CA 1
ATOM 2600 C C . ASP B 1 23 ? -17.299 23.748 -5.12 1 93.92 23 ASP B C 1
ATOM 2602 O O . ASP B 1 23 ? -17.674 23.018 -6.04 1 93.92 23 ASP B O 1
ATOM 2606 N N . THR B 1 24 ? -18.11 24.489 -4.621 1 90.25 24 THR B N 1
ATOM 2607 C CA . THR B 1 24 ? -19.554 24.46 -4.825 1 90.25 24 THR B CA 1
ATOM 2608 C C . THR B 1 24 ? -19.914 24.964 -6.22 1 90.25 24 THR B C 1
ATOM 2610 O O . THR B 1 24 ? -21.014 24.707 -6.713 1 90.25 24 THR B O 1
ATOM 2613 N N . THR B 1 25 ? -19.054 25.559 -6.831 1 93.51 25 THR B N 1
ATOM 2614 C CA . THR B 1 25 ? -19.317 26.104 -8.158 1 93.51 25 THR B CA 1
ATOM 2615 C C . THR B 1 25 ? -19.115 25.037 -9.23 1 93.51 25 THR B C 1
ATOM 2617 O O . THR B 1 25 ? -19.914 24.928 -10.163 1 93.51 25 THR B O 1
ATOM 2620 N N . THR B 1 26 ? -18.175 24.185 -9.043 1 93.22 26 THR B N 1
ATOM 2621 C CA . THR B 1 26 ? -17.803 23.24 -10.091 1 93.22 26 THR B CA 1
ATOM 2622 C C . THR B 1 26 ? -18.201 21.819 -9.704 1 93.22 26 THR B C 1
ATOM 2624 O O . THR B 1 26 ? -18.222 20.923 -10.551 1 93.22 26 THR B O 1
ATOM 2627 N N . GLY B 1 27 ? -18.444 21.676 -8.428 1 92.96 27 GLY B N 1
ATOM 2628 C CA . GLY B 1 27 ? -18.67 20.322 -7.949 1 92.96 27 GLY B CA 1
ATOM 2629 C C . GLY B 1 27 ? -17.386 19.548 -7.72 1 92.96 27 GLY B C 1
ATOM 2630 O O . GLY B 1 27 ? -17.418 18.398 -7.278 1 92.96 27 GLY B O 1
ATOM 2631 N N . TRP B 1 28 ? -16.298 20.194 -7.959 1 95.92 28 TRP B N 1
ATOM 2632 C CA . TRP B 1 28 ? -14.979 19.594 -7.781 1 95.92 28 TRP B CA 1
ATOM 2633 C C . TRP B 1 28 ? -14.601 19.539 -6.305 1 95.92 28 TRP B C 1
ATOM 2635 O O . TRP B 1 28 ? -14.763 20.523 -5.579 1 95.92 28 TRP B O 1
ATOM 2645 N N . GLN B 1 29 ? -14.178 18.289 -5.868 1 96.64 29 GLN B N 1
ATOM 2646 C CA . GLN B 1 29 ? -13.787 18.141 -4.47 1 96.64 29 GLN B CA 1
ATOM 2647 C C . GLN B 1 29 ? -12.365 17.6 -4.351 1 96.64 29 GLN B C 1
ATOM 2649 O O . GLN B 1 29 ? -11.908 16.847 -5.213 1 96.64 29 GLN B O 1
ATOM 2654 N N . THR B 1 30 ? -11.675 18.068 -3.302 1 96.5 30 THR B N 1
ATOM 2655 C CA . THR B 1 30 ? -10.338 17.573 -2.994 1 96.5 30 THR B CA 1
ATOM 2656 C C . THR B 1 30 ? -10.291 16.982 -1.588 1 96.5 30 THR B C 1
ATOM 2658 O O . THR B 1 30 ? -10.922 17.506 -0.667 1 96.5 30 THR B O 1
ATOM 2661 N N . VAL B 1 31 ? -9.577 15.884 -1.47 1 97.1 31 VAL B N 1
ATOM 2662 C CA . VAL B 1 31 ? -9.45 15.183 -0.197 1 97.1 31 VAL B CA 1
ATOM 2663 C C . VAL B 1 31 ? -7.984 15.145 0.229 1 97.1 31 VAL B C 1
ATOM 2665 O O . VAL B 1 31 ? -7.102 14.859 -0.584 1 97.1 31 VAL B O 1
ATOM 2668 N N . THR B 1 32 ? -7.728 15.534 1.471 1 97.56 32 THR B N 1
ATOM 2669 C CA . THR B 1 32 ? -6.42 15.393 2.101 1 97.56 32 THR B CA 1
ATOM 2670 C C . THR B 1 32 ? -6.528 14.602 3.401 1 97.56 32 THR B C 1
ATOM 2672 O O . THR B 1 32 ? -7.299 14.964 4.292 1 97.56 32 THR B O 1
ATOM 2675 N N . GLU B 1 33 ? -5.837 13.54 3.492 1 97.22 33 GLU B N 1
ATOM 2676 C CA . GLU B 1 33 ? -5.789 12.743 4.714 1 97.22 33 GLU B CA 1
ATOM 2677 C C . GLU B 1 33 ? -4.39 12.751 5.323 1 97.22 33 GLU B C 1
ATOM 2679 O O . GLU B 1 33 ? -3.399 12.562 4.616 1 97.22 33 GLU B O 1
ATOM 2684 N N . MET B 1 34 ? -4.352 12.977 6.643 1 98.28 34 MET B N 1
ATOM 2685 C CA . MET B 1 34 ? -3.064 13.13 7.314 1 98.28 34 MET B CA 1
ATOM 2686 C C . MET B 1 34 ? -3.08 12.457 8.682 1 98.28 34 MET B C 1
ATOM 2688 O O . MET B 1 34 ? -4.146 12.252 9.266 1 98.28 34 MET B O 1
ATOM 2692 N N . THR B 1 35 ? -1.914 12.06 9.147 1 98.45 35 THR B N 1
ATOM 2693 C CA . THR B 1 35 ? -1.618 11.74 10.539 1 98.45 35 THR B CA 1
ATOM 2694 C C . THR B 1 35 ? -0.641 12.751 11.132 1 98.45 35 THR B C 1
ATOM 2696 O O . THR B 1 35 ? 0.448 12.959 10.593 1 98.45 35 THR B O 1
ATOM 2699 N N . VAL B 1 36 ? -1.054 13.354 12.199 1 98.56 36 VAL B N 1
ATOM 2700 C CA . VAL B 1 36 ? -0.311 14.499 12.715 1 98.56 36 VAL B CA 1
ATOM 2701 C C . VAL B 1 36 ? 0.189 14.197 14.126 1 98.56 36 VAL B C 1
ATOM 2703 O O . VAL B 1 36 ? -0.534 13.61 14.935 1 98.56 36 VAL B O 1
ATOM 2706 N N . SER B 1 37 ? 1.433 14.599 14.392 1 98.43 37 SER B N 1
ATOM 2707 C CA . SER B 1 37 ? 2.029 14.563 15.723 1 98.43 37 SER B CA 1
ATOM 2708 C C . SER B 1 37 ? 2.6 15.922 16.111 1 98.43 37 SER B C 1
ATOM 2710 O O . SER B 1 37 ? 3.174 16.622 15.274 1 98.43 37 SER B O 1
ATOM 2712 N N . VAL B 1 38 ? 2.504 16.284 17.356 1 97.83 38 VAL B N 1
ATOM 2713 C CA . VAL B 1 38 ? 3.082 17.507 17.905 1 97.83 38 VAL B CA 1
ATOM 2714 C C . VAL B 1 38 ? 3.775 17.201 19.231 1 97.83 38 VAL B C 1
ATOM 2716 O O . VAL B 1 38 ? 3.212 16.518 20.089 1 97.83 38 VAL B O 1
ATOM 2719 N N . LEU B 1 39 ? 4.98 17.634 19.379 1 96.94 39 LEU B N 1
ATOM 2720 C CA . LEU B 1 39 ? 5.738 17.578 20.624 1 96.94 39 LEU B CA 1
ATOM 2721 C C . LEU B 1 39 ? 6.188 18.972 21.049 1 96.94 39 LEU B C 1
ATOM 2723 O O . LEU B 1 39 ? 6.645 19.762 20.219 1 96.94 39 LEU B O 1
ATOM 2727 N N . LEU B 1 40 ? 6.065 19.302 22.324 1 96.37 40 LEU B N 1
ATOM 2728 C CA . LEU B 1 40 ? 6.377 20.626 22.85 1 96.37 40 LEU B CA 1
ATOM 2729 C C . LEU B 1 40 ? 7.557 20.564 23.814 1 96.37 40 LEU B C 1
ATOM 2731 O O . LEU B 1 40 ? 7.715 19.585 24.546 1 96.37 40 LEU B O 1
ATOM 2735 N N . GLU B 1 41 ? 8.32 21.602 23.741 1 96.22 41 GLU B N 1
ATOM 2736 C CA . GLU B 1 41 ? 9.404 21.859 24.685 1 96.22 41 GLU B CA 1
ATOM 2737 C C . GLU B 1 41 ? 9.281 23.249 25.301 1 96.22 41 GLU B C 1
ATOM 2739 O O . GLU B 1 41 ? 8.861 24.195 24.632 1 96.22 41 GLU B O 1
ATOM 2744 N N . GLY B 1 42 ? 9.692 23.351 26.594 1 95.58 42 GLY B N 1
ATOM 2745 C CA . GLY B 1 42 ? 9.686 24.622 27.3 1 95.58 42 GLY B CA 1
ATOM 2746 C C . GLY B 1 42 ? 9.925 24.477 28.791 1 95.58 42 GLY B C 1
ATOM 2747 O O . GLY B 1 42 ? 10.68 23.604 29.223 1 95.58 42 GLY B O 1
ATOM 2748 N N . ASP B 1 43 ? 9.366 25.412 29.506 1 95.38 43 ASP B N 1
ATOM 2749 C CA . ASP B 1 43 ? 9.483 25.408 30.961 1 95.38 43 ASP B CA 1
ATOM 2750 C C . ASP B 1 43 ? 8.48 24.443 31.59 1 95.38 43 ASP B C 1
ATOM 2752 O O . ASP B 1 43 ? 7.537 24.869 32.261 1 95.38 43 ASP B O 1
ATOM 2756 N N . ILE B 1 44 ? 8.814 23.122 31.386 1 91.98 44 ILE B N 1
ATOM 2757 C CA . ILE B 1 44 ? 7.806 22.15 31.794 1 91.98 44 ILE B CA 1
ATOM 2758 C C . ILE B 1 44 ? 8.395 21.202 32.837 1 91.98 44 ILE B C 1
ATOM 2760 O O . ILE B 1 44 ? 7.788 20.182 33.17 1 91.98 44 ILE B O 1
ATOM 2764 N N . GLU B 1 45 ? 9.492 21.465 33.416 1 91.02 45 GLU B N 1
ATOM 2765 C CA . GLU B 1 45 ? 10.23 20.59 34.322 1 91.02 45 GLU B CA 1
ATOM 2766 C C . GLU B 1 45 ? 9.405 20.255 35.561 1 91.02 45 GLU B C 1
ATOM 2768 O O . GLU B 1 45 ? 9.481 19.141 36.082 1 91.02 45 GLU B O 1
ATOM 2773 N N . SER B 1 46 ? 8.654 21.21 36.042 1 91.26 46 SER B N 1
ATOM 2774 C CA . SER B 1 46 ? 7.922 21.023 37.291 1 91.26 46 SER B CA 1
ATOM 2775 C C . SER B 1 46 ? 6.899 19.9 37.17 1 91.26 46 SER B C 1
ATOM 2777 O O . SER B 1 46 ? 6.562 19.25 38.162 1 91.26 46 SER B O 1
ATOM 2779 N N . SER B 1 47 ? 6.445 19.676 35.946 1 88.32 47 SER B N 1
ATOM 2780 C CA . SER B 1 47 ? 5.507 18.572 35.773 1 88.32 47 SER B CA 1
ATOM 2781 C C . SER B 1 47 ? 6.191 17.226 35.988 1 88.32 47 SER B C 1
ATOM 2783 O O . SER B 1 47 ? 5.581 16.29 36.509 1 88.32 47 SER B O 1
ATOM 2785 N N . TYR B 1 48 ? 7.462 17.099 35.693 1 86.17 48 TYR B N 1
ATOM 2786 C CA . TYR B 1 48 ? 8.228 15.864 35.811 1 86.17 48 TYR B CA 1
ATOM 2787 C C . TYR B 1 48 ? 8.765 15.687 37.226 1 86.17 48 TYR B C 1
ATOM 2789 O O . TYR B 1 48 ? 8.815 14.569 37.743 1 86.17 48 TYR B O 1
ATOM 2797 N N . THR B 1 49 ? 9.094 16.865 37.88 1 90.29 49 THR B N 1
ATOM 2798 C CA . THR B 1 49 ? 9.867 16.744 39.111 1 90.29 49 THR B CA 1
ATOM 2799 C C . THR B 1 49 ? 8.978 16.961 40.332 1 90.29 49 THR B C 1
ATOM 2801 O O . THR B 1 49 ? 9.287 16.482 41.425 1 90.29 49 THR B O 1
ATOM 2804 N N . LYS B 1 50 ? 7.829 17.646 40.099 1 92.13 50 LYS B N 1
ATOM 2805 C CA . LYS B 1 50 ? 7.003 18.028 41.241 1 92.13 50 LYS B CA 1
ATOM 2806 C C . LYS B 1 50 ? 5.54 17.661 41.009 1 92.13 50 LYS B C 1
ATOM 2808 O O . LYS B 1 50 ? 4.67 18.025 41.802 1 92.13 50 LYS B O 1
ATOM 2813 N N . ALA B 1 51 ? 5.225 17.033 39.829 1 90.45 51 ALA B N 1
ATOM 2814 C CA . ALA B 1 51 ? 3.857 16.66 39.477 1 90.45 51 ALA B CA 1
ATOM 2815 C C . ALA B 1 51 ? 2.951 17.887 39.427 1 90.45 51 ALA B C 1
ATOM 2817 O O . ALA B 1 51 ? 1.767 17.805 39.763 1 90.45 51 ALA B O 1
ATOM 2818 N N . ASP B 1 52 ? 3.584 19.039 39.146 1 89.22 52 ASP B N 1
ATOM 2819 C CA . ASP B 1 52 ? 2.829 20.27 38.935 1 89.22 52 ASP B CA 1
ATOM 2820 C C . ASP B 1 52 ? 2.367 20.39 37.485 1 89.22 52 ASP B C 1
ATOM 2822 O O . ASP B 1 52 ? 3.167 20.686 36.595 1 89.22 52 ASP B O 1
ATOM 2826 N N . ASN B 1 53 ? 1.128 20.238 37.234 1 91.06 53 ASN B N 1
ATOM 2827 C CA . ASN B 1 53 ? 0.585 20.204 35.88 1 91.06 53 ASN B CA 1
ATOM 2828 C C . ASN B 1 53 ? 0.181 21.596 35.403 1 91.06 53 ASN B C 1
ATOM 2830 O O . ASN B 1 53 ? -0.351 21.749 34.302 1 91.06 53 ASN B O 1
ATOM 2834 N N . SER B 1 54 ? 0.431 22.641 36.117 1 92.64 54 SER B N 1
ATOM 2835 C CA . SER B 1 54 ? 0.031 23.994 35.747 1 92.64 54 SER B CA 1
ATOM 2836 C C . SER B 1 54 ? 0.752 24.46 34.487 1 92.64 54 SER B C 1
ATOM 2838 O O . SER B 1 54 ? 0.335 25.428 33.848 1 92.64 54 SER B O 1
ATOM 2840 N N . VAL B 1 55 ? 1.782 23.726 34.099 1 92.84 55 VAL B N 1
ATOM 2841 C CA . VAL B 1 55 ? 2.584 24.141 32.953 1 92.84 55 VAL B CA 1
ATOM 2842 C C . VAL B 1 55 ? 2.306 23.22 31.767 1 92.84 55 VAL B C 1
ATOM 2844 O O . VAL B 1 55 ? 2.921 23.361 30.707 1 92.84 55 VAL B O 1
ATOM 2847 N N . VAL B 1 56 ? 1.469 22.236 31.947 1 91.46 56 VAL B N 1
ATOM 2848 C CA . VAL B 1 56 ? 1.224 21.212 30.937 1 91.46 56 VAL B CA 1
ATOM 2849 C C . VAL B 1 56 ? 0.073 21.644 30.031 1 91.46 56 VAL B C 1
ATOM 2851 O O . VAL B 1 56 ? -1.024 21.941 30.51 1 91.46 56 VAL B O 1
ATOM 2854 N N . VAL B 1 57 ? 0.299 21.746 28.744 1 93.62 57 VAL B N 1
ATOM 2855 C CA . VAL B 1 57 ? -0.772 21.794 27.755 1 93.62 57 VAL B CA 1
ATOM 2856 C C . VAL B 1 57 ? -1.352 20.396 27.551 1 93.62 57 VAL B C 1
ATOM 2858 O O . VAL B 1 57 ? -0.653 19.488 27.094 1 93.62 57 VAL B O 1
ATOM 2861 N N . ALA B 1 58 ? -2.563 20.154 27.886 1 92.97 58 ALA B N 1
ATOM 2862 C CA . ALA B 1 58 ? -3.155 18.821 27.808 1 92.97 58 ALA B CA 1
ATOM 2863 C C . ALA B 1 58 ? -3.068 18.265 26.39 1 92.97 58 ALA B C 1
ATOM 2865 O O . ALA B 1 58 ? -3.293 18.988 25.417 1 92.97 58 ALA B O 1
ATOM 2866 N N . THR B 1 59 ? -2.712 17.013 26.352 1 92.96 59 THR B N 1
ATOM 2867 C CA . THR B 1 59 ? -2.6 16.381 25.043 1 92.96 59 THR B CA 1
ATOM 2868 C C . THR B 1 59 ? -3.939 16.409 24.312 1 92.96 59 THR B C 1
ATOM 2870 O O . THR B 1 59 ? -3.979 16.469 23.081 1 92.96 59 THR B O 1
ATOM 2873 N N . ASP B 1 60 ? -5.039 16.459 25.055 1 93.04 60 ASP B N 1
ATOM 2874 C CA . ASP B 1 60 ? -6.358 16.624 24.452 1 93.04 60 ASP B CA 1
ATOM 2875 C C . ASP B 1 60 ? -6.491 17.993 23.788 1 93.04 60 ASP B C 1
ATOM 2877 O O . ASP B 1 60 ? -7.081 18.112 22.712 1 93.04 60 ASP B O 1
ATOM 2881 N N . SER B 1 61 ? -5.981 19.036 24.408 1 94.77 61 SER B N 1
ATOM 2882 C CA . SER B 1 61 ? -5.979 20.375 23.826 1 94.77 61 SER B CA 1
ATOM 2883 C C . SER B 1 61 ? -5.138 20.424 22.554 1 94.77 61 SER B C 1
ATOM 2885 O O . SER B 1 61 ? -5.483 21.128 21.603 1 94.77 61 SER B O 1
ATOM 2887 N N . MET B 1 62 ? -4.071 19.686 22.515 1 95.39 62 MET B N 1
ATOM 2888 C CA . MET B 1 62 ? -3.224 19.621 21.328 1 95.39 62 MET B CA 1
ATOM 2889 C C . MET B 1 62 ? -3.973 18.989 20.159 1 95.39 62 MET B C 1
ATOM 2891 O O . MET B 1 62 ? -3.935 19.505 19.04 1 95.39 62 MET B O 1
ATOM 2895 N N . LYS B 1 63 ? -4.61 17.842 20.464 1 96.96 63 LYS B N 1
ATOM 2896 C CA . LYS B 1 63 ? -5.45 17.188 19.465 1 96.96 63 LYS B CA 1
ATOM 2897 C C . LYS B 1 63 ? -6.497 18.151 18.912 1 96.96 63 LYS B C 1
ATOM 2899 O O . LYS B 1 63 ? -6.642 18.287 17.696 1 96.96 63 LYS B O 1
ATOM 2904 N N . ASN B 1 64 ? -7.209 18.884 19.796 1 97.24 64 ASN B N 1
ATOM 2905 C CA . ASN B 1 64 ? -8.243 19.826 19.38 1 97.24 64 ASN B CA 1
ATOM 2906 C C . ASN B 1 64 ? -7.658 20.981 18.572 1 97.24 64 ASN B C 1
ATOM 2908 O O . ASN B 1 64 ? -8.28 21.456 17.621 1 97.24 64 ASN B O 1
ATOM 2912 N N . THR B 1 65 ? -6.506 21.417 18.947 1 97.95 65 THR B N 1
ATOM 2913 C CA . THR B 1 65 ? -5.829 22.475 18.204 1 97.95 65 THR B CA 1
ATOM 2914 C C . THR B 1 65 ? -5.602 22.057 16.754 1 97.95 65 THR B C 1
ATOM 2916 O O . THR B 1 65 ? -5.879 22.826 15.831 1 97.95 65 THR B O 1
ATOM 2919 N N . ILE B 1 66 ? -5.153 20.837 16.561 1 98.42 66 ILE B N 1
ATOM 2920 C CA . ILE B 1 66 ? -4.901 20.323 15.219 1 98.42 66 ILE B CA 1
ATOM 2921 C C . ILE B 1 66 ? -6.19 20.364 14.401 1 98.42 66 ILE B C 1
ATOM 2923 O O . ILE B 1 66 ? -6.202 20.867 13.275 1 98.42 66 ILE B O 1
ATOM 2927 N N . TYR B 1 67 ? -7.286 19.91 14.944 1 98.45 67 TYR B N 1
ATOM 2928 C CA . TYR B 1 67 ? -8.562 19.866 14.239 1 98.45 67 TYR B CA 1
ATOM 2929 C C . TYR B 1 67 ? -9.067 21.271 13.935 1 98.45 67 TYR B C 1
ATOM 2931 O O . TYR B 1 67 ? -9.529 21.545 12.825 1 98.45 67 TYR B O 1
ATOM 2939 N N . ILE B 1 68 ? -9.048 22.175 14.912 1 98.43 68 ILE B N 1
ATOM 2940 C CA . ILE B 1 68 ? -9.541 23.539 14.754 1 98.43 68 ILE B CA 1
ATOM 2941 C C . ILE B 1 68 ? -8.73 24.259 13.679 1 98.43 68 ILE B C 1
ATOM 2943 O O . ILE B 1 68 ? -9.296 24.901 12.792 1 98.43 68 ILE B O 1
ATOM 2947 N N . LEU B 1 69 ? -7.433 24.118 13.704 1 98.54 69 LEU B N 1
ATOM 2948 C CA . LEU B 1 69 ? -6.586 24.782 12.72 1 98.54 69 LEU B CA 1
ATOM 2949 C C . LEU B 1 69 ? -6.79 24.181 11.333 1 98.54 69 LEU B C 1
ATOM 2951 O O . LEU B 1 69 ? -6.712 24.89 10.327 1 98.54 69 LEU B O 1
ATOM 2955 N N . ALA B 1 70 ? -7.004 22.844 11.284 1 98.51 70 ALA B N 1
ATOM 2956 C CA . ALA B 1 70 ? -7.301 22.221 9.997 1 98.51 70 ALA B CA 1
ATOM 2957 C C . ALA B 1 70 ? -8.565 22.813 9.379 1 98.51 70 ALA B C 1
ATOM 2959 O O . ALA B 1 70 ? -8.66 22.951 8.157 1 98.51 70 ALA B O 1
ATOM 2960 N N . LYS B 1 71 ? -9.579 23.102 10.187 1 98.27 71 LYS B N 1
ATOM 2961 C CA . LYS B 1 71 ? -10.82 23.705 9.711 1 98.27 71 LYS B CA 1
ATOM 2962 C C . LYS B 1 71 ? -10.591 25.141 9.246 1 98.27 71 LYS B C 1
ATOM 2964 O O . LYS B 1 71 ? -11.15 25.568 8.234 1 98.27 71 LYS B O 1
ATOM 2969 N N . GLN B 1 72 ? -9.66 25.849 9.891 1 97.9 72 GLN B N 1
ATOM 2970 C CA . GLN B 1 72 ? -9.538 27.293 9.72 1 97.9 72 GLN B CA 1
ATOM 2971 C C . GLN B 1 72 ? -8.475 27.637 8.681 1 97.9 72 GLN B C 1
ATOM 2973 O O . GLN B 1 72 ? -8.409 28.772 8.205 1 97.9 72 GLN B O 1
ATOM 2978 N N . HIS B 1 73 ? -7.645 26.693 8.319 1 97.48 73 HIS B N 1
ATOM 2979 C CA . HIS B 1 73 ? -6.508 26.983 7.453 1 97.48 73 HIS B CA 1
ATOM 2980 C C . HIS B 1 73 ? -6.366 25.929 6.36 1 97.48 73 HIS B C 1
ATOM 2982 O O . HIS B 1 73 ? -6.931 24.838 6.466 1 97.48 73 HIS B O 1
ATOM 2988 N N . PRO B 1 74 ? -5.625 26.283 5.264 1 96.38 74 PRO B N 1
ATOM 2989 C CA . PRO B 1 74 ? -5.252 25.232 4.314 1 96.38 74 PRO B CA 1
ATOM 2990 C C . PRO B 1 74 ? -4.351 24.168 4.936 1 96.38 74 PRO B C 1
ATOM 2992 O O . PRO B 1 74 ? -3.496 24.486 5.766 1 96.38 74 PRO B O 1
ATOM 2995 N N . VAL B 1 75 ? -4.622 22.965 4.565 1 97.27 75 VAL B N 1
ATOM 2996 C CA . VAL B 1 75 ? -3.785 21.89 5.087 1 97.27 75 VAL B CA 1
ATOM 2997 C C . VAL B 1 75 ? -2.784 21.449 4.021 1 97.27 75 VAL B C 1
ATOM 2999 O O . VAL B 1 75 ? -1.933 20.594 4.275 1 97.27 75 VAL B O 1
ATOM 3002 N N . THR B 1 76 ? -2.959 21.996 2.811 1 94.79 76 THR B N 1
ATOM 3003 C CA . THR B 1 76 ? -1.996 21.8 1.733 1 94.79 76 THR B CA 1
ATOM 3004 C C . THR B 1 76 ? -1.239 23.093 1.441 1 94.79 76 THR B C 1
ATOM 3006 O O . THR B 1 76 ? -1.846 24.159 1.314 1 94.79 76 THR B O 1
ATOM 3009 N N . SER B 1 77 ? 0.13 22.981 1.484 1 97.48 77 SER B N 1
ATOM 3010 C CA . SER B 1 77 ? 1.021 21.832 1.61 1 97.48 77 SER B CA 1
ATOM 3011 C C . SER B 1 77 ? 1.2 21.428 3.069 1 97.48 77 SER B C 1
ATOM 3013 O O . SER B 1 77 ? 0.992 22.24 3.973 1 97.48 77 SER B O 1
ATOM 3015 N N . PRO B 1 78 ? 1.551 20.165 3.318 1 98.59 78 PRO B N 1
ATOM 3016 C CA . PRO B 1 78 ? 1.752 19.755 4.709 1 98.59 78 PRO B CA 1
ATOM 3017 C C . PRO B 1 78 ? 2.826 20.579 5.417 1 98.59 78 PRO B C 1
ATOM 3019 O O . PRO B 1 78 ? 2.756 20.776 6.633 1 98.59 78 PRO B O 1
ATOM 3022 N N . GLU B 1 79 ? 3.766 21.133 4.714 1 98.8 79 GLU B N 1
ATOM 3023 C CA . GLU B 1 79 ? 4.791 21.999 5.288 1 98.8 79 GLU B CA 1
ATOM 3024 C C . GLU B 1 79 ? 4.174 23.254 5.899 1 98.8 79 GLU B C 1
ATOM 3026 O O . GLU B 1 79 ? 4.523 23.644 7.016 1 98.8 79 GLU B O 1
ATOM 3031 N N . LEU B 1 80 ? 3.278 23.866 5.118 1 98.67 80 LEU B N 1
ATOM 3032 C CA . LEU B 1 80 ? 2.584 25.047 5.62 1 98.67 80 LEU B CA 1
ATOM 3033 C C . LEU B 1 80 ? 1.761 24.707 6.858 1 98.67 80 LEU B C 1
ATOM 3035 O O . LEU B 1 80 ? 1.841 25.405 7.872 1 98.67 80 LEU B O 1
ATOM 3039 N N . PHE B 1 81 ? 1.009 23.656 6.808 1 98.84 81 PHE B N 1
ATOM 3040 C CA . PHE B 1 81 ? 0.126 23.312 7.917 1 98.84 81 PHE B CA 1
ATOM 3041 C C . PHE B 1 81 ? 0.931 22.981 9.168 1 98.84 81 PHE B C 1
ATOM 3043 O O . PHE B 1 81 ? 0.574 23.399 10.271 1 98.84 81 PHE B O 1
ATOM 3050 N N . ALA B 1 82 ? 2.026 22.227 8.992 1 98.91 82 ALA B N 1
ATOM 3051 C CA . ALA B 1 82 ? 2.906 21.94 10.121 1 98.91 82 ALA B CA 1
ATOM 3052 C C . ALA B 1 82 ? 3.414 23.229 10.762 1 98.91 82 ALA B C 1
ATOM 3054 O O . ALA B 1 82 ? 3.466 23.34 11.989 1 98.91 82 ALA B O 1
ATOM 3055 N N . SER B 1 83 ? 3.729 24.155 9.947 1 98.88 83 SER B N 1
ATOM 3056 C CA . SER B 1 83 ? 4.242 25.434 10.429 1 98.88 83 SER B CA 1
ATOM 3057 C C . SER B 1 83 ? 3.165 26.217 11.172 1 98.88 83 SER B C 1
ATOM 3059 O O . SER B 1 83 ? 3.448 26.873 12.176 1 98.88 83 SER B O 1
ATOM 3061 N N . ILE B 1 84 ? 1.974 26.142 10.646 1 98.87 84 ILE B N 1
ATOM 3062 C CA . ILE B 1 84 ? 0.853 26.815 11.294 1 98.87 84 ILE B CA 1
ATOM 3063 C C . ILE B 1 84 ? 0.633 26.226 12.686 1 98.87 84 ILE B C 1
ATOM 3065 O O . ILE B 1 84 ? 0.513 26.964 13.667 1 98.87 84 ILE B O 1
ATOM 3069 N N . ILE B 1 85 ? 0.626 24.914 12.79 1 98.82 85 ILE B N 1
ATOM 3070 C CA . ILE B 1 85 ? 0.411 24.236 14.064 1 98.82 85 ILE B CA 1
ATOM 3071 C C . ILE B 1 85 ? 1.519 24.615 15.044 1 98.82 85 ILE B C 1
ATOM 3073 O O . ILE B 1 85 ? 1.243 25.025 16.174 1 98.82 85 ILE B O 1
ATOM 3077 N N . GLY B 1 86 ? 2.77 24.507 14.603 1 98.75 86 GLY B N 1
ATOM 3078 C CA . GLY B 1 86 ? 3.887 24.818 15.481 1 98.75 86 GLY B CA 1
ATOM 3079 C C . GLY B 1 86 ? 3.884 26.256 15.963 1 98.75 86 GLY B C 1
ATOM 3080 O O . GLY B 1 86 ? 4.106 26.519 17.147 1 98.75 86 GLY B O 1
ATOM 3081 N N . SER B 1 87 ? 3.623 27.161 15.067 1 98.67 87 SER B N 1
ATOM 3082 C CA . SER B 1 87 ? 3.594 28.576 15.42 1 98.67 87 SER B CA 1
ATOM 3083 C C . SER B 1 87 ? 2.497 28.869 16.438 1 98.67 87 SER B C 1
ATOM 3085 O O . SER B 1 87 ? 2.685 29.683 17.345 1 98.67 87 SER B O 1
ATOM 3087 N N . HIS B 1 88 ? 1.363 28.239 16.324 1 98.57 88 HIS B N 1
ATOM 30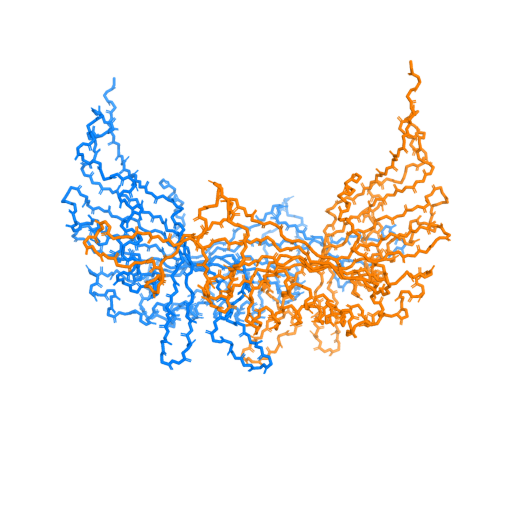88 C CA . HIS B 1 88 ? 0.265 28.432 17.264 1 98.57 88 HIS B CA 1
ATOM 3089 C C . HIS B 1 88 ? 0.715 28.171 18.698 1 98.57 88 HIS B C 1
ATOM 3091 O O . HIS B 1 88 ? 0.461 28.983 19.59 1 98.57 88 HIS B O 1
ATOM 3097 N N . PHE B 1 89 ? 1.405 27.093 18.926 1 97.72 89 PHE B N 1
ATOM 3098 C CA . PHE B 1 89 ? 1.73 26.684 20.288 1 97.72 89 PHE B CA 1
ATOM 3099 C C . PHE B 1 89 ? 2.76 27.623 20.904 1 97.72 89 PHE B C 1
ATOM 3101 O O . PHE B 1 89 ? 2.686 27.941 22.093 1 97.72 89 PHE B O 1
ATOM 3108 N N . ILE B 1 90 ? 3.662 28.113 20.07 1 97.35 90 ILE B N 1
ATOM 3109 C CA . ILE B 1 90 ? 4.702 29.017 20.549 1 97.35 90 ILE B CA 1
ATOM 3110 C C . ILE B 1 90 ? 4.089 30.373 20.89 1 97.35 90 ILE B C 1
ATOM 3112 O O . ILE B 1 90 ? 4.506 31.027 21.849 1 97.35 90 ILE B O 1
ATOM 3116 N N . GLU B 1 91 ? 3.093 30.71 20.179 1 97.32 91 GLU B N 1
ATOM 3117 C CA . GLU B 1 91 ? 2.47 32.017 20.364 1 97.32 91 GLU B CA 1
ATOM 3118 C C . GLU B 1 91 ? 1.425 31.978 21.476 1 97.32 91 GLU B C 1
ATOM 3120 O O . GLU B 1 91 ? 1.281 32.94 22.233 1 97.32 91 GLU B O 1
ATOM 3125 N N . ALA B 1 92 ? 0.775 30.895 21.613 1 97.12 92 ALA B N 1
ATOM 3126 C CA . ALA B 1 92 ? -0.356 30.787 22.532 1 97.12 92 ALA B CA 1
ATOM 3127 C C . ALA B 1 92 ? 0.121 30.574 23.965 1 97.12 92 ALA B C 1
ATOM 3129 O O . ALA B 1 92 ? -0.546 30.989 24.916 1 97.12 92 ALA B O 1
ATOM 3130 N N . TYR B 1 93 ? 1.276 29.903 24.123 1 96.75 93 TYR B N 1
ATOM 3131 C CA . TYR B 1 93 ? 1.775 29.547 25.447 1 96.75 93 TYR B CA 1
ATOM 3132 C C . TYR B 1 93 ? 3.174 30.108 25.671 1 96.75 93 TYR B C 1
ATOM 3134 O O . TYR B 1 93 ? 4.146 29.621 25.089 1 96.75 93 TYR B O 1
ATOM 3142 N N . LYS B 1 94 ? 3.316 30.995 26.578 1 96.64 94 LYS B N 1
ATOM 3143 C CA . LYS B 1 94 ? 4.548 31.757 26.761 1 96.64 94 LYS B CA 1
ATOM 3144 C C . LYS B 1 94 ? 5.682 30.86 27.249 1 96.64 94 LYS B C 1
ATOM 3146 O O . LYS B 1 94 ? 6.853 31.122 26.967 1 96.64 94 LYS B O 1
ATOM 3151 N N . HIS B 1 95 ? 5.319 29.809 27.974 1 96.4 95 HIS B N 1
ATOM 3152 C CA . HIS B 1 95 ? 6.348 28.962 28.566 1 96.4 95 HIS B CA 1
ATOM 3153 C C . HIS B 1 95 ? 6.78 27.863 27.601 1 96.4 95 HIS B C 1
ATOM 3155 O O . HIS B 1 95 ? 7.669 27.069 27.916 1 96.4 95 HIS B O 1
ATOM 3161 N N . ILE B 1 96 ? 6.163 27.762 26.391 1 96.56 96 ILE B N 1
ATOM 3162 C CA . ILE B 1 96 ? 6.563 26.83 25.343 1 96.56 96 ILE B CA 1
ATOM 3163 C C . ILE B 1 96 ? 7.53 27.518 24.382 1 96.56 96 ILE B C 1
ATOM 3165 O O . ILE B 1 96 ? 7.199 28.548 23.791 1 96.56 96 ILE B O 1
ATOM 3169 N N . HIS B 1 97 ? 8.701 26.925 24.211 1 97.89 97 HIS B N 1
ATOM 3170 C CA . HIS B 1 97 ? 9.752 27.596 23.453 1 97.89 97 HIS B CA 1
ATOM 3171 C C . HIS B 1 97 ? 10.027 26.877 22.137 1 97.89 97 HIS B C 1
ATOM 3173 O O . HIS B 1 97 ? 10.68 27.428 21.249 1 97.89 97 HIS B O 1
ATOM 3179 N N . ALA B 1 98 ? 9.545 25.642 22.005 1 97.95 98 ALA B N 1
ATOM 3180 C CA . ALA B 1 98 ? 9.704 24.897 20.759 1 97.95 98 ALA B CA 1
ATOM 3181 C C . ALA B 1 98 ? 8.522 23.961 20.524 1 97.95 98 ALA B C 1
ATOM 3183 O O . ALA B 1 98 ? 7.996 23.366 21.468 1 97.95 98 ALA B O 1
ATOM 3184 N N . ALA B 1 99 ? 8.11 23.851 19.311 1 98.48 99 ALA B N 1
ATOM 3185 C CA . ALA B 1 99 ? 7.102 22.896 18.858 1 98.48 99 ALA B CA 1
ATOM 3186 C C . ALA B 1 99 ? 7.611 22.086 17.668 1 98.48 99 ALA B C 1
ATOM 3188 O O . ALA B 1 99 ? 8.118 22.651 16.696 1 98.48 99 ALA B O 1
ATOM 3189 N N . HIS B 1 100 ? 7.529 20.773 17.775 1 98.48 100 HIS B N 1
ATOM 3190 C CA . HIS B 1 100 ? 7.902 19.838 16.719 1 98.48 100 HIS B CA 1
ATOM 3191 C C . HIS B 1 100 ? 6.672 19.169 16.116 1 98.48 100 HIS B C 1
ATOM 3193 O O . HIS B 1 100 ? 5.95 18.447 16.809 1 98.48 100 HIS B O 1
ATOM 3199 N N . VAL B 1 101 ? 6.443 19.45 14.863 1 98.8 101 VAL B N 1
ATOM 3200 C CA . VAL B 1 101 ? 5.245 18.938 14.204 1 98.8 101 VAL B CA 1
ATOM 3201 C C . VAL B 1 101 ? 5.64 17.96 13.1 1 98.8 101 VAL B C 1
ATOM 3203 O O . VAL B 1 101 ? 6.524 18.252 12.291 1 98.8 101 VAL B O 1
ATOM 3206 N N . HIS B 1 102 ? 5.043 16.77 13.139 1 98.78 102 HIS B N 1
ATOM 3207 C CA . HIS B 1 102 ? 5.232 15.708 12.157 1 98.78 102 HIS B CA 1
ATOM 3208 C C . HIS B 1 102 ? 3.924 15.373 11.449 1 98.78 102 HIS B C 1
ATOM 3210 O O . HIS B 1 102 ? 2.931 15.036 12.098 1 98.78 102 HIS B O 1
ATOM 3216 N N . ILE B 1 103 ? 3.932 15.514 10.117 1 98.84 103 ILE B N 1
ATOM 3217 C CA . ILE B 1 103 ? 2.725 15.228 9.349 1 98.84 103 ILE B CA 1
ATOM 3218 C C . ILE B 1 103 ? 3.021 14.159 8.3 1 98.84 103 ILE B C 1
ATOM 3220 O O . ILE B 1 103 ? 3.973 14.287 7.526 1 98.84 103 ILE B O 1
ATOM 3224 N N . VAL B 1 104 ? 2.284 13.072 8.32 1 98.59 104 VAL B N 1
ATOM 3225 C CA . VAL B 1 104 ? 2.257 12.085 7.246 1 98.59 104 VAL B CA 1
ATOM 3226 C C . VAL B 1 104 ? 1.005 12.281 6.395 1 98.59 104 VAL B C 1
ATOM 3228 O O . VAL B 1 104 ? -0.115 12.072 6.869 1 98.59 104 VAL B O 1
ATOM 3231 N N . ALA B 1 105 ? 1.185 12.743 5.157 1 97.9 105 ALA B N 1
ATOM 3232 C CA . ALA B 1 105 ? 0.076 12.867 4.215 1 97.9 105 ALA B CA 1
ATOM 3233 C C . ALA B 1 105 ? -0.093 11.59 3.396 1 97.9 105 ALA B C 1
ATOM 3235 O O . ALA B 1 105 ? 0.836 11.156 2.711 1 97.9 105 ALA B O 1
ATOM 3236 N N . HIS B 1 106 ? -1.266 11.079 3.493 1 94.88 106 HIS B N 1
ATOM 3237 C CA . HIS B 1 106 ? -1.571 9.84 2.787 1 94.88 106 HIS B CA 1
ATOM 3238 C C . HIS B 1 106 ? -2.057 10.119 1.369 1 94.88 106 HIS B C 1
ATOM 3240 O O . HIS B 1 106 ? -2.823 11.06 1.145 1 94.88 106 HIS B O 1
ATOM 3246 N N . ARG B 1 107 ? -1.733 9.285 0.469 1 91.49 107 ARG B N 1
ATOM 3247 C CA . ARG B 1 107 ? -1.975 9.532 -0.949 1 91.49 107 ARG B CA 1
ATOM 3248 C C . ARG B 1 107 ? -3.369 9.066 -1.355 1 91.49 107 ARG B C 1
ATOM 3250 O O . ARG B 1 107 ? -3.74 7.916 -1.111 1 91.49 107 ARG B O 1
ATOM 3257 N N . TRP B 1 108 ? -4.19 9.94 -1.892 1 94.09 108 TRP B N 1
ATOM 3258 C CA . TRP B 1 108 ? -5.404 9.667 -2.654 1 94.09 108 TRP B CA 1
ATOM 3259 C C . TRP B 1 108 ? -5.258 10.136 -4.098 1 94.09 108 TRP B C 1
ATOM 3261 O O . TRP B 1 108 ? -4.888 11.285 -4.349 1 94.09 108 TRP B O 1
ATOM 3271 N N . THR B 1 109 ? -5.447 9.216 -4.973 1 93.8 109 THR B N 1
ATOM 3272 C CA . THR B 1 109 ? -5.408 9.555 -6.391 1 93.8 109 THR B CA 1
ATOM 3273 C C . THR B 1 109 ? -6.82 9.692 -6.954 1 93.8 109 THR B C 1
ATOM 3275 O O . THR B 1 109 ? -7.659 8.81 -6.761 1 93.8 109 THR B O 1
ATOM 3278 N N . ARG B 1 110 ? -7.073 10.802 -7.576 1 96.29 110 ARG B N 1
ATOM 3279 C CA . ARG B 1 110 ? -8.364 10.991 -8.23 1 96.29 110 ARG B CA 1
ATOM 3280 C C . ARG B 1 110 ? -8.575 9.959 -9.333 1 96.29 110 ARG B C 1
ATOM 3282 O O . ARG B 1 110 ? -7.694 9.746 -10.168 1 96.29 110 ARG B O 1
ATOM 3289 N N . MET B 1 111 ? -9.731 9.341 -9.327 1 95.33 111 MET B N 1
ATOM 3290 C CA . MET B 1 111 ? -10.03 8.318 -10.325 1 95.33 111 MET B CA 1
ATOM 3291 C C . MET B 1 111 ? -10.324 8.949 -11.681 1 95.33 111 MET B C 1
ATOM 3293 O O . MET B 1 111 ? -10.917 10.027 -11.754 1 95.33 111 MET B O 1
ATOM 3297 N N . ALA B 1 112 ? -9.842 8.293 -12.699 1 94.43 112 ALA B N 1
ATOM 3298 C CA . ALA B 1 112 ? -10.281 8.576 -14.063 1 94.43 112 ALA B CA 1
ATOM 3299 C C . ALA B 1 112 ? -11.272 7.523 -14.55 1 94.43 112 ALA B C 1
ATOM 3301 O O . ALA B 1 112 ? -10.949 6.334 -14.599 1 94.43 112 ALA B O 1
ATOM 3302 N N . ILE B 1 113 ? -12.465 7.961 -14.775 1 93.9 113 ILE B N 1
ATOM 3303 C CA . ILE B 1 113 ? -13.513 7.08 -15.279 1 93.9 113 ILE B CA 1
ATOM 3304 C C . ILE B 1 113 ? -13.835 7.439 -16.728 1 93.9 113 ILE B C 1
ATOM 3306 O O . ILE B 1 113 ? -14.207 8.576 -17.025 1 93.9 113 ILE B O 1
ATOM 3310 N N . ASP B 1 114 ? -13.642 6.42 -17.639 1 91.13 114 ASP B N 1
ATOM 3311 C CA . ASP B 1 114 ? -13.867 6.617 -19.068 1 91.13 114 ASP B CA 1
ATOM 3312 C C . ASP B 1 114 ? -13.059 7.802 -19.592 1 91.13 114 ASP B C 1
ATOM 3314 O O . ASP B 1 114 ? -13.591 8.655 -20.306 1 91.13 114 ASP B O 1
ATOM 3318 N N . GLY B 1 115 ? -11.88 7.969 -19.045 1 90.39 115 GLY B N 1
ATOM 3319 C CA . GLY B 1 115 ? -10.922 8.942 -19.544 1 90.39 115 GLY B CA 1
ATOM 3320 C C . GLY B 1 115 ? -11.092 10.318 -18.928 1 90.39 115 GLY B C 1
ATOM 3321 O O . GLY B 1 115 ? -10.393 11.262 -19.302 1 90.39 115 GLY B O 1
ATOM 3322 N N . LYS B 1 116 ? -12.042 10.432 -18.001 1 94.66 116 LYS B N 1
ATOM 3323 C CA . LYS B 1 116 ? -12.29 11.73 -17.379 1 94.66 116 LYS B CA 1
ATOM 3324 C C . LYS B 1 116 ? -12.07 11.668 -15.87 1 94.66 116 LYS B C 1
ATOM 3326 O O . LYS B 1 116 ? -12.518 10.728 -15.21 1 94.66 116 LYS B O 1
ATOM 3331 N N . LEU B 1 117 ? -11.394 12.683 -15.46 1 95.48 117 LEU B N 1
ATOM 3332 C CA . LEU B 1 117 ? -11.184 12.778 -14.02 1 95.48 117 LEU B CA 1
ATOM 3333 C C . LEU B 1 117 ? -12.511 12.946 -13.287 1 95.48 117 LEU B C 1
ATOM 3335 O O . LEU B 1 117 ? -13.321 13.803 -13.649 1 95.48 117 LEU B O 1
ATOM 3339 N N . HIS B 1 118 ? -12.711 12.174 -12.333 1 95.94 118 HIS B N 1
ATOM 3340 C CA . HIS B 1 118 ? -13.961 12.227 -11.582 1 95.94 118 HIS B CA 1
ATOM 3341 C C . HIS B 1 118 ? -13.929 13.337 -10.537 1 95.94 118 HIS B C 1
ATOM 3343 O O . HIS B 1 118 ? -12.919 13.525 -9.855 1 95.94 118 HIS B O 1
ATOM 3349 N N . PRO B 1 119 ? -14.917 14.002 -10.347 1 96.02 119 PRO B N 1
ATOM 3350 C CA . PRO B 1 119 ? -14.87 15.213 -9.524 1 96.02 119 PRO B CA 1
ATOM 3351 C C . PRO B 1 119 ? -14.733 14.908 -8.034 1 96.02 119 PRO B C 1
ATOM 3353 O O . PRO B 1 119 ? -14.309 15.77 -7.26 1 96.02 119 PRO B O 1
ATOM 3356 N N . HIS B 1 120 ? -15.082 13.637 -7.561 1 96.73 120 HIS B N 1
ATOM 3357 C CA . HIS B 1 120 ? -15.131 13.461 -6.114 1 96.73 120 HIS B CA 1
ATOM 3358 C C . HIS B 1 120 ? -14.855 12.013 -5.726 1 96.73 120 HIS B C 1
ATOM 3360 O O . HIS B 1 120 ? -15.337 11.54 -4.694 1 96.73 120 HIS B O 1
ATOM 3366 N N . SER B 1 121 ? -14.194 11.22 -6.603 1 97.18 121 SER B N 1
ATOM 3367 C CA . SER B 1 121 ? -13.853 9.834 -6.3 1 97.18 121 SER B CA 1
ATOM 3368 C C . SER B 1 121 ? -12.35 9.598 -6.411 1 97.18 121 SER B C 1
ATOM 3370 O O . SER B 1 121 ? -11.695 10.142 -7.302 1 97.18 121 SER B O 1
ATOM 3372 N N . PHE B 1 122 ? -11.884 8.814 -5.456 1 96.91 122 PHE B N 1
ATOM 3373 C CA . PHE B 1 122 ? -10.445 8.639 -5.295 1 96.91 122 PHE B CA 1
ATOM 3374 C C . PHE B 1 122 ? -10.107 7.184 -4.991 1 96.91 122 PHE B C 1
ATOM 3376 O O . PHE B 1 122 ? -10.962 6.428 -4.526 1 96.91 122 PHE B O 1
ATOM 3383 N N . MET B 1 123 ? -8.908 6.857 -5.243 1 94.96 123 MET B N 1
ATOM 3384 C CA . MET B 1 123 ? -8.376 5.551 -4.864 1 94.96 123 MET B CA 1
ATOM 3385 C C . MET B 1 123 ? -6.978 5.684 -4.27 1 94.96 123 MET B C 1
ATOM 3387 O O . MET B 1 123 ? -6.262 6.642 -4.567 1 94.96 123 MET B O 1
ATOM 3391 N N . ARG B 1 124 ? -6.609 4.761 -3.372 1 90.8 124 ARG B N 1
ATOM 3392 C CA . ARG B 1 124 ? -5.238 4.677 -2.878 1 90.8 124 ARG B CA 1
ATOM 3393 C C . ARG B 1 124 ? -4.347 3.924 -3.86 1 90.8 124 ARG B C 1
ATOM 3395 O O . ARG B 1 124 ? -4.483 2.71 -4.025 1 90.8 124 ARG B O 1
ATOM 3402 N N . ASP B 1 125 ? -3.533 4.652 -4.576 1 86.45 125 ASP B N 1
ATOM 3403 C CA . ASP B 1 125 ? -2.763 4.049 -5.66 1 86.45 125 ASP B CA 1
ATOM 3404 C C . ASP B 1 125 ? -1.272 4.038 -5.334 1 86.45 125 ASP B C 1
ATOM 3406 O O . ASP B 1 125 ? -0.45 4.466 -6.149 1 86.45 125 ASP B O 1
ATOM 3410 N N . GLY B 1 126 ? -0.891 3.623 -4.141 1 85.13 126 GLY B N 1
ATOM 3411 C CA . GLY B 1 126 ? 0.491 3.462 -3.718 1 85.13 126 GLY B CA 1
ATOM 3412 C C . GLY B 1 126 ? 0.651 3.409 -2.211 1 85.13 126 GLY B C 1
ATOM 3413 O O . GLY B 1 126 ? -0.274 3.751 -1.47 1 85.13 126 GLY B O 1
ATOM 3414 N N . THR B 1 127 ? 1.789 3.023 -1.855 1 84.34 127 THR B N 1
ATOM 3415 C CA . THR B 1 127 ? 2.069 2.914 -0.428 1 84.34 127 THR B CA 1
ATOM 3416 C C . THR B 1 127 ? 2.941 4.075 0.042 1 84.34 127 THR B C 1
ATOM 3418 O O . THR B 1 127 ? 3.118 4.278 1.245 1 84.34 127 THR B O 1
ATOM 3421 N N . ASP B 1 128 ? 3.46 4.781 -0.938 1 92.63 128 ASP B N 1
ATOM 3422 C CA . ASP B 1 128 ? 4.326 5.887 -0.541 1 92.63 128 ASP B CA 1
ATOM 3423 C C . ASP B 1 128 ? 3.517 7.017 0.092 1 92.63 128 ASP B C 1
ATOM 3425 O O . ASP B 1 128 ? 2.34 7.2 -0.228 1 92.63 128 ASP B O 1
ATOM 3429 N N . VAL B 1 129 ? 4.215 7.75 0.971 1 96.47 129 VAL B N 1
ATOM 3430 C CA . VAL B 1 129 ? 3.594 8.865 1.678 1 96.47 129 VAL B CA 1
ATOM 3431 C C . VAL B 1 129 ? 4.468 10.111 1.547 1 96.47 129 VAL B C 1
ATOM 3433 O O . VAL B 1 129 ? 5.665 10.011 1.267 1 96.47 129 VAL B O 1
ATOM 3436 N N . ARG B 1 130 ? 3.79 11.257 1.642 1 97.93 130 ARG B N 1
ATOM 3437 C CA . ARG B 1 130 ? 4.462 12.546 1.766 1 97.93 130 ARG B CA 1
ATOM 3438 C C . ARG B 1 130 ? 4.57 12.97 3.227 1 97.93 130 ARG B C 1
ATOM 3440 O O . ARG B 1 130 ? 3.576 12.958 3.957 1 97.93 130 ARG B O 1
ATOM 3447 N N . ILE B 1 131 ? 5.81 13.329 3.704 1 98.64 131 ILE B N 1
ATOM 3448 C CA . ILE B 1 131 ? 6.027 13.66 5.108 1 98.64 131 ILE B CA 1
ATOM 3449 C C . ILE B 1 131 ? 6.57 15.082 5.224 1 98.64 131 ILE B C 1
ATOM 3451 O O . ILE B 1 131 ? 7.4 15.505 4.415 1 98.64 131 ILE B O 1
ATOM 3455 N N . ALA B 1 132 ? 6.154 15.8 6.203 1 98.81 132 ALA B N 1
ATOM 3456 C CA . ALA B 1 132 ? 6.696 17.109 6.561 1 98.81 132 ALA B CA 1
ATOM 3457 C C . ALA B 1 132 ? 6.987 17.192 8.056 1 98.81 132 ALA B C 1
ATOM 3459 O O . ALA B 1 132 ? 6.135 16.853 8.881 1 98.81 132 ALA B O 1
ATOM 3460 N N . ASP B 1 133 ? 8.191 17.63 8.393 1 98.74 133 ASP B N 1
ATOM 3461 C CA . ASP B 1 133 ? 8.597 17.96 9.755 1 98.74 133 ASP B CA 1
ATOM 3462 C C . ASP B 1 133 ? 8.878 19.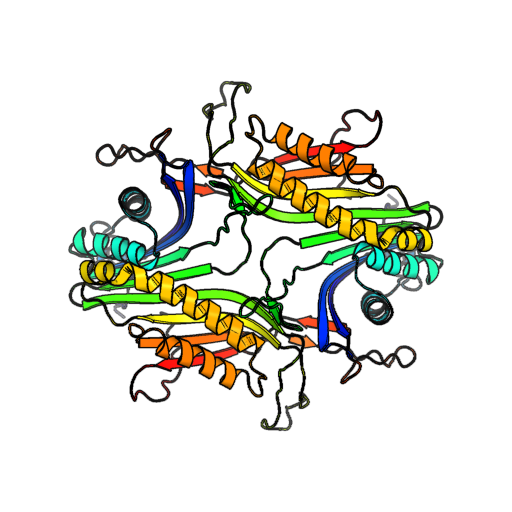454 9.898 1 98.74 133 ASP B C 1
ATOM 3464 O O . ASP B 1 133 ? 9.637 20.026 9.114 1 98.74 133 ASP B O 1
ATOM 3468 N N . ALA B 1 134 ? 8.274 20.059 10.826 1 98.81 134 ALA B N 1
ATOM 3469 C CA . ALA B 1 134 ? 8.561 21.457 11.139 1 98.81 134 ALA B CA 1
ATOM 3470 C C . ALA B 1 134 ? 8.992 21.616 12.594 1 98.81 134 ALA B C 1
ATOM 3472 O O . ALA B 1 134 ? 8.285 21.183 13.508 1 98.81 134 ALA B O 1
ATOM 3473 N N . ASP B 1 135 ? 10.145 22.176 12.785 1 98.65 135 ASP B N 1
ATOM 3474 C CA . ASP B 1 135 ? 10.603 22.635 14.093 1 98.65 135 ASP B CA 1
ATOM 3475 C C . ASP B 1 135 ? 10.468 24.151 14.222 1 98.65 135 ASP B C 1
ATOM 3477 O O . ASP B 1 135 ? 11.205 24.901 13.58 1 98.65 135 ASP B O 1
ATOM 3481 N N . VAL B 1 136 ? 9.505 24.56 15.011 1 98.58 136 VAL B N 1
ATOM 3482 C CA . VAL B 1 136 ? 9.289 25.977 15.281 1 98.58 136 VAL B CA 1
ATOM 3483 C C . VAL B 1 136 ? 9.892 26.344 16.635 1 98.58 136 VAL B C 1
ATOM 3485 O O . VAL B 1 136 ? 9.42 25.883 17.677 1 98.58 136 VAL B O 1
ATOM 3488 N N . ILE B 1 137 ? 10.91 27.177 16.603 1 97.77 137 ILE B N 1
ATOM 3489 C CA . ILE B 1 137 ? 11.647 27.507 17.818 1 97.77 137 ILE B CA 1
ATOM 3490 C C . ILE B 1 137 ? 11.578 29.012 18.07 1 97.77 137 ILE B C 1
ATOM 3492 O O . ILE B 1 137 ? 11.896 29.811 17.186 1 97.77 137 ILE B O 1
ATOM 3496 N N . GLU B 1 138 ? 11.152 29.347 19.246 1 96.91 138 GLU B N 1
ATOM 3497 C CA . GLU B 1 138 ? 11.03 30.748 19.636 1 96.91 138 GLU B CA 1
ATOM 3498 C C . GLU B 1 138 ? 12.33 31.506 19.385 1 96.91 138 GLU B C 1
ATOM 3500 O O . GLU B 1 138 ? 13.4 31.075 19.821 1 96.91 138 GLU B O 1
ATOM 3505 N N . GLY B 1 139 ? 12.231 32.57 18.639 1 95.44 139 GLY B N 1
ATOM 3506 C CA . GLY B 1 139 ? 13.366 33.442 18.383 1 95.44 139 GLY B CA 1
ATOM 3507 C C . GLY B 1 139 ? 14.301 32.906 17.316 1 95.44 139 GLY B C 1
ATOM 3508 O O . GLY B 1 139 ? 15.24 33.591 16.905 1 95.44 139 GLY B O 1
ATOM 3509 N N . LYS B 1 140 ? 14.176 31.717 16.826 1 96.36 140 LYS B N 1
ATOM 3510 C CA . LYS B 1 140 ? 15.112 31.122 15.876 1 96.36 140 LYS B CA 1
ATOM 3511 C C . LYS B 1 140 ? 14.445 30.88 14.525 1 96.36 140 LYS B C 1
ATOM 3513 O O . LYS B 1 140 ? 15.125 30.642 13.525 1 96.36 140 LYS B O 1
ATOM 3518 N N . GLY B 1 141 ? 13.095 30.836 14.546 1 97.94 141 GLY B N 1
ATOM 3519 C CA . GLY B 1 141 ? 12.398 30.652 13.283 1 97.94 141 GLY B CA 1
ATOM 3520 C C . GLY B 1 141 ? 11.859 29.246 13.098 1 97.94 141 GLY B C 1
ATOM 3521 O O . GLY B 1 141 ? 11.434 28.607 14.063 1 97.94 141 GLY B O 1
ATOM 3522 N N . ILE B 1 142 ? 11.717 28.839 11.727 1 98.67 142 ILE B N 1
ATOM 3523 C CA . ILE B 1 142 ? 11.075 27.575 11.386 1 98.67 142 ILE B CA 1
ATOM 3524 C C . ILE B 1 142 ? 12 26.75 10.494 1 98.67 142 ILE B C 1
ATOM 3526 O O . ILE B 1 142 ? 12.427 27.214 9.434 1 98.67 142 ILE B O 1
ATOM 3530 N N . GLU B 1 143 ? 12.383 25.531 10.953 1 98.5 143 GLU B N 1
ATOM 3531 C CA . GLU B 1 143 ? 13.112 24.555 10.148 1 98.5 143 GLU B CA 1
ATOM 3532 C C . GLU B 1 143 ? 12.173 23.492 9.584 1 98.5 143 GLU B C 1
ATOM 3534 O O . GLU B 1 143 ? 11.399 22.884 10.326 1 98.5 143 GLU B O 1
ATOM 3539 N N . ILE B 1 144 ? 12.253 23.287 8.274 1 98.79 144 ILE B N 1
ATOM 3540 C CA . ILE B 1 144 ? 11.344 22.348 7.625 1 98.79 144 ILE B CA 1
ATOM 3541 C C . ILE B 1 144 ? 12.147 21.264 6.909 1 98.79 144 ILE B C 1
ATOM 3543 O O . ILE B 1 144 ? 13.153 21.556 6.258 1 98.79 144 ILE B O 1
ATOM 3547 N N . LYS B 1 145 ? 11.756 20.012 7.071 1 98.64 145 LYS B N 1
ATOM 3548 C CA . LYS B 1 145 ? 12.197 18.854 6.299 1 98.64 145 LYS B CA 1
ATOM 3549 C C . LYS B 1 145 ? 11.016 18.161 5.624 1 98.64 145 LYS B C 1
ATOM 3551 O O . LYS B 1 145 ? 9.959 17.989 6.234 1 98.64 145 LYS B O 1
ATOM 3556 N N . SER B 1 146 ? 11.145 17.862 4.377 1 98.68 146 SER B N 1
ATOM 3557 C CA . SER B 1 146 ? 10.14 17.124 3.618 1 98.68 146 SER B CA 1
ATOM 3558 C C . SER B 1 146 ? 10.687 15.787 3.13 1 98.68 146 SER B C 1
ATOM 3560 O O . SER B 1 146 ? 11.902 15.607 3.029 1 98.68 146 SER B O 1
ATOM 3562 N N . SER B 1 147 ? 9.765 14.841 2.895 1 97.99 147 SER B N 1
ATOM 3563 C CA . SER B 1 147 ? 10.236 13.525 2.475 1 97.99 147 SER B CA 1
ATOM 3564 C C . SER B 1 147 ? 9.178 12.795 1.654 1 97.99 147 SER B C 1
ATOM 3566 O O . SER B 1 147 ? 7.99 13.113 1.739 1 97.99 147 SER B O 1
ATOM 3568 N N . ILE B 1 148 ? 9.615 11.893 0.835 1 97.09 148 ILE B N 1
ATOM 3569 C CA . ILE B 1 148 ? 8.83 10.788 0.296 1 97.09 148 ILE B CA 1
ATOM 3570 C C . ILE B 1 148 ? 9.313 9.47 0.898 1 97.09 148 ILE B C 1
ATOM 3572 O O . ILE B 1 148 ? 10.516 9.202 0.937 1 97.09 148 ILE B O 1
ATOM 3576 N N . SER B 1 149 ? 8.374 8.712 1.407 1 96.17 149 SER B N 1
ATOM 3577 C CA . SER B 1 149 ? 8.729 7.422 1.992 1 96.17 149 SER B CA 1
ATOM 3578 C C . SER B 1 149 ? 7.848 6.305 1.442 1 96.17 149 SER B C 1
ATOM 3580 O O . SER B 1 149 ? 6.662 6.515 1.179 1 96.17 149 SER B O 1
ATOM 3582 N N . GLY B 1 150 ? 8.467 5.125 1.237 1 94 150 GLY B N 1
ATOM 3583 C CA . GLY B 1 150 ? 7.69 3.946 0.89 1 94 150 GLY B CA 1
ATOM 3584 C C . GLY B 1 150 ? 7.527 3.758 -0.606 1 94 150 GLY B C 1
ATOM 3585 O O . GLY B 1 150 ? 6.659 3.005 -1.052 1 94 150 GLY B O 1
ATOM 3586 N N . LEU B 1 151 ? 8.275 4.448 -1.401 1 94.41 151 LEU B N 1
ATOM 3587 C CA . LEU B 1 151 ? 8.233 4.292 -2.851 1 94.41 151 LEU B CA 1
ATOM 3588 C C . LEU B 1 151 ? 9.051 3.082 -3.291 1 94.41 151 LEU B C 1
ATOM 3590 O O . LEU B 1 151 ? 10.281 3.146 -3.348 1 94.41 151 LEU B O 1
ATOM 3594 N N . LEU B 1 152 ? 8.359 1.966 -3.575 1 94.34 152 LEU B N 1
ATOM 3595 C CA . LEU B 1 152 ? 9.005 0.708 -3.934 1 94.34 152 LEU B CA 1
ATOM 3596 C C . LEU B 1 152 ? 9.236 0.626 -5.44 1 94.34 152 LEU B C 1
ATOM 3598 O O . LEU B 1 152 ? 8.288 0.718 -6.223 1 94.34 152 LEU B O 1
ATOM 3602 N N . LEU B 1 153 ? 10.461 0.429 -5.846 1 95.39 153 LEU B N 1
ATOM 3603 C CA . LEU B 1 153 ? 10.864 0.417 -7.248 1 95.39 153 LEU B CA 1
ATOM 3604 C C . LEU B 1 153 ? 11.625 -0.861 -7.584 1 95.39 153 LEU B C 1
ATOM 3606 O O . LEU B 1 153 ? 12.265 -1.454 -6.713 1 95.39 153 LEU B O 1
ATOM 3610 N N . LEU B 1 154 ? 11.505 -1.238 -8.841 1 96.79 154 LEU B N 1
ATOM 3611 C CA . LEU B 1 154 ? 12.228 -2.4 -9.348 1 96.79 154 LEU B CA 1
ATOM 3612 C C . LEU B 1 154 ? 12.634 -2.195 -10.803 1 96.79 154 LEU B C 1
ATOM 3614 O O . LEU B 1 154 ? 11.842 -1.703 -11.61 1 96.79 154 LEU B O 1
ATOM 3618 N N . LYS B 1 155 ? 13.791 -2.416 -11.137 1 95.97 155 LYS B N 1
ATOM 3619 C CA . LYS B 1 155 ? 14.174 -2.616 -12.532 1 95.97 155 LYS B CA 1
ATOM 3620 C C . LYS B 1 155 ? 14.774 -4.003 -12.744 1 95.97 155 LYS B C 1
ATOM 3622 O O . LYS B 1 155 ? 15.603 -4.454 -11.952 1 95.97 155 LYS B O 1
ATOM 3627 N N . SER B 1 156 ? 14.367 -4.649 -13.735 1 96.3 156 SER B N 1
ATOM 3628 C CA . SER B 1 156 ? 14.7 -6.053 -13.952 1 96.3 156 SER B CA 1
ATOM 3629 C C . SER B 1 156 ? 16.048 -6.2 -14.65 1 96.3 156 SER B C 1
ATOM 3631 O O . SER B 1 156 ? 16.56 -7.313 -14.795 1 96.3 156 SER B O 1
ATOM 3633 N N . THR B 1 157 ? 16.632 -5.122 -15.126 1 93.98 157 THR B N 1
ATOM 3634 C CA . THR B 1 157 ? 17.96 -5.058 -15.726 1 93.98 157 THR B CA 1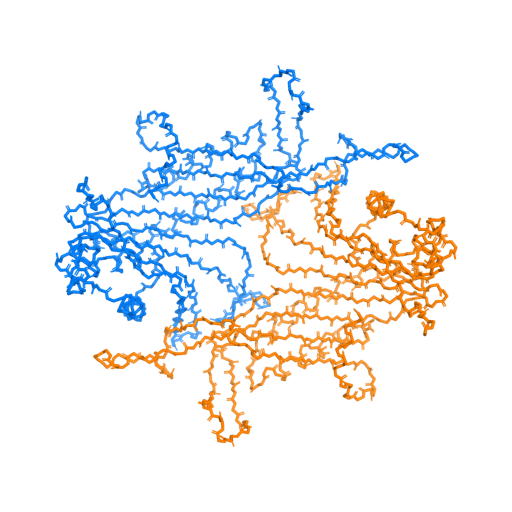
ATOM 3635 C C . THR B 1 157 ? 18.527 -3.644 -15.636 1 93.98 157 THR B C 1
ATOM 3637 O O . THR B 1 157 ? 17.857 -2.731 -15.151 1 93.98 157 THR B O 1
ATOM 3640 N N . GLY B 1 158 ? 19.799 -3.437 -16.089 1 91.92 158 GLY B N 1
ATOM 3641 C CA . GLY B 1 158 ? 20.398 -2.111 -16.1 1 91.92 158 GLY B CA 1
ATOM 3642 C C . GLY B 1 158 ? 21.022 -1.728 -14.772 1 91.92 158 GLY B C 1
ATOM 3643 O O . GLY B 1 158 ? 21.051 -0.55 -14.41 1 91.92 158 GLY B O 1
ATOM 3644 N N . SER B 1 159 ? 21.401 -2.692 -14.04 1 92.86 159 SER B N 1
ATOM 3645 C CA . SER B 1 159 ? 22.105 -2.503 -12.776 1 92.86 159 SER B CA 1
ATOM 3646 C C . SER B 1 159 ? 23.289 -3.457 -12.654 1 92.86 159 SER B C 1
ATOM 3648 O O . SER B 1 159 ? 23.202 -4.617 -13.062 1 92.86 159 SER B O 1
ATOM 3650 N N . GLN B 1 160 ? 24.366 -2.948 -12.185 1 92.36 160 GLN B N 1
ATOM 3651 C CA . GLN B 1 160 ? 25.62 -3.686 -12.082 1 92.36 160 GLN B CA 1
ATOM 3652 C C . GLN B 1 160 ? 26.204 -3.586 -10.676 1 92.36 160 GLN B C 1
ATOM 3654 O O . GLN B 1 160 ? 25.766 -2.758 -9.874 1 92.36 160 GLN B O 1
ATOM 3659 N N . PHE B 1 161 ? 27.132 -4.406 -10.329 1 90.05 161 PHE B N 1
ATOM 3660 C CA . PHE B 1 161 ? 27.923 -4.33 -9.107 1 90.05 161 PHE B CA 1
ATOM 3661 C C . PHE B 1 161 ? 29.213 -5.13 -9.246 1 90.05 161 PHE B C 1
ATOM 3663 O O . PHE B 1 161 ? 29.205 -6.357 -9.128 1 90.05 161 PHE B O 1
ATOM 3670 N N . HIS B 1 162 ? 30.163 -4.445 -9.581 1 92.22 162 HIS B N 1
ATOM 3671 C CA . HIS B 1 162 ? 31.475 -5.049 -9.785 1 92.22 162 HIS B CA 1
ATOM 3672 C C . HIS B 1 162 ? 32.589 -4.114 -9.329 1 92.22 162 HIS B C 1
ATOM 3674 O O . HIS B 1 162 ? 32.337 -2.951 -9.007 1 92.22 162 HIS B O 1
ATOM 3680 N N . GLY B 1 163 ? 33.774 -4.69 -9.23 1 91.28 163 GLY B N 1
ATOM 3681 C CA . GLY B 1 163 ? 34.911 -3.862 -8.863 1 91.28 163 GLY B CA 1
ATOM 3682 C C . GLY B 1 163 ? 34.966 -3.546 -7.38 1 91.28 163 GLY B C 1
ATOM 3683 O O . GLY B 1 163 ? 35.511 -2.515 -6.979 1 91.28 163 GLY B O 1
ATOM 3684 N N . PHE B 1 164 ? 34.313 -4.353 -6.519 1 90.01 164 PHE B N 1
ATOM 3685 C CA . PHE B 1 164 ? 34.304 -4.126 -5.079 1 90.01 164 PHE B CA 1
ATOM 3686 C C . PHE B 1 164 ? 35.398 -4.94 -4.397 1 90.01 164 PHE B C 1
ATOM 3688 O O . PHE B 1 164 ? 36.029 -5.791 -5.026 1 90.01 164 PHE B O 1
ATOM 3695 N N . ILE B 1 165 ? 35.644 -4.706 -3.185 1 87.61 165 ILE B N 1
ATOM 3696 C CA . ILE B 1 165 ? 36.667 -5.401 -2.411 1 87.61 165 ILE B CA 1
ATOM 3697 C C . ILE B 1 165 ? 36.292 -6.874 -2.264 1 87.61 165 ILE B C 1
ATOM 3699 O O . ILE B 1 165 ? 35.179 -7.198 -1.843 1 87.61 165 ILE B O 1
ATOM 3703 N N . GLN B 1 166 ? 37.19 -7.774 -2.691 1 90.61 166 GLN B N 1
ATOM 3704 C CA . GLN B 1 166 ? 37.047 -9.21 -2.475 1 90.61 166 GLN B CA 1
ATOM 3705 C C . GLN B 1 166 ? 37.909 -9.678 -1.305 1 90.61 166 GLN B C 1
ATOM 3707 O O . GLN B 1 166 ? 39.105 -9.384 -1.251 1 90.61 166 GLN B O 1
ATOM 3712 N N . ASP B 1 167 ? 37.27 -10.226 -0.294 1 90.39 167 ASP B N 1
ATOM 3713 C CA . ASP B 1 167 ? 38.012 -10.786 0.832 1 90.39 167 ASP B CA 1
ATOM 3714 C C . ASP B 1 167 ? 37.529 -12.197 1.16 1 90.39 167 ASP B C 1
ATOM 3716 O O . ASP B 1 167 ? 36.785 -12.8 0.384 1 90.39 167 ASP B O 1
ATOM 3720 N N . GLU B 1 168 ? 37.989 -12.78 2.264 1 91.36 168 GLU B N 1
ATOM 3721 C CA . GLU B 1 168 ? 37.713 -14.175 2.594 1 91.36 168 GLU B CA 1
ATOM 3722 C C . GLU B 1 168 ? 36.244 -14.376 2.957 1 91.36 168 GLU B C 1
ATOM 3724 O O . GLU B 1 168 ? 35.773 -15.512 3.052 1 91.36 168 GLU B O 1
ATOM 3729 N N . PHE B 1 169 ? 35.595 -13.229 3.051 1 90.8 169 PHE B N 1
ATOM 3730 C CA . PHE B 1 169 ? 34.2 -13.32 3.465 1 90.8 169 PHE B CA 1
ATOM 3731 C C . PHE B 1 169 ? 33.268 -13.056 2.288 1 90.8 169 PHE B C 1
ATOM 3733 O O . PHE B 1 169 ? 32.049 -13.191 2.412 1 90.8 169 PHE B O 1
ATOM 3740 N N . THR B 1 170 ? 33.771 -12.661 1.124 1 86.92 170 THR B N 1
ATOM 3741 C CA . THR B 1 170 ? 32.967 -12.306 -0.04 1 86.92 170 THR B CA 1
ATOM 3742 C C . THR B 1 170 ? 32.526 -13.557 -0.794 1 86.92 170 THR B C 1
ATOM 3744 O O . THR B 1 170 ? 33.361 -14.331 -1.266 1 86.92 170 THR B O 1
ATOM 3747 N N . THR B 1 171 ? 31.206 -13.782 -0.867 1 87.94 171 THR B N 1
ATOM 3748 C CA . THR B 1 171 ? 30.658 -14.855 -1.688 1 87.94 171 THR B CA 1
ATOM 3749 C C . THR B 1 171 ? 29.85 -14.288 -2.851 1 87.94 171 THR B C 1
ATOM 3751 O O . THR B 1 171 ? 29.469 -15.022 -3.766 1 87.94 171 THR B O 1
ATOM 3754 N N . LEU B 1 172 ? 29.648 -13.023 -2.805 1 84.85 172 LEU B N 1
ATOM 3755 C CA . LEU B 1 172 ? 28.858 -12.337 -3.822 1 84.85 172 LEU B CA 1
ATOM 3756 C C . LEU B 1 172 ? 29.638 -12.217 -5.127 1 84.85 172 LEU B C 1
ATOM 3758 O O . LEU B 1 172 ? 30.729 -11.642 -5.152 1 84.85 172 LEU B O 1
ATOM 3762 N N . PRO B 1 173 ? 29.066 -12.86 -6.146 1 88.55 173 PRO B N 1
ATOM 3763 C CA . PRO B 1 173 ? 29.752 -12.691 -7.429 1 88.55 173 PRO B CA 1
ATOM 3764 C C . PRO B 1 173 ? 29.578 -11.29 -8.011 1 88.55 173 PRO B C 1
ATOM 3766 O O . PRO B 1 173 ? 28.609 -10.599 -7.688 1 88.55 173 PRO B O 1
ATOM 3769 N N . GLU B 1 174 ? 30.508 -10.898 -8.876 1 90.83 174 GLU B N 1
ATOM 3770 C CA . GLU B 1 174 ? 30.326 -9.68 -9.66 1 90.83 174 GLU B CA 1
ATOM 3771 C C . GLU B 1 174 ? 29.232 -9.858 -10.709 1 90.83 174 GLU B C 1
ATOM 3773 O O . GLU B 1 174 ? 29.02 -10.963 -11.212 1 90.83 174 GLU B O 1
ATOM 3778 N N . THR B 1 175 ? 28.57 -8.836 -10.939 1 91.42 175 THR B N 1
ATOM 3779 C CA . THR B 1 175 ? 27.517 -8.89 -11.946 1 91.42 175 THR B CA 1
ATOM 3780 C C . THR B 1 175 ? 27.502 -7.613 -12.782 1 91.42 175 THR B C 1
ATOM 3782 O O . THR B 1 175 ? 27.781 -6.526 -12.27 1 91.42 175 THR B O 1
ATOM 3785 N N . TRP B 1 176 ? 27.193 -7.804 -14.006 1 91.59 176 TRP B N 1
ATOM 3786 C CA . TRP B 1 176 ? 27.092 -6.695 -14.95 1 91.59 176 TRP B CA 1
ATOM 3787 C C . TRP B 1 176 ? 25.641 -6.447 -15.345 1 91.59 176 TRP B C 1
ATOM 3789 O O . TRP B 1 176 ? 25.35 -5.533 -16.121 1 91.59 176 TRP B O 1
ATOM 3799 N N . ASP B 1 177 ? 24.771 -7.268 -14.844 1 91.59 177 ASP B N 1
ATOM 3800 C CA . ASP B 1 177 ? 23.336 -7.105 -15.056 1 91.59 177 ASP B CA 1
ATOM 3801 C C . ASP B 1 177 ? 22.536 -7.864 -14.001 1 91.59 177 ASP B C 1
ATOM 3803 O O . ASP B 1 177 ? 22.702 -9.075 -13.84 1 91.59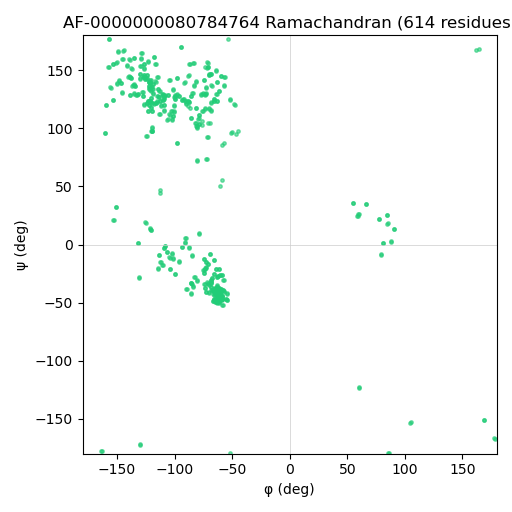 177 ASP B O 1
ATOM 3807 N N . ARG B 1 178 ? 21.779 -7.123 -13.304 1 91.62 178 ARG B N 1
ATOM 3808 C CA . ARG B 1 178 ? 21 -7.726 -12.227 1 91.62 178 ARG B CA 1
ATOM 3809 C C . ARG B 1 178 ? 19.687 -6.979 -12.017 1 91.62 178 ARG B C 1
ATOM 3811 O O . ARG B 1 178 ? 19.492 -5.89 -12.56 1 91.62 178 ARG B O 1
ATOM 3818 N N . ILE B 1 179 ? 18.8 -7.658 -11.252 1 93.37 179 ILE B N 1
ATOM 3819 C CA . ILE B 1 179 ? 17.599 -6.993 -10.758 1 93.37 179 ILE B CA 1
ATOM 3820 C C . ILE B 1 179 ? 17.969 -6.028 -9.634 1 93.37 179 ILE B C 1
ATOM 3822 O O . ILE B 1 179 ? 18.767 -6.365 -8.756 1 93.37 179 ILE B O 1
ATOM 3826 N N . LEU B 1 180 ? 17.548 -4.825 -9.72 1 93.06 180 LEU B N 1
ATOM 3827 C CA . LEU B 1 180 ? 17.675 -3.851 -8.642 1 93.06 180 LEU B CA 1
ATOM 3828 C C . LEU B 1 180 ? 16.303 -3.424 -8.131 1 93.06 180 LEU B C 1
ATOM 3830 O O . LEU B 1 180 ? 15.448 -3.005 -8.913 1 93.06 180 LEU B O 1
ATOM 3834 N N . SER B 1 181 ? 16.094 -3.63 -6.864 1 94.46 181 SER B N 1
ATOM 3835 C CA . SER B 1 181 ? 14.854 -3.199 -6.227 1 94.46 181 SER B CA 1
ATOM 3836 C C . SER B 1 181 ? 15.129 -2.494 -4.903 1 94.46 181 SER B C 1
ATOM 3838 O O . SER B 1 181 ? 16.006 -2.909 -4.143 1 94.46 181 SER B O 1
ATOM 3840 N N . THR B 1 182 ? 14.423 -1.406 -4.703 1 93.51 182 THR B N 1
ATOM 3841 C CA . THR B 1 182 ? 14.618 -0.625 -3.486 1 93.51 182 THR B CA 1
ATOM 3842 C C . THR B 1 182 ? 13.329 0.087 -3.088 1 93.51 182 THR B C 1
ATOM 3844 O O . THR B 1 182 ? 12.427 0.256 -3.911 1 93.51 182 THR B O 1
ATOM 3847 N N . GLU B 1 183 ? 13.268 0.397 -1.842 1 93.65 183 GLU B N 1
ATOM 3848 C CA . GLU B 1 183 ? 12.24 1.291 -1.318 1 93.65 183 GLU B CA 1
ATOM 3849 C C . GLU B 1 183 ? 12.813 2.671 -1.01 1 93.65 183 GLU B C 1
ATOM 3851 O O . GLU B 1 183 ? 13.557 2.839 -0.041 1 93.65 183 GLU B O 1
ATOM 3856 N N . ILE B 1 184 ? 12.388 3.632 -1.778 1 93.54 184 ILE B N 1
ATOM 3857 C CA . ILE B 1 184 ? 12.992 4.957 -1.7 1 93.54 184 ILE B CA 1
ATOM 3858 C C . ILE B 1 184 ? 12.498 5.676 -0.446 1 93.54 184 ILE B C 1
ATOM 3860 O O . ILE B 1 184 ? 11.294 5.727 -0.187 1 93.54 184 ILE B O 1
ATOM 3864 N N . ASP B 1 185 ? 13.424 6.198 0.309 1 94.48 185 ASP B N 1
ATOM 3865 C CA . ASP B 1 185 ? 13.238 7.236 1.319 1 94.48 185 ASP B CA 1
ATOM 3866 C C . ASP B 1 185 ? 14.064 8.477 0.989 1 94.48 185 ASP B C 1
ATOM 3868 O O . ASP B 1 185 ? 15.278 8.496 1.202 1 94.48 185 ASP B O 1
ATOM 3872 N N . ALA B 1 186 ? 13.438 9.409 0.408 1 97.17 186 ALA B N 1
ATOM 3873 C CA . ALA B 1 186 ? 14.088 10.659 0.024 1 97.17 186 ALA B CA 1
ATOM 3874 C C . ALA B 1 186 ? 13.674 11.8 0.949 1 97.17 186 ALA B C 1
ATOM 3876 O O . ALA B 1 186 ? 12.482 12.035 1.159 1 97.17 186 ALA B O 1
ATOM 3877 N N . ASN B 1 187 ? 14.645 12.487 1.476 1 97.37 187 ASN B N 1
ATOM 3878 C CA . ASN B 1 187 ? 14.423 13.615 2.374 1 97.37 187 ASN B CA 1
ATOM 3879 C C . ASN B 1 187 ? 15.137 14.871 1.883 1 97.37 187 ASN B C 1
ATOM 3881 O O . ASN B 1 187 ? 16.241 14.791 1.343 1 97.37 187 ASN B O 1
ATOM 3885 N N . TRP B 1 188 ? 14.475 15.985 2.075 1 98.11 188 TRP B N 1
ATOM 3886 C CA . TRP B 1 188 ? 15.195 17.222 1.79 1 98.11 188 TRP B CA 1
ATOM 3887 C C . TRP B 1 188 ? 14.927 18.268 2.866 1 98.11 188 TRP B C 1
ATOM 3889 O O . TRP B 1 188 ? 13.825 18.335 3.416 1 98.11 188 TRP B O 1
ATOM 3899 N N . THR B 1 189 ? 15.98 18.999 3.143 1 97.65 189 THR B N 1
ATOM 3900 C CA . THR B 1 189 ? 15.937 20.085 4.115 1 97.65 189 THR B CA 1
ATOM 3901 C C . THR B 1 189 ? 15.843 21.437 3.413 1 97.65 189 THR B C 1
ATOM 3903 O O . THR B 1 189 ? 16.581 21.7 2.461 1 97.65 189 THR B O 1
ATOM 3906 N N . TRP B 1 190 ? 14.965 22.234 3.884 1 98.14 190 TRP B N 1
ATOM 3907 C CA . TRP B 1 190 ? 14.795 23.575 3.334 1 98.14 190 TRP B CA 1
ATOM 3908 C C . TRP B 1 190 ? 15.739 24.565 4.008 1 98.14 190 TRP B C 1
ATOM 3910 O O . TRP B 1 190 ? 16.167 24.348 5.145 1 98.14 190 TRP B O 1
ATOM 3920 N N . MET B 1 191 ? 16.058 25.67 3.275 1 96.45 191 MET B N 1
ATOM 3921 C CA . MET B 1 191 ? 16.651 26.812 3.965 1 96.45 191 MET B CA 1
ATOM 3922 C C . MET B 1 191 ? 15.749 27.293 5.097 1 96.45 191 MET B C 1
ATOM 3924 O O . MET B 1 191 ? 14.523 27.241 4.984 1 96.45 191 MET B O 1
ATOM 3928 N N . PRO B 1 192 ? 16.361 27.717 6.136 1 96.05 192 PRO B N 1
ATOM 3929 C CA . PRO B 1 192 ? 15.544 28.128 7.281 1 96.05 192 PRO B CA 1
ATOM 3930 C C . PRO B 1 192 ? 14.587 29.269 6.943 1 96.05 192 PRO B C 1
ATOM 3932 O O . PRO B 1 192 ? 14.931 30.157 6.159 1 96.05 192 PRO B O 1
ATOM 3935 N N . PHE B 1 193 ? 13.457 29.219 7.552 1 98.42 193 PHE B N 1
ATOM 3936 C CA . PHE B 1 193 ? 12.465 30.28 7.421 1 98.42 193 PHE B CA 1
ATOM 3937 C C . PHE B 1 193 ? 12.432 31.149 8.672 1 98.42 193 PHE B C 1
ATOM 3939 O O . PHE B 1 193 ? 12.517 30.638 9.791 1 98.42 193 PHE B O 1
ATOM 3946 N N . GLU B 1 194 ? 12.269 32.391 8.484 1 98.01 194 GLU B N 1
ATOM 3947 C CA . GLU B 1 194 ? 12.307 33.33 9.602 1 98.01 194 GLU B CA 1
ATOM 3948 C C . GLU B 1 194 ? 11.051 33.216 10.461 1 98.01 194 GLU B C 1
ATOM 3950 O O . GLU B 1 194 ? 11.108 33.392 11.68 1 98.01 194 GLU B O 1
ATOM 3955 N N . ASN B 1 195 ? 9.951 33.067 9.828 1 97.78 195 ASN B N 1
ATOM 3956 C CA . ASN B 1 195 ? 8.649 33.013 10.483 1 97.78 195 ASN B CA 1
ATOM 3957 C C . ASN B 1 195 ? 7.58 32.435 9.559 1 97.78 195 ASN B C 1
ATOM 3959 O O . ASN B 1 195 ? 7.88 32.023 8.437 1 97.78 195 ASN B O 1
ATOM 3963 N N . LEU B 1 196 ? 6.378 32.389 10.035 1 98.2 196 LEU B N 1
ATOM 3964 C CA . LEU B 1 196 ? 5.265 31.787 9.308 1 98.2 196 LEU B CA 1
ATOM 3965 C C . LEU B 1 196 ? 4.988 32.545 8.014 1 98.2 196 LEU B C 1
ATOM 3967 O O . LEU B 1 196 ? 4.644 31.939 6.997 1 98.2 196 LEU B O 1
ATOM 3971 N N . ASP B 1 197 ? 5.129 33.828 8.037 1 97.94 197 ASP B N 1
ATOM 3972 C CA . ASP B 1 197 ? 4.903 34.628 6.838 1 97.94 197 ASP B CA 1
ATOM 3973 C C . ASP B 1 197 ? 5.896 34.261 5.737 1 97.94 197 ASP B C 1
ATOM 3975 O O . ASP B 1 197 ? 5.543 34.244 4.556 1 97.94 197 ASP B O 1
ATOM 3979 N N . HIS B 1 198 ? 7.118 34.05 6.152 1 98.09 198 HIS B N 1
ATOM 3980 C CA . HIS B 1 198 ? 8.123 33.59 5.2 1 98.09 198 HIS B CA 1
ATOM 3981 C C . HIS B 1 198 ? 7.732 32.249 4.59 1 98.09 198 HIS B C 1
ATOM 3983 O O . HIS B 1 198 ? 7.845 32.057 3.378 1 98.09 198 HIS B O 1
ATOM 3989 N N . VAL B 1 199 ? 7.243 31.34 5.327 1 98.51 199 VAL B N 1
ATOM 3990 C CA . VAL B 1 199 ? 6.778 30.047 4.837 1 98.51 199 VAL B CA 1
ATOM 3991 C C . VAL B 1 199 ? 5.648 30.251 3.831 1 98.51 199 VAL B C 1
ATOM 3993 O O . VAL B 1 199 ? 5.67 29.678 2.739 1 98.51 199 VAL B O 1
ATOM 3996 N N . LYS B 1 200 ? 4.679 31.086 4.199 1 98.14 200 LYS B N 1
ATOM 3997 C CA . LYS B 1 200 ? 3.533 31.374 3.342 1 98.14 200 LYS B CA 1
ATOM 3998 C C . LYS B 1 200 ? 3.981 31.928 1.992 1 98.14 200 LYS B C 1
ATOM 4000 O O . LYS B 1 200 ? 3.367 31.641 0.963 1 98.14 200 LYS B O 1
ATOM 4005 N N . SER B 1 201 ? 5.076 32.601 2.007 1 97.68 201 SER B N 1
ATOM 4006 C CA . SER B 1 201 ? 5.53 33.302 0.809 1 97.68 201 SER B CA 1
ATOM 4007 C C . SER B 1 201 ? 6.082 32.328 -0.226 1 97.68 201 SER B C 1
ATOM 4009 O O . SER B 1 201 ? 6.229 32.677 -1.399 1 97.68 201 SER B O 1
ATOM 4011 N N . VAL B 1 202 ? 6.333 31.015 0.148 1 97.42 202 VAL B N 1
ATOM 4012 C CA . VAL B 1 202 ? 6.977 30.106 -0.794 1 97.42 202 VAL B CA 1
ATOM 4013 C C . VAL B 1 202 ? 6.117 28.857 -0.978 1 97.42 202 VAL B C 1
ATOM 4015 O O . VAL B 1 202 ? 6.581 27.851 -1.519 1 97.42 202 VAL B O 1
ATOM 4018 N N . VAL B 1 203 ? 4.881 28.842 -0.664 1 96.01 203 VAL B N 1
ATOM 4019 C CA . VAL B 1 203 ? 3.992 27.689 -0.561 1 96.01 203 VAL B CA 1
ATOM 4020 C C . VAL B 1 203 ? 4.014 26.901 -1.869 1 96.01 203 VAL B C 1
ATOM 4022 O O . VAL B 1 203 ? 4.132 25.673 -1.859 1 96.01 203 VAL B O 1
ATOM 4025 N N . PRO B 1 204 ? 3.995 27.559 -3.02 1 95.71 204 PRO B N 1
ATOM 4026 C CA . PRO B 1 204 ? 3.983 26.778 -4.259 1 95.71 204 PRO B CA 1
ATOM 4027 C C . PRO B 1 204 ? 5.251 25.949 -4.447 1 95.71 204 PRO B C 1
ATOM 4029 O O . PRO B 1 204 ? 5.241 24.956 -5.179 1 95.71 204 PRO B O 1
ATOM 4032 N N . LYS B 1 205 ? 6.33 26.366 -3.75 1 97.42 205 LYS B N 1
ATOM 4033 C CA . LYS B 1 205 ? 7.62 25.707 -3.935 1 97.42 205 LYS B CA 1
ATOM 4034 C C . LYS B 1 205 ? 7.643 24.342 -3.254 1 97.42 205 LYS B C 1
ATOM 4036 O O . LYS B 1 205 ? 8.386 23.449 -3.666 1 97.42 205 LYS B O 1
ATOM 4041 N N . PHE B 1 206 ? 6.832 24.152 -2.259 1 98.49 206 PHE B N 1
ATOM 4042 C CA . PHE B 1 206 ? 6.79 22.874 -1.559 1 98.49 206 PHE B CA 1
ATOM 4043 C C . PHE B 1 206 ? 6.265 21.773 -2.472 1 98.49 206 PHE B C 1
ATOM 4045 O O . PHE B 1 206 ? 6.873 20.706 -2.58 1 98.49 206 PHE B O 1
ATOM 4052 N N . ASP B 1 207 ? 5.143 22.042 -3.144 1 97.25 207 ASP B N 1
ATOM 4053 C CA . ASP B 1 207 ? 4.56 21.064 -4.057 1 97.25 207 ASP B CA 1
ATOM 4054 C C . ASP B 1 207 ? 5.482 20.805 -5.246 1 97.25 207 ASP B C 1
ATOM 4056 O O . ASP B 1 207 ? 5.609 19.668 -5.705 1 97.25 207 ASP B O 1
ATOM 4060 N N . ARG B 1 208 ? 6.09 21.82 -5.705 1 97.64 208 ARG B N 1
ATOM 4061 C CA . ARG B 1 208 ? 7.018 21.678 -6.822 1 97.64 208 ARG B CA 1
ATOM 4062 C C . ARG B 1 208 ? 8.192 20.778 -6.449 1 97.64 208 ARG B C 1
ATOM 4064 O O . ARG B 1 208 ? 8.571 19.892 -7.217 1 97.64 208 ARG B O 1
ATOM 4071 N N . ALA B 1 209 ? 8.747 21.051 -5.291 1 98.22 209 ALA B N 1
ATOM 4072 C CA . ALA B 1 209 ? 9.884 20.249 -4.845 1 98.22 209 ALA B CA 1
ATOM 4073 C C . ALA B 1 209 ? 9.492 18.783 -4.684 1 98.22 209 ALA B C 1
ATOM 4075 O O . ALA B 1 209 ? 10.265 17.886 -5.027 1 98.22 209 ALA B O 1
ATOM 4076 N N . PHE B 1 210 ? 8.326 18.595 -4.135 1 97.92 210 PHE B N 1
ATOM 4077 C CA . PHE B 1 210 ? 7.827 17.233 -3.989 1 97.92 210 PHE B CA 1
ATOM 4078 C C . PHE B 1 210 ? 7.737 16.541 -5.344 1 97.92 210 PHE B C 1
ATOM 4080 O O . PHE B 1 210 ? 8.246 15.431 -5.516 1 97.92 210 PHE B O 1
ATOM 4087 N N . SER B 1 211 ? 7.103 17.159 -6.286 1 97.23 211 SER B N 1
ATOM 4088 C CA . SER B 1 211 ? 6.953 16.606 -7.628 1 97.23 211 SER B CA 1
ATOM 4089 C C . SER B 1 211 ? 8.309 16.39 -8.292 1 97.23 211 SER B C 1
ATOM 4091 O O . SER B 1 211 ? 8.541 15.354 -8.918 1 97.23 211 SER B O 1
ATOM 4093 N N . SER B 1 212 ? 9.197 17.343 -8.122 1 97.36 212 SER B N 1
ATOM 4094 C CA . SER B 1 212 ? 10.531 17.235 -8.703 1 97.36 212 SER B CA 1
ATOM 4095 C C . SER B 1 212 ? 11.292 16.047 -8.124 1 97.36 212 SER B C 1
ATOM 4097 O O . SER B 1 212 ? 11.898 15.27 -8.865 1 97.36 212 SER B O 1
ATOM 4099 N N . ALA B 1 213 ? 11.25 15.975 -6.843 1 97.84 213 ALA B N 1
ATOM 4100 C CA . ALA B 1 213 ? 11.961 14.889 -6.175 1 97.84 213 ALA B CA 1
ATOM 4101 C C . ALA B 1 213 ? 11.448 13.529 -6.64 1 97.84 213 ALA B C 1
ATOM 4103 O O . ALA B 1 213 ? 12.238 12.63 -6.938 1 97.84 213 ALA B O 1
ATOM 4104 N N . ARG B 1 214 ? 10.18 13.377 -6.682 1 96.62 214 ARG B N 1
ATOM 4105 C CA . ARG B 1 214 ? 9.588 12.117 -7.12 1 96.62 214 ARG B CA 1
ATOM 4106 C C . ARG B 1 214 ? 9.95 11.817 -8.57 1 96.62 214 ARG B C 1
ATOM 4108 O O . ARG B 1 214 ? 10.42 10.721 -8.885 1 96.62 214 ARG B O 1
ATOM 4115 N N . ASP B 1 215 ? 9.748 12.792 -9.428 1 96.92 215 ASP B N 1
ATOM 4116 C CA . ASP B 1 215 ? 9.98 12.608 -10.857 1 96.92 215 ASP B CA 1
ATOM 4117 C C . ASP B 1 215 ? 11.446 12.287 -11.14 1 96.92 215 ASP B C 1
ATOM 4119 O O . ASP B 1 215 ? 11.75 11.391 -11.929 1 96.92 215 ASP B O 1
ATOM 4123 N N . ILE B 1 216 ? 12.318 13.028 -10.55 1 97.57 216 ILE B N 1
ATOM 4124 C CA . ILE B 1 216 ? 13.749 12.822 -10.745 1 97.57 216 ILE B CA 1
ATOM 4125 C C . ILE B 1 216 ? 14.143 11.433 -10.248 1 97.57 216 ILE B C 1
ATOM 4127 O O . ILE B 1 216 ? 14.896 10.719 -10.915 1 97.57 216 ILE B O 1
ATOM 4131 N N . SER B 1 217 ? 13.645 11.046 -9.087 1 96.98 217 SER B N 1
ATOM 4132 C CA . SER B 1 217 ? 13.944 9.728 -8.536 1 96.98 217 SER B CA 1
ATOM 4133 C C . SER B 1 217 ? 13.498 8.619 -9.483 1 96.98 217 SER B C 1
ATOM 4135 O O . SER B 1 217 ? 14.268 7.704 -9.782 1 96.98 217 SER B O 1
ATOM 4137 N N . LEU B 1 218 ? 12.26 8.743 -9.989 1 96.6 218 LEU B N 1
ATOM 4138 C CA . LEU B 1 218 ? 11.726 7.735 -10.898 1 96.6 218 LEU B CA 1
ATOM 4139 C C . LEU B 1 218 ? 12.535 7.685 -12.19 1 96.6 218 LEU B C 1
ATOM 4141 O O . LEU B 1 218 ? 12.922 6.606 -12.644 1 96.6 218 LEU B O 1
ATOM 4145 N N . ARG B 1 219 ? 12.802 8.816 -12.732 1 96.93 219 ARG B N 1
ATOM 4146 C CA . ARG B 1 219 ? 13.482 8.921 -14.018 1 96.93 219 ARG B CA 1
ATOM 4147 C C . ARG B 1 219 ? 14.902 8.371 -13.933 1 96.93 219 ARG B C 1
ATOM 4149 O O . ARG B 1 219 ? 15.297 7.53 -14.743 1 96.93 219 ARG B O 1
ATOM 4156 N N . LEU B 1 220 ? 15.634 8.8 -12.939 1 96.28 220 LEU B N 1
ATOM 4157 C CA . LEU B 1 220 ? 17.035 8.402 -12.863 1 96.28 220 LEU B CA 1
ATOM 4158 C C . LEU B 1 220 ? 17.164 6.945 -12.431 1 96.28 220 LEU B C 1
ATOM 4160 O O . LEU B 1 220 ? 18.069 6.238 -12.88 1 96.28 220 LEU B O 1
ATOM 4164 N N . PHE B 1 221 ? 16.264 6.485 -11.591 1 96.37 221 PHE B N 1
ATOM 4165 C CA . PHE B 1 221 ? 16.259 5.065 -11.258 1 96.37 221 PHE B CA 1
ATOM 4166 C C . PHE B 1 221 ? 16.079 4.216 -12.51 1 96.37 221 PHE B C 1
ATOM 4168 O O . PHE B 1 221 ? 16.785 3.224 -12.701 1 96.37 221 PHE B O 1
ATOM 4175 N N . ALA B 1 222 ? 15.172 4.61 -13.328 1 95.4 222 ALA B N 1
ATOM 4176 C CA . ALA B 1 222 ? 14.799 3.828 -14.504 1 95.4 222 ALA B CA 1
ATOM 4177 C C . ALA B 1 222 ? 15.876 3.909 -15.582 1 95.4 222 ALA B C 1
ATOM 4179 O O . ALA B 1 222 ? 16.19 2.91 -16.232 1 95.4 222 ALA B O 1
ATOM 4180 N N . GLN B 1 223 ? 16.484 5.068 -15.732 1 94.62 223 GLN B N 1
ATOM 4181 C CA . GLN B 1 223 ? 17.279 5.318 -16.93 1 94.62 223 GLN B CA 1
ATOM 4182 C C . GLN B 1 223 ? 18.766 5.116 -16.656 1 94.62 223 GLN B C 1
ATOM 4184 O O . GLN B 1 223 ? 19.545 4.87 -17.579 1 94.62 223 GLN B O 1
ATOM 4189 N N . ASP B 1 224 ? 19.086 5.277 -15.457 1 92.41 224 ASP B N 1
ATOM 4190 C CA . ASP B 1 224 ? 20.501 5.129 -15.13 1 92.41 224 ASP B CA 1
ATOM 4191 C C . ASP B 1 224 ? 20.94 3.671 -15.235 1 92.41 224 ASP B C 1
ATOM 4193 O O . ASP B 1 224 ? 20.317 2.785 -14.646 1 92.41 224 ASP B O 1
ATOM 4197 N N . ASP B 1 225 ? 21.862 3.427 -16.154 1 90.75 225 ASP B N 1
ATOM 4198 C CA . ASP B 1 225 ? 22.535 2.133 -16.088 1 90.75 225 ASP B CA 1
ATOM 4199 C C . ASP B 1 225 ? 23.482 2.068 -14.892 1 90.75 225 ASP B C 1
ATOM 4201 O O . ASP B 1 225 ? 24.663 2.403 -15.009 1 90.75 225 ASP B O 1
ATOM 4205 N N . SER B 1 226 ? 23.043 1.611 -13.841 1 85.62 226 SER B N 1
ATOM 4206 C CA . SER B 1 226 ? 23.633 1.826 -12.523 1 85.62 226 SER B CA 1
ATOM 4207 C C . SER B 1 226 ? 24.82 0.896 -12.291 1 85.62 226 SER B C 1
ATOM 4209 O O . SER B 1 226 ? 24.64 -0.296 -12.036 1 85.62 226 SER B O 1
ATOM 4211 N N . ALA B 1 227 ? 26.011 1.441 -12.42 1 86.71 227 ALA B N 1
ATOM 4212 C CA . ALA B 1 227 ? 27.207 0.692 -12.045 1 86.71 227 ALA B CA 1
ATOM 4213 C C . ALA B 1 227 ? 27.357 0.623 -10.528 1 86.71 227 ALA B C 1
ATOM 4215 O O . ALA B 1 227 ? 28.049 -0.255 -10.006 1 86.71 227 ALA B O 1
ATOM 4216 N N . SER B 1 228 ? 26.703 1.572 -9.932 1 86.92 228 SER B N 1
ATOM 4217 C CA . SER B 1 228 ? 26.682 1.716 -8.48 1 86.92 228 SER B CA 1
ATOM 4218 C C . SER B 1 228 ? 25.415 2.426 -8.013 1 86.92 228 SER B C 1
ATOM 4220 O O . SER B 1 228 ? 25.125 3.541 -8.45 1 86.92 228 SER B O 1
ATOM 4222 N N . VAL B 1 229 ? 24.719 1.733 -7.116 1 87.92 229 VAL B N 1
ATOM 4223 C CA . VAL B 1 229 ? 23.512 2.36 -6.586 1 87.92 229 VAL B CA 1
ATOM 4224 C C . VAL B 1 229 ? 23.882 3.634 -5.83 1 87.92 229 VAL B C 1
ATOM 4226 O O . VAL B 1 229 ? 23.122 4.606 -5.83 1 87.92 229 VAL B O 1
ATOM 4229 N N . GLN B 1 230 ? 25.054 3.721 -5.269 1 89.73 230 GLN B N 1
ATOM 4230 C CA . GLN B 1 230 ? 25.552 4.91 -4.585 1 89.73 230 GLN B CA 1
ATOM 4231 C C . GLN B 1 230 ? 25.629 6.101 -5.536 1 89.73 230 GLN B C 1
ATOM 4233 O O . GLN B 1 230 ? 25.212 7.208 -5.188 1 89.73 230 GLN B O 1
ATOM 4238 N N . ASN B 1 231 ? 26.103 5.767 -6.704 1 92.76 231 ASN B N 1
ATOM 4239 C CA . ASN B 1 231 ? 26.222 6.838 -7.687 1 92.76 231 ASN B CA 1
ATOM 4240 C C . ASN B 1 231 ? 24.854 7.301 -8.181 1 92.76 231 ASN B C 1
ATOM 4242 O O . ASN B 1 231 ? 24.639 8.495 -8.397 1 92.76 231 ASN B O 1
ATOM 4246 N N . THR B 1 232 ? 23.994 6.37 -8.404 1 92.9 232 THR B N 1
ATOM 4247 C CA . THR B 1 232 ? 22.64 6.722 -8.816 1 92.9 232 THR B CA 1
ATOM 4248 C C . THR B 1 232 ? 21.978 7.629 -7.783 1 92.9 232 THR B C 1
ATOM 4250 O O . THR B 1 232 ? 21.35 8.629 -8.137 1 92.9 232 THR B O 1
ATOM 4253 N N . MET B 1 233 ? 22.209 7.349 -6.485 1 93.09 233 MET B N 1
ATOM 4254 C CA . MET B 1 233 ? 21.661 8.156 -5.399 1 93.09 233 MET B CA 1
ATOM 4255 C C . MET B 1 233 ? 22.243 9.566 -5.422 1 93.09 233 MET B C 1
ATOM 4257 O O . MET B 1 233 ? 21.523 10.543 -5.208 1 93.09 233 MET B O 1
ATOM 4261 N N . TYR B 1 234 ? 23.49 9.617 -5.647 1 93.71 234 TYR B N 1
ATOM 4262 C CA . TYR B 1 234 ? 24.15 10.917 -5.714 1 93.71 234 TYR B CA 1
ATOM 4263 C C . TYR B 1 234 ? 23.587 11.756 -6.855 1 93.71 234 TYR B C 1
ATOM 4265 O O . TYR B 1 234 ? 23.324 12.949 -6.686 1 93.71 234 TYR B O 1
ATOM 4273 N N . LYS B 1 235 ? 23.403 11.112 -7.98 1 95.84 235 LYS B N 1
ATOM 4274 C CA . LYS B 1 235 ? 22.857 11.814 -9.139 1 95.84 235 LYS B CA 1
ATOM 4275 C C . LYS B 1 235 ? 21.452 12.336 -8.853 1 95.84 235 LYS B C 1
ATOM 4277 O O . LYS B 1 235 ? 21.131 13.48 -9.182 1 95.84 235 LYS B O 1
ATOM 4282 N N . MET B 1 236 ? 20.626 11.506 -8.22 1 96.79 236 MET B N 1
ATOM 4283 C CA . MET B 1 236 ? 19.263 11.911 -7.892 1 96.79 236 MET B CA 1
ATOM 4284 C C . MET B 1 236 ? 19.263 13.099 -6.935 1 96.79 236 MET B C 1
ATOM 4286 O O . MET B 1 236 ? 18.622 14.117 -7.203 1 96.79 236 MET B O 1
ATOM 4290 N N . ALA B 1 237 ? 20.057 12.991 -5.883 1 96.41 237 ALA B N 1
ATOM 4291 C CA . ALA B 1 237 ? 20.119 14.053 -4.882 1 96.41 237 ALA B CA 1
ATOM 4292 C C . ALA B 1 237 ? 20.642 15.35 -5.492 1 96.41 237 ALA B C 1
ATOM 4294 O O . ALA B 1 237 ? 20.091 16.426 -5.246 1 96.41 237 ALA B O 1
ATOM 4295 N N . SER B 1 238 ? 21.639 15.201 -6.327 1 96.51 238 SER B N 1
ATOM 4296 C CA . SER B 1 238 ? 22.263 16.369 -6.941 1 96.51 238 SER B CA 1
ATOM 4297 C C . SER B 1 238 ? 21.299 17.078 -7.886 1 96.51 238 SER B C 1
ATOM 4299 O O . SER B 1 238 ? 21.229 18.308 -7.901 1 96.51 238 SER B O 1
ATOM 4301 N N . GLU B 1 239 ? 20.624 16.296 -8.629 1 97.52 239 GLU B N 1
ATOM 4302 C CA . GLU B 1 239 ? 19.697 16.901 -9.581 1 97.52 239 GLU B CA 1
ATOM 4303 C C . GLU B 1 239 ? 18.548 17.602 -8.863 1 97.52 239 GLU B C 1
ATOM 4305 O O . GLU B 1 239 ? 18.118 18.681 -9.275 1 97.52 239 GLU B O 1
ATOM 4310 N N . ILE B 1 240 ? 18.028 17.053 -7.789 1 97.59 240 ILE B N 1
ATOM 4311 C CA . ILE B 1 240 ? 16.97 17.691 -7.013 1 97.59 240 ILE B CA 1
ATOM 4312 C C . ILE B 1 240 ? 17.476 19.013 -6.44 1 97.59 240 ILE B C 1
ATOM 4314 O O . ILE B 1 240 ? 16.806 20.043 -6.552 1 97.59 240 ILE B O 1
ATOM 4318 N N . LEU B 1 241 ? 18.652 18.966 -5.863 1 96.02 241 LEU B N 1
ATOM 4319 C CA . LEU B 1 241 ? 19.242 20.163 -5.272 1 96.02 241 LEU B CA 1
ATOM 4320 C C . LEU B 1 241 ? 19.466 21.238 -6.33 1 96.02 241 LEU B C 1
ATOM 4322 O O . LEU B 1 241 ? 19.284 22.427 -6.06 1 96.02 241 LEU B O 1
ATOM 4326 N N . GLY B 1 242 ? 19.877 20.824 -7.491 1 95.99 242 GLY B N 1
ATOM 4327 C CA . GLY B 1 242 ? 20.097 21.756 -8.585 1 95.99 242 GLY B CA 1
ATOM 4328 C C . GLY B 1 242 ? 18.815 22.375 -9.108 1 95.99 242 GLY B C 1
ATOM 4329 O O . GLY B 1 242 ? 18.811 23.524 -9.556 1 95.99 242 GLY B O 1
ATOM 4330 N N . THR B 1 243 ? 17.731 21.631 -9.039 1 96.88 243 THR B N 1
ATOM 4331 C CA . THR B 1 243 ? 16.445 22.041 -9.593 1 96.88 243 THR B CA 1
ATOM 4332 C C . THR B 1 243 ? 15.699 22.946 -8.616 1 96.88 243 THR B C 1
ATOM 4334 O O . THR B 1 243 ? 14.964 23.844 -9.031 1 96.88 243 THR B O 1
ATOM 4337 N N . GLU B 1 244 ? 15.947 22.784 -7.327 1 97.03 244 GLU B N 1
ATOM 4338 C CA . GLU B 1 244 ? 15.176 23.475 -6.297 1 97.03 244 GLU B CA 1
ATOM 4339 C C . GLU B 1 244 ? 16.071 24.37 -5.445 1 97.03 244 GLU B C 1
ATOM 4341 O O . GLU B 1 244 ? 16.644 23.918 -4.451 1 97.03 244 GLU B O 1
ATOM 4346 N N . PRO B 1 245 ? 16.094 25.619 -5.674 1 95.51 245 PRO B N 1
ATOM 4347 C CA . PRO B 1 245 ? 17.081 26.522 -5.076 1 95.51 245 PRO B CA 1
ATOM 4348 C C . PRO B 1 245 ? 16.853 26.74 -3.582 1 95.51 245 PRO B C 1
ATOM 4350 O O . PRO B 1 245 ? 17.768 27.157 -2.868 1 95.51 245 PRO B O 1
ATOM 4353 N N . LEU B 1 246 ? 15.693 26.416 -3.1 1 96.45 246 LEU B N 1
ATOM 4354 C CA . LEU B 1 246 ? 15.402 26.71 -1.701 1 96.45 246 LEU B CA 1
ATOM 4355 C C . LEU B 1 246 ? 15.787 25.537 -0.806 1 96.45 246 LEU B C 1
ATOM 4357 O O . LEU B 1 246 ? 15.6 25.592 0.411 1 96.45 246 LEU B O 1
ATOM 4361 N N . LEU B 1 247 ? 16.331 24.503 -1.387 1 97.15 247 LEU B N 1
ATOM 4362 C CA . LEU B 1 247 ? 16.744 23.351 -0.593 1 97.15 247 LEU B CA 1
ATOM 4363 C C . LEU B 1 247 ? 18.2 23.484 -0.159 1 97.15 247 LEU B C 1
ATOM 4365 O O . LEU B 1 247 ? 19.05 23.912 -0.944 1 97.15 247 LEU B O 1
ATOM 4369 N N . LYS B 1 248 ? 18.443 23.107 1.063 1 96.12 248 LYS B N 1
ATOM 4370 C CA . LYS B 1 248 ? 19.786 23.122 1.637 1 96.12 248 LYS B CA 1
ATOM 4371 C C . LYS B 1 248 ? 20.503 21.797 1.392 1 96.12 248 LYS B C 1
ATOM 4373 O O . LYS B 1 248 ? 21.714 21.773 1.164 1 96.12 248 LYS B O 1
ATOM 4378 N N . ALA B 1 249 ? 19.742 20.725 1.491 1 96.53 249 ALA B N 1
ATOM 4379 C CA . ALA B 1 249 ? 20.318 19.388 1.376 1 96.53 249 ALA B CA 1
ATOM 4380 C C . ALA B 1 249 ? 19.26 18.367 0.968 1 96.53 249 ALA B C 1
ATOM 4382 O O . ALA B 1 249 ? 18.066 18.577 1.195 1 96.53 249 ALA B O 1
ATOM 4383 N N . VAL B 1 250 ? 19.713 17.321 0.313 1 97.15 250 VAL B N 1
ATOM 4384 C CA . VAL B 1 250 ? 18.889 16.174 -0.055 1 97.15 250 VAL B CA 1
ATOM 4385 C C . VAL B 1 250 ? 19.557 14.885 0.418 1 97.15 250 VAL B C 1
ATOM 4387 O O . VAL B 1 250 ? 20.764 14.704 0.246 1 97.15 250 VAL B O 1
ATOM 4390 N N . SER B 1 251 ? 18.812 14.039 1.069 1 95.68 251 SER B N 1
ATOM 4391 C CA . SER B 1 251 ? 19.307 12.762 1.572 1 95.68 251 SER B CA 1
ATOM 4392 C C . SER B 1 251 ? 18.474 11.599 1.044 1 95.68 251 SER B C 1
ATOM 4394 O O . SER B 1 251 ? 17.251 11.705 0.931 1 95.68 251 SER B O 1
ATOM 4396 N N . TYR B 1 252 ? 19.145 10.49 0.755 1 95 252 TYR B N 1
ATOM 4397 C CA . TYR B 1 252 ? 18.492 9.248 0.356 1 95 252 TYR B CA 1
ATOM 4398 C C . TYR B 1 252 ? 18.867 8.108 1.296 1 95 252 TYR B C 1
ATOM 4400 O O . TYR B 1 252 ? 20.012 8.019 1.748 1 95 252 TYR B O 1
ATOM 4408 N N . SER B 1 253 ? 17.939 7.299 1.622 1 92.71 253 SER B N 1
ATOM 4409 C CA . SER B 1 253 ? 18.098 5.97 2.204 1 92.71 253 SER B CA 1
ATOM 4410 C C . SER B 1 253 ? 17.427 4.905 1.343 1 92.71 253 SER B C 1
ATOM 4412 O O . SER B 1 253 ? 16.226 4.98 1.078 1 92.71 253 SER B O 1
ATOM 4414 N N . LEU B 1 254 ? 18.177 3.977 0.876 1 91.8 254 LEU B N 1
ATOM 4415 C CA . LEU B 1 254 ? 17.672 2.97 -0.051 1 91.8 254 LEU B CA 1
ATOM 4416 C C . LEU B 1 254 ? 17.923 1.564 0.485 1 91.8 254 LEU B C 1
ATOM 4418 O O . LEU B 1 254 ? 18.994 0.994 0.267 1 91.8 254 LEU B O 1
ATOM 4422 N N . PRO B 1 255 ? 16.977 0.995 1.178 1 87.73 255 PRO B N 1
ATOM 4423 C CA . PRO B 1 255 ? 17.105 -0.433 1.48 1 87.73 255 PRO B CA 1
ATOM 4424 C C . PRO B 1 255 ? 16.871 -1.318 0.258 1 87.73 255 PRO B C 1
ATOM 4426 O O . PRO B 1 255 ? 15.877 -1.146 -0.452 1 87.73 255 PRO B O 1
ATOM 4429 N N . ASN B 1 256 ? 17.77 -2.223 0.046 1 85.89 256 ASN B N 1
ATOM 4430 C CA . ASN B 1 256 ? 17.651 -3.086 -1.124 1 85.89 256 ASN B CA 1
ATOM 4431 C C . ASN B 1 256 ? 16.718 -4.264 -0.86 1 85.89 256 ASN B C 1
ATOM 4433 O O . ASN B 1 256 ? 16.721 -4.831 0.235 1 85.89 256 ASN B O 1
ATOM 4437 N N . LYS B 1 257 ? 15.943 -4.49 -1.803 1 89.87 257 LYS B N 1
ATOM 4438 C CA . LYS B 1 257 ? 15.227 -5.761 -1.874 1 89.87 257 LYS B CA 1
ATOM 4439 C C . LYS B 1 257 ? 15.938 -6.741 -2.803 1 89.87 257 LYS B C 1
ATOM 4441 O O . LYS B 1 257 ? 16.265 -6.399 -3.941 1 89.87 257 LYS B O 1
ATOM 4446 N N . HIS B 1 258 ? 16.154 -7.934 -2.24 1 90.52 258 HIS B N 1
ATOM 4447 C CA . HIS B 1 258 ? 16.959 -8.867 -3.02 1 90.52 258 HIS B CA 1
ATOM 4448 C C . HIS B 1 258 ? 16.078 -9.856 -3.777 1 90.52 258 HIS B C 1
ATOM 4450 O O . HIS B 1 258 ? 15.027 -10.266 -3.277 1 90.52 258 HIS B O 1
ATOM 4456 N N . TYR B 1 259 ? 16.53 -10.149 -4.92 1 94.3 259 TYR B N 1
ATOM 4457 C CA . TYR B 1 259 ? 15.997 -11.22 -5.754 1 94.3 259 TYR B CA 1
ATOM 4458 C C . TYR B 1 259 ? 17.068 -12.262 -6.055 1 94.3 259 TYR B C 1
ATOM 4460 O O . TYR B 1 259 ? 17.839 -12.111 -7.006 1 94.3 259 TYR B O 1
ATOM 4468 N N . LEU B 1 260 ? 17.047 -13.3 -5.307 1 93.09 260 LEU B N 1
ATOM 4469 C CA . LEU B 1 260 ? 18.122 -14.286 -5.346 1 93.09 260 LEU B CA 1
ATOM 4470 C C . LEU B 1 260 ? 17.898 -15.291 -6.47 1 93.09 260 LEU B C 1
ATOM 4472 O O . LEU B 1 260 ? 16.794 -15.82 -6.624 1 93.09 260 LEU B O 1
ATOM 4476 N N . GLU B 1 261 ? 18.919 -15.47 -7.215 1 93.76 261 GLU B N 1
ATOM 4477 C CA . GLU B 1 261 ? 18.85 -16.557 -8.187 1 93.76 261 GLU B CA 1
ATOM 4478 C C . GLU B 1 261 ? 18.74 -17.912 -7.493 1 93.76 261 GLU B C 1
ATOM 4480 O O . GLU B 1 261 ? 19.273 -18.099 -6.397 1 93.76 261 GLU B O 1
ATOM 4485 N N . LEU B 1 262 ? 18.102 -18.749 -8.172 1 94.55 262 LEU B N 1
ATOM 4486 C CA . LEU B 1 262 ? 17.9 -20.09 -7.634 1 94.55 262 LEU B CA 1
ATOM 4487 C C . LEU B 1 262 ? 18.525 -21.141 -8.545 1 94.55 262 LEU B C 1
ATOM 4489 O O . LEU B 1 262 ? 18.126 -21.282 -9.703 1 94.55 262 LEU B O 1
ATOM 4493 N N . GLY B 1 263 ? 19.568 -21.854 -8.048 1 95.38 263 GLY B N 1
ATOM 4494 C CA . GLY B 1 263 ? 20.114 -22.974 -8.798 1 95.38 263 GLY B CA 1
ATOM 4495 C C . GLY B 1 263 ? 19.168 -24.156 -8.879 1 95.38 263 GLY B C 1
ATOM 4496 O O . GLY B 1 263 ? 18.728 -24.678 -7.852 1 95.38 263 GLY B O 1
ATOM 4497 N N . LEU B 1 264 ? 18.843 -24.538 -10.121 1 95.78 264 LEU B N 1
ATOM 4498 C CA . LEU B 1 264 ? 17.891 -25.626 -10.317 1 95.78 264 LEU B CA 1
ATOM 4499 C C . LEU B 1 264 ? 18.526 -26.771 -11.098 1 95.78 264 LEU B C 1
ATOM 4501 O O . LEU B 1 264 ? 17.831 -27.689 -11.539 1 95.78 264 LEU B O 1
ATOM 4505 N N . SER B 1 265 ? 19.782 -26.749 -11.244 1 95.09 265 SER B N 1
ATOM 4506 C CA . SER B 1 265 ? 20.465 -27.698 -12.117 1 95.09 265 SER B CA 1
ATOM 4507 C C . SER B 1 265 ? 20.349 -29.122 -11.584 1 95.09 265 SER B C 1
ATOM 4509 O O . SER B 1 265 ? 20.469 -30.087 -12.343 1 95.09 265 SER B O 1
ATOM 4511 N N . TRP B 1 266 ? 20.162 -29.272 -10.32 1 95.18 266 TRP B N 1
ATOM 4512 C CA . TRP B 1 266 ? 20.012 -30.589 -9.709 1 95.18 266 TRP B CA 1
ATOM 4513 C C . TRP B 1 266 ? 18.79 -31.311 -10.266 1 95.18 266 TRP B C 1
ATOM 4515 O O . TRP B 1 266 ? 18.672 -32.532 -10.14 1 95.18 266 TRP B O 1
ATOM 4525 N N . HIS B 1 267 ? 17.929 -30.564 -10.778 1 97.16 267 HIS B N 1
ATOM 4526 C CA . HIS B 1 267 ? 16.737 -31.147 -11.383 1 97.16 267 HIS B CA 1
ATOM 4527 C C . HIS B 1 267 ? 16.888 -31.266 -12.896 1 97.16 267 HIS B C 1
ATOM 4529 O O . HIS B 1 267 ? 16.442 -30.389 -13.639 1 97.16 267 HIS B O 1
ATOM 4535 N N . LYS B 1 268 ? 17.423 -32.303 -13.407 1 97.04 268 LYS B N 1
ATOM 4536 C CA . LYS B 1 268 ? 17.52 -32.692 -14.811 1 97.04 268 LYS B CA 1
ATOM 4537 C C . LYS B 1 268 ? 18.256 -31.632 -15.625 1 97.04 268 LYS B C 1
ATOM 4539 O O . LYS B 1 268 ? 17.868 -31.33 -16.756 1 97.04 268 LYS B O 1
ATOM 4544 N N . GLY B 1 269 ? 19.092 -30.834 -15.046 1 95.46 269 GLY B N 1
ATOM 4545 C CA . GLY B 1 269 ? 19.921 -29.883 -15.768 1 95.46 269 GLY B CA 1
ATOM 4546 C C . GLY B 1 269 ? 19.211 -28.575 -16.061 1 95.46 269 GLY B C 1
ATOM 4547 O O . GLY B 1 269 ? 19.661 -27.794 -16.902 1 95.46 269 GLY B O 1
ATOM 4548 N N . LEU B 1 270 ? 18.173 -28.376 -15.335 1 96.57 270 LEU B N 1
ATOM 4549 C CA . LEU B 1 270 ? 17.41 -27.153 -15.561 1 96.57 270 LEU B CA 1
ATOM 4550 C C . LEU B 1 270 ? 18.252 -25.921 -15.247 1 96.57 270 LEU B C 1
ATOM 4552 O O . LEU B 1 270 ? 18.768 -25.783 -14.136 1 96.57 270 LEU B O 1
ATOM 4556 N N . LYS B 1 271 ? 18.416 -24.977 -16.254 1 96.54 271 LYS B N 1
ATOM 4557 C CA . LYS B 1 271 ? 19.252 -23.79 -16.095 1 96.54 271 LYS B CA 1
ATOM 4558 C C . LYS B 1 271 ? 18.434 -22.606 -15.589 1 96.54 271 LYS B C 1
ATOM 4560 O O . LYS B 1 271 ? 17.425 -22.237 -16.194 1 96.54 271 LYS B O 1
ATOM 4565 N N . ASN B 1 272 ? 18.957 -22.006 -14.403 1 97.43 272 ASN B N 1
ATOM 4566 C CA . ASN B 1 272 ? 18.253 -20.841 -13.879 1 97.43 272 ASN B CA 1
ATOM 4567 C C . ASN B 1 272 ? 19.197 -19.906 -13.129 1 97.43 272 ASN B C 1
ATOM 4569 O O . ASN B 1 272 ? 18.825 -19.334 -12.103 1 97.43 272 ASN B O 1
ATOM 4573 N N . VAL B 1 273 ? 20.425 -19.82 -13.517 1 94.45 273 VAL B N 1
ATOM 4574 C CA . VAL B 1 273 ? 21.373 -18.869 -12.946 1 94.45 273 VAL B CA 1
ATOM 4575 C C . VAL B 1 273 ? 22.058 -18.087 -14.065 1 94.45 273 VAL B C 1
ATOM 4577 O O . VAL B 1 273 ? 22.011 -18.489 -15.23 1 94.45 273 VAL B O 1
ATOM 4580 N N . GLY B 1 274 ? 22.649 -16.912 -13.756 1 91.13 274 GLY B N 1
ATOM 4581 C CA . GLY B 1 274 ? 23.338 -16.095 -14.742 1 91.13 274 GLY B CA 1
ATOM 4582 C C . GLY B 1 274 ? 22.438 -15.642 -15.876 1 91.13 274 GLY B C 1
ATOM 4583 O O . GLY B 1 274 ? 21.364 -15.085 -15.639 1 91.13 274 GLY B O 1
ATOM 4584 N N . LYS B 1 275 ? 22.797 -15.955 -17.054 1 89.6 275 LYS B N 1
ATOM 4585 C CA . LYS B 1 275 ? 22.071 -15.498 -18.236 1 89.6 275 LYS B CA 1
ATOM 4586 C C . LYS B 1 275 ? 20.746 -16.241 -18.389 1 89.6 275 LYS B C 1
ATOM 4588 O O . LYS B 1 275 ? 19.859 -15.794 -19.119 1 89.6 275 LYS B O 1
ATOM 4593 N N . ASP B 1 276 ? 20.681 -17.42 -17.717 1 94.11 276 ASP B N 1
ATOM 4594 C CA . ASP B 1 276 ? 19.488 -18.25 -17.853 1 94.11 276 ASP B CA 1
ATOM 4595 C C . ASP B 1 276 ? 18.488 -17.961 -16.735 1 94.11 276 ASP B C 1
ATOM 4597 O O . ASP B 1 276 ? 17.399 -18.537 -16.706 1 94.11 276 ASP B O 1
ATOM 4601 N N . ALA B 1 277 ? 18.815 -17.102 -15.839 1 94.55 277 ALA B N 1
ATOM 4602 C CA . ALA B 1 277 ? 17.974 -16.85 -14.672 1 94.55 277 ALA B CA 1
ATOM 4603 C C . ALA B 1 277 ? 16.645 -16.219 -15.079 1 94.55 277 ALA B C 1
ATOM 4605 O O . ALA B 1 277 ? 16.622 -15.185 -15.751 1 94.55 277 ALA B O 1
ATOM 4606 N N . GLU B 1 278 ? 15.51 -16.879 -14.635 1 96.49 278 GLU B N 1
ATOM 4607 C CA . GLU B 1 278 ? 14.168 -16.355 -14.866 1 96.49 278 GLU B CA 1
ATOM 4608 C C . GLU B 1 278 ? 13.346 -16.357 -13.581 1 96.49 278 GLU B C 1
ATOM 4610 O O . GLU B 1 278 ? 12.377 -15.605 -13.456 1 96.49 278 GLU B O 1
ATOM 4615 N N . VAL B 1 279 ? 13.666 -17.267 -12.722 1 97.96 279 VAL B N 1
ATOM 4616 C CA . VAL B 1 279 ? 12.952 -17.42 -11.458 1 97.96 279 VAL B CA 1
ATOM 4617 C C . VAL B 1 279 ? 13.853 -16.995 -10.301 1 97.96 279 VAL B C 1
ATOM 4619 O O . VAL B 1 279 ? 14.984 -17.472 -10.178 1 97.96 279 VAL B O 1
ATOM 4622 N N . TYR B 1 280 ? 13.376 -16.062 -9.513 1 97.22 280 TYR B N 1
ATOM 4623 C CA . TYR B 1 280 ? 14.119 -15.504 -8.389 1 97.22 280 TYR B CA 1
ATOM 4624 C C . TYR B 1 280 ? 13.34 -15.66 -7.089 1 97.22 280 TYR B C 1
ATOM 4626 O O . TYR B 1 280 ? 12.12 -15.836 -7.107 1 97.22 280 TYR B O 1
ATOM 4634 N N . VAL B 1 281 ? 14.033 -15.629 -5.969 1 95.78 281 VAL B N 1
ATOM 4635 C CA . VAL B 1 281 ? 13.438 -15.627 -4.637 1 95.78 281 VAL B CA 1
ATOM 4636 C C . VAL B 1 281 ? 13.565 -14.237 -4.017 1 95.78 281 VAL B C 1
ATOM 4638 O O . VAL B 1 281 ? 14.653 -13.833 -3.601 1 95.78 281 VAL B O 1
ATOM 4641 N N . PRO B 1 282 ? 12.442 -13.583 -3.961 1 94.49 282 PRO B N 1
ATOM 4642 C CA . PRO B 1 282 ? 12.496 -12.278 -3.297 1 94.49 282 PRO B CA 1
ATOM 4643 C C . PRO B 1 282 ? 12.759 -12.39 -1.797 1 94.49 282 PRO B C 1
ATOM 4645 O O . PRO B 1 282 ? 12.205 -13.27 -1.133 1 94.49 282 PRO B O 1
ATOM 4648 N N . THR B 1 283 ? 13.604 -11.56 -1.316 1 90.12 283 THR B N 1
ATOM 4649 C CA . THR B 1 283 ? 13.817 -11.473 0.124 1 90.12 283 THR B CA 1
ATOM 4650 C C . THR B 1 283 ? 14.139 -10.04 0.538 1 90.12 283 THR B C 1
ATOM 4652 O O . THR B 1 283 ? 14.857 -9.33 -0.17 1 90.12 283 THR B O 1
ATOM 4655 N N . SER B 1 284 ? 13.515 -9.725 1.655 1 83.42 284 SER B N 1
ATOM 4656 C CA . SER B 1 284 ? 13.746 -8.363 2.127 1 83.42 284 SER B CA 1
ATOM 4657 C C . SER B 1 284 ? 14.765 -8.337 3.262 1 83.42 284 SER B C 1
ATOM 4659 O O . SER B 1 284 ? 15.243 -7.269 3.648 1 83.42 284 SER B O 1
ATOM 4661 N N . ALA B 1 285 ? 15.079 -9.497 3.813 1 81.43 285 ALA B N 1
ATOM 4662 C CA . ALA B 1 285 ? 16.026 -9.578 4.922 1 81.43 285 ALA B CA 1
ATOM 4663 C C . ALA B 1 285 ? 17.002 -10.735 4.726 1 81.43 285 ALA B C 1
ATOM 4665 O O . ALA B 1 285 ? 16.622 -11.8 4.234 1 81.43 285 ALA B O 1
ATOM 4666 N N . PRO B 1 286 ? 18.208 -10.435 5.016 1 81.63 286 PRO B N 1
ATOM 4667 C CA . PRO B 1 286 ? 18.837 -9.156 5.352 1 81.63 286 PRO B CA 1
ATOM 4668 C C . PRO B 1 286 ? 18.971 -8.229 4.146 1 81.63 286 PRO B C 1
ATOM 4670 O O . PRO B 1 286 ? 18.887 -8.683 3.002 1 81.63 286 PRO B O 1
ATOM 4673 N N . ASN B 1 287 ? 18.97 -6.974 4.37 1 82.17 287 ASN B N 1
ATOM 4674 C CA . ASN B 1 287 ? 19.148 -6.021 3.28 1 82.17 287 ASN B CA 1
ATOM 4675 C C . ASN B 1 287 ? 20.3 -5.06 3.559 1 82.17 287 ASN B C 1
ATOM 4677 O O . ASN B 1 287 ? 20.64 -4.811 4.717 1 82.17 287 ASN B O 1
ATOM 4681 N N . GLY B 1 288 ? 20.964 -4.732 2.529 1 74.99 288 GLY B N 1
ATOM 4682 C CA . GLY B 1 288 ? 21.867 -3.597 2.63 1 74.99 288 GLY B CA 1
ATOM 4683 C C . GLY B 1 288 ? 21.145 -2.269 2.758 1 74.99 288 GLY B C 1
ATOM 4684 O O . GLY B 1 288 ? 20.015 -2.123 2.285 1 74.99 288 GLY B O 1
ATOM 4685 N N . LEU B 1 289 ? 21.741 -1.411 3.485 1 82.56 289 LEU B N 1
ATOM 4686 C CA . LEU B 1 289 ? 21.241 -0.045 3.606 1 82.56 289 LEU B CA 1
ATOM 4687 C C . LEU B 1 289 ? 22.285 0.96 3.133 1 82.56 289 LEU B C 1
ATOM 4689 O O . LEU B 1 289 ? 23.417 0.964 3.623 1 82.56 289 LEU B O 1
ATOM 4693 N N . ILE B 1 290 ? 21.928 1.7 2.097 1 85.59 290 ILE B N 1
ATOM 4694 C CA . ILE B 1 290 ? 22.813 2.732 1.569 1 85.59 290 ILE B CA 1
ATOM 4695 C C . ILE B 1 290 ? 22.197 4.11 1.804 1 85.59 290 ILE B C 1
ATOM 4697 O O . ILE B 1 290 ? 21.004 4.312 1.563 1 85.59 290 ILE B O 1
ATOM 4701 N N . GLN B 1 291 ? 23.012 5.022 2.331 1 90.3 291 GLN B N 1
ATOM 4702 C CA . GLN B 1 291 ? 22.552 6.377 2.614 1 90.3 291 GLN B CA 1
ATOM 4703 C C . GLN B 1 291 ? 23.505 7.415 2.028 1 90.3 291 GLN B C 1
ATOM 4705 O O . GLN B 1 291 ? 24.71 7.172 1.927 1 90.3 291 GLN B O 1
ATOM 4710 N N . CYS B 1 292 ? 22.98 8.482 1.616 1 90.28 292 CYS B N 1
ATOM 4711 C CA . CYS B 1 292 ? 23.767 9.599 1.106 1 90.28 292 CYS B CA 1
ATOM 4712 C C . CYS B 1 292 ? 23.068 10.926 1.376 1 90.28 292 CYS B C 1
ATOM 4714 O O . CYS B 1 292 ? 21.841 11.012 1.307 1 90.28 292 CYS B O 1
ATOM 4716 N N . THR B 1 293 ? 23.776 11.93 1.771 1 93.14 293 THR B N 1
ATOM 4717 C CA . THR B 1 293 ? 23.308 13.308 1.87 1 93.14 293 THR B CA 1
ATOM 4718 C C . THR B 1 293 ? 24.153 14.231 0.997 1 93.14 293 THR B C 1
ATOM 4720 O O . THR B 1 293 ? 25.383 14.21 1.072 1 93.14 293 THR B O 1
ATOM 4723 N N . VAL B 1 294 ? 23.51 14.911 0.131 1 93.59 294 VAL B N 1
ATOM 4724 C CA . VAL B 1 294 ? 24.152 15.916 -0.71 1 93.59 294 VAL B CA 1
ATOM 4725 C C . VAL B 1 294 ? 23.7 17.311 -0.285 1 93.59 294 VAL B C 1
ATOM 4727 O O . VAL B 1 294 ? 22.503 17.562 -0.131 1 93.59 294 VAL B O 1
ATOM 4730 N N . ALA B 1 295 ? 24.572 18.245 -0.014 1 93.75 295 ALA B N 1
ATOM 4731 C CA . ALA B 1 295 ? 24.239 19.579 0.478 1 93.75 295 ALA B CA 1
ATOM 4732 C C . ALA B 1 295 ? 24.872 20.659 -0.394 1 93.75 295 ALA B C 1
ATOM 4734 O O . ALA B 1 295 ? 25.804 20.385 -1.154 1 93.75 295 ALA B O 1
ATOM 4735 N N . ARG B 1 296 ? 24.124 21.893 -0.297 1 87.97 296 ARG B N 1
ATOM 4736 C CA . ARG B 1 296 ? 24.722 23.059 -0.939 1 87.97 296 ARG B CA 1
ATOM 4737 C C . ARG B 1 296 ? 25.988 23.497 -0.209 1 87.97 296 ARG B C 1
ATOM 4739 O O . ARG B 1 296 ? 26.04 23.473 1.022 1 87.97 296 ARG B O 1
ATOM 4746 N N . GLY B 1 297 ? 26.916 24.016 -1.065 1 76.27 297 GLY B N 1
ATOM 4747 C CA . GLY B 1 297 ? 28.117 24.618 -0.507 1 76.27 297 GLY B CA 1
ATOM 4748 C C . GLY B 1 297 ? 29.211 23.609 -0.217 1 76.27 297 GLY B C 1
ATOM 4749 O O . GLY B 1 297 ? 29.169 22.481 -0.713 1 76.27 297 GLY B O 1
ATOM 4750 N N . THR B 1 298 ? 30.338 23.986 0.297 1 62.61 298 THR B N 1
ATOM 4751 C CA . THR B 1 298 ? 31.623 23.311 0.444 1 62.61 298 THR B CA 1
ATOM 4752 C C . THR B 1 298 ? 31.592 22.34 1.621 1 62.61 298 THR B C 1
ATOM 4754 O O . THR B 1 298 ? 32.639 21.871 2.073 1 62.61 298 THR B O 1
ATOM 4757 N N . ASP B 1 299 ? 30.324 22.171 2.144 1 51.68 299 ASP B N 1
ATOM 4758 C CA . ASP B 1 299 ? 30.421 21.313 3.322 1 51.68 299 ASP B CA 1
ATOM 4759 C C . ASP B 1 299 ? 30.617 19.853 2.923 1 51.68 299 ASP B C 1
ATOM 4761 O O . ASP B 1 299 ? 29.876 19.326 2.09 1 51.68 299 ASP B O 1
ATOM 4765 N N . ARG B 1 300 ? 31.826 19.495 3.063 1 49.56 300 ARG B N 1
ATOM 4766 C CA . ARG B 1 300 ? 32.324 18.162 2.741 1 49.56 300 ARG B CA 1
ATOM 4767 C C . ARG B 1 300 ? 31.481 17.085 3.415 1 49.56 300 ARG B C 1
ATOM 4769 O O . ARG B 1 300 ? 30.646 17.387 4.27 1 49.56 300 ARG B O 1
ATOM 4776 N N . TYR B 1 301 ? 31.826 15.903 3.212 1 51.85 301 TYR B N 1
ATOM 4777 C CA . TYR B 1 301 ? 31.274 14.639 3.686 1 51.85 301 TYR B CA 1
ATOM 4778 C C . TYR B 1 301 ? 30.996 14.693 5.184 1 51.85 301 TYR B C 1
ATOM 4780 O O . TYR B 1 301 ? 31.911 14.903 5.984 1 51.85 301 TYR B O 1
ATOM 4788 N N . ILE B 1 302 ? 29.745 15.011 5.584 1 45.29 302 ILE B N 1
ATOM 4789 C CA . ILE B 1 302 ? 29.391 14.915 6.996 1 45.29 302 ILE B CA 1
ATOM 4790 C C . ILE B 1 302 ? 28.945 13.492 7.321 1 45.29 302 ILE B C 1
ATOM 4792 O O . ILE B 1 302 ? 28.126 12.912 6.603 1 45.29 302 ILE B O 1
ATOM 4796 N N . ARG B 1 303 ? 29.681 12.843 8.192 1 46.58 303 ARG B N 1
ATOM 4797 C CA . ARG B 1 303 ? 29.332 11.532 8.729 1 46.58 303 ARG B CA 1
ATOM 4798 C C . ARG B 1 303 ? 27.881 11.501 9.197 1 46.58 303 ARG B C 1
ATOM 4800 O O . ARG B 1 303 ? 27.414 12.435 9.853 1 46.58 303 ARG B O 1
ATOM 4807 N N . ALA B 1 304 ? 27.095 10.636 8.649 1 46.46 304 ALA B N 1
ATOM 4808 C CA . ALA B 1 304 ? 25.699 10.436 9.03 1 46.46 304 ALA B CA 1
ATOM 4809 C C . ALA B 1 304 ? 25.563 10.255 10.539 1 46.46 304 ALA B C 1
ATOM 4811 O O . ALA B 1 304 ? 26.204 9.379 11.126 1 46.46 304 ALA B O 1
ATOM 4812 N N . THR B 1 305 ? 25.261 11.257 11.404 1 33.52 305 THR B N 1
ATOM 4813 C CA . THR B 1 305 ? 25.04 11.111 12.839 1 33.52 305 THR B CA 1
ATOM 4814 C C . THR B 1 305 ? 23.637 10.581 13.119 1 33.52 305 THR B C 1
ATOM 4816 O O . THR B 1 305 ? 22.672 10.992 12.47 1 33.52 305 THR B O 1
ATOM 4819 N N . THR B 1 306 ? 23.438 9.386 13.543 1 39.81 306 THR B N 1
ATOM 4820 C CA . THR B 1 306 ? 22.192 8.773 13.989 1 39.81 306 THR B CA 1
ATOM 4821 C C . THR B 1 306 ? 21.617 9.525 15.186 1 39.81 306 THR B C 1
ATOM 4823 O O . THR B 1 306 ? 22.124 9.404 16.303 1 39.81 306 THR B O 1
ATOM 4826 N N . SER B 1 307 ? 21.433 10.738 15.275 1 31.64 307 SER B N 1
ATOM 4827 C CA . SER B 1 307 ? 21.044 11.206 16.601 1 31.64 307 SER B CA 1
ATOM 4828 C C . SER B 1 307 ? 19.615 10.793 16.936 1 31.64 307 SER B C 1
ATOM 4830 O O . SER B 1 307 ? 18.666 11.232 16.283 1 31.64 307 SER B O 1
ATOM 4832 N N . LYS B 1 308 ? 19.28 9.632 17.222 1 37.71 308 LYS B N 1
ATOM 4833 C CA . LYS B 1 308 ? 18.024 9.334 17.904 1 37.71 308 LYS B CA 1
ATOM 4834 C C . LYS B 1 308 ? 17.933 10.074 19.236 1 37.71 308 LYS B C 1
ATOM 4836 O O . LYS B 1 308 ? 18.821 9.95 20.083 1 37.71 308 LYS B O 1
ATOM 4841 N N . LEU B 1 309 ? 17.428 11.327 19.257 1 27.52 309 LEU B N 1
ATOM 4842 C CA . LEU B 1 309 ? 17.017 11.664 20.616 1 27.52 309 LEU B CA 1
ATOM 4843 C C . LEU B 1 309 ? 15.875 10.766 21.077 1 27.52 309 LEU B C 1
ATOM 4845 O O . LEU B 1 309 ? 14.989 10.426 20.289 1 27.52 309 LEU B O 1
#

Organism: Coccidioides immitis (strain RS) (NCBI:txid246410)

Solvent-accessible surface area (backbone atoms only — not comparable to full-atom values): 33246 Å² total; per-residue (Å²): 134,89,83,75,89,87,78,72,69,51,64,37,68,77,44,50,40,31,40,50,49,74,40,83,86,78,61,39,44,49,78,48,38,35,36,35,29,40,35,40,27,55,71,45,60,49,40,80,76,65,69,40,60,91,60,60,77,52,48,68,55,49,53,49,48,54,54,54,48,52,66,74,40,69,58,76,52,54,57,57,31,29,41,50,56,18,47,46,50,43,70,74,33,85,57,33,42,32,20,38,19,38,36,42,35,53,61,67,39,71,37,65,53,96,87,35,74,44,46,41,24,32,29,44,56,37,70,36,33,44,36,24,38,22,42,26,33,69,95,73,20,35,42,42,36,40,35,42,37,53,46,37,37,37,24,70,50,52,25,31,45,59,93,68,90,80,55,99,81,61,79,76,74,70,38,80,61,33,69,44,29,32,38,39,33,38,36,36,32,41,54,74,28,73,41,68,67,54,48,63,72,45,51,73,53,56,60,47,48,51,52,46,45,51,50,44,44,54,45,48,63,60,66,41,70,25,61,36,70,67,55,52,50,50,51,40,31,48,50,42,48,69,74,34,80,62,43,39,31,24,33,41,39,40,42,36,41,44,67,40,69,43,84,40,45,88,59,90,61,37,72,18,47,81,93,50,45,35,43,24,38,60,37,65,72,84,51,60,76,46,73,51,72,46,56,67,73,86,68,63,94,70,78,85,74,81,74,80,126,131,88,84,74,90,86,79,72,70,53,62,34,68,77,45,51,39,31,38,48,48,74,40,83,87,77,60,40,44,49,77,49,36,35,35,36,30,39,34,40,28,55,73,44,60,50,38,79,77,65,71,39,59,89,61,59,77,51,46,67,56,50,53,49,48,54,55,53,47,51,65,76,39,69,57,76,53,54,58,58,31,27,42,51,56,18,49,47,51,45,68,73,32,86,57,34,44,31,20,40,18,40,37,42,35,52,59,66,39,68,35,64,52,96,87,34,76,44,44,42,25,30,28,43,55,36,70,35,33,44,36,24,37,22,43,27,32,69,96,73,20,34,42,42,37,38,34,41,37,53,45,38,38,36,23,68,49,52,25,31,45,57,94,67,89,78,54,98,80,61,79,76,73,71,38,82,61,34,68,45,29,32,37,40,32,40,36,36,32,42,55,73,27,73,40,68,68,55,49,63,73,44,52,73,54,57,59,49,48,52,52,46,45,52,51,44,45,55,45,48,62,61,65,41,68,26,61,36,69,68,55,52,51,50,51,38,31,48,50,42,47,70,73,35,80,61,44,40,32,26,34,41,39,40,41,37,41,44,66,41,70,41,86,39,46,89,57,90,61,36,73,18,49,80,93,51,44,35,43,25,37,60,37,64,72,84,52,59,77,48,74,50,74,45,57,67,73,87,69,62,91,70,77,85,74,80,74,77,126

Sequence (618 aa):
METTLAAARYGKENVKVCKVHRDTTTGWQTVTEMTVSVLLEGDIESSYTKADNSVVVATDSMKNTIYILAKQHPVTSPELFASIIGSHFIEAYKHIHAAHVHIVAHRWTRMAIDGKLHPHSFMRDGTDVRIADADVIEGKGIEIKSSISGLLLLKSTGSQFHGFIQDEFTTLPETWDRILSTEIDANWTWMPFENLDHVKSVVPKFDRAFSSARDISLRLFAQDDSASVQNTMYKMASEILGTEPLLKAVSYSLPNKHYLELGLSWHKGLKNVGKDAEVYVPTSAPNGLIQCTVARGTDRYIRATTSKLMETTLAAARYGKENVKVCKVHRDTTTGWQTVTEMTVSVLLEGDIESSYTKADNSVVVATDSMKNTIYILAKQHPVTSPELFASIIGSHFIEAYKHIHAAHVHIVAHRWTRMAIDGKLHPHSFMRDGTDVRIADADVIEGKGIEIKSSISGLLLLKSTGSQFHGFIQDEFTTLPETWDRILSTEIDANWTWMPFENLDHVKSVVPKFDRAFSSARDISLRLFAQDDSASVQNTMYKMASEILGTEPLLKAVSYSLPNKHYLELGLSWHKGLKNVGKDAEVYVPTSAPNGLIQCTVARGTDRYIRATTSKL